Protein 6S1R (pdb70)

Sequence (406 aa):
ENNELNAEIDLQKTIQEEYKLWKQNVPFLYDLVITHALEWPSLTIQWLPDKKTIPGTDYSIQRLILGTHTSGNDQNYLQIASVQLPNFDE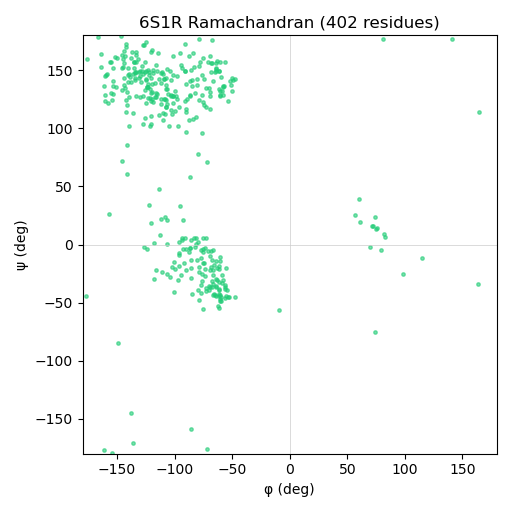DGSYTIEISQKIPHDGDVNRARYMPQKPEIIATMGEGGNAYIFDTTCHDALTTGEALPQAVLKGHTAEGFGLCWNPNLPGNLATGAEDQVICLWDVQTQSFTSSETKVISPIAKYHRHTDIVNDVQFHPQHEALLASVSDDCTLQIHDTRLNPEAPKVIQAHSKAINAVAINPFNDYLLATASADKTVALWDLRNPYQRLHTLEGHEDEVYGLEWSPHDEPILASSSTDRRVCIWDLEKIGEEQTPEDAEDGSPELLFMHGGHTNRISEFSWCPNERWVVGSLADDNILQIWSPSRVIWGRITKPAIRRLARRGGV

Nearest PDB structures (foldseek):
  6s1r-assembly1_A  TM=1.003E+00  e=1.463E-81  Schizosaccharomyces pombe
  6s29-assembly2_C  TM=9.601E-01  e=2.298E-69  Schizosaccharomyces pombe
  5wjc-assembly1_A  TM=9.701E-01  e=7.022E-69  Schizosaccharomyces pombe 972h-
  6s29-assembly1_A  TM=9.587E-01  e=2.386E-68  Schizosaccharomyces pombe
  3cfv-assembly1_B  TM=9.482E-01  e=2.955E-51  unclassified

Secondary structure (DSSP, 8-state):
-HHHHHHHHHHHHHHHHHHHHHHHHHHHHEEEEEEEE-SS--S-EEEEEEEEE-TTSSEEEEEEEE-----SSSPEEEEEEEEEEE---------EEEEEEEEESS---EEEEETTEEEEEEEE-GGG-EEEEETT---SSSSSPPPPSEEE---SS-EEEEEE-TTSTTEEEEEETTS-EEEEE--GGG--SSSPEEE--SEEE---SS-EEEEEE-TT-TTEEEEEETTS-EEEEETTS-----EEE---SS-EEEEEE-SS-SSEEEEEETTS-EEEEETTSTTSEEEEE---SS-EEEEEE-SS-TTEEEEEETTS-EEEEEGGGTT----HHHHHH--TTEEEEE---SS-EEEEEE-TTSTT-EEEEETTSEEEEEEE-HHHH--/--HHHHHHHHHTTT-

Solvent-accessible surface area: 18394 Å² total; per-residue (Å²): 141,126,122,120,126,86,60,110,84,87,78,88,130,52,12,95,128,52,62,133,78,6,104,110,26,28,102,98,0,16,81,22,47,12,69,19,83,21,138,67,25,1,29,0,2,35,4,4,53,58,77,127,82,47,128,88,48,124,66,0,48,0,67,0,1,0,0,0,48,20,83,48,155,64,90,10,47,0,17,0,0,19,0,28,0,20,68,77,144,156,194,106,100,52,74,52,117,72,54,32,88,3,54,5,82,13,33,0,2,40,1,50,35,2,61,67,75,44,50,0,0,0,0,0,2,103,47,0,34,0,14,0,4,26,13,98,43,114,65,106,167,82,122,35,41,11,128,15,29,0,15,0,100,25,12,115,33,67,0,64,0,4,13,15,1,50,68,73,88,3,12,0,0,0,0,0,65,29,72,16,1,0,7,0,52,3,75,30,144,43,38,125,67,119,136,44,93,92,30,78,31,114,27,77,3,122,41,7,107,50,54,0,25,18,3,53,3,0,24,96,77,89,14,42,0,0,0,0,0,46,28,24,10,3,4,21,1,36,40,180,85,93,81,120,73,15,105,72,8,134,2,6,105,115,23,0,14,5,6,6,4,0,40,100,19,79,71,17,0,0,0,0,0,16,38,98,19,0,0,2,9,16,38,176,79,25,138,102,105,79,74,40,1,100,17,10,139,61,57,0,90,14,20,60,12,4,53,66,27,77,32,10,0,0,0,2,1,36,13,39,22,0,0,0,0,18,19,136,39,85,69,96,177,58,68,112,124,39,48,158,26,6,11,29,0,0,5,0,18,0,3,3,4,33,62,71,3,18,16,8,5,8,1,50,34,16,127,11,0,0,0,0,1,1,43,50,41,44,0,3,0,0,5,2,9,110,76,5,50,10,223,156,109,67,77,31,13,28,104,43,0,16,110,0,0,58

GO terms:
  GO:0005634 nucleus (C, EXP)
  GO:0005737 cytoplasm (C, EXP)
  GO:0000775 chromosome, centromeric region (C, IDA)
  GO:0000776 kinetochore (C, IDA)
  GO:0098654 CENP-A recruiting complex (C, IDA)
  GO:0000785 chromatin (C, EXP)
  GO:0000510 H3-H4 histone complex chaperone activity (F, EXP)
  GO:0140463 chromatin-protein adaptor activity (F, EXP)
  GO:0005634 nucleus (C, HDA)
  GO:0034080 CENP-A containing chromatin assembly (P, IMP)
  GO:0005515 protein binding (F, IPI)

Foldseek 3Di:
DPCVVVVVVVLLVVLVVVLVVLVVCDVVWFPDKEKDFFPAFWLEKEWQQDWADDPPDQKIKTKMWTWHAPVDPDWIWTWIKIKIDGDDDPPYPIDIDGPATHTDAHHFLYKDAFPVQRQWIWTFGDQGKIFIARQVDAQPPDRHGDDTQAIEDDDRGTANAKDYQNVQGQWIWTWFFVQKIFIFRGDPVPSPDNDYHYGYGPAMANQGPGGWAYKYAALPDRQWMWTFFQSQWIWIGGNVDVVCGTDIENQDPGGWAYKEHQNVDRFWIWTFGQVQWIWIAGNVHGHDTDDIWHAGDGGKHEKYAAPPDRQWIWTFHQSQKIWIFGNVQVPPDDDVVVCVRIDRRTQDIDSNGSGGWSYKYHRPVDPQWIWTGHNSRMIMITGTDCVRVPD/DDDVVVVVCVVVVVD

CATH classification: 2.130.10.10

InterPro domains:
  IPR001680 WD40 repeat [PF00400] (317-354)
  IPR001680 WD40 repeat [PF00400] (377-411)
  IPR001680 WD40 repeat [PS50082] (178-220)
  IPR001680 WD40 repeat [PS50082] (277-313)
  IPR001680 WD40 repeat [PS50082] (321-363)
  IPR001680 WD40 repeat [SM00320] (121-160)
  IPR001680 WD40 repeat [SM00320] (171-211)
  IPR001680 WD40 repeat [SM00320] (224-264)
  IPR001680 WD40 repeat [SM00320] (270-310)
  IPR001680 WD40 repeat [SM00320] (314-354)
  IPR001680 WD40 repeat [SM00320] (371-411)
  IPR015943 WD40/YVTN repeat-like-containing domain superfamily [G3DSA:2.130.10.10] (1-430)
  IPR019775 WD40 repeat, conserved site [PS00678] (198-212)
  IPR019775 WD40 repeat, conserved site [PS00678] (297-311)
  IPR019775 WD40 repeat, conserved site [PS00678] (341-355)
  IPR020472 PAC1/LIS1-like, WD-40 repeat [PR00320] (198-212)
  IPR020472 PAC1/LIS1-like, WD-40 repeat [PR00320] (297-311)
  IPR020472 PAC1/LIS1-like, WD-40 repeat [PR00320] (341-355)
  IPR022052 Histone-binding protein RBBP4-like, N-terminal [PF12265] (28-98)
  IPR036322 WD40-repeat-containing domain superfamily [SSF50978] (128-414)

Radius of gyration: 21.12 Å; Cα contacts (8 Å, |Δi|>4): 1082; chains: 2; bounding box: 52×57×53 Å

Organism: Schizosaccharomyces pombe (strain 972 / ATCC 24843) (NCBI:txid284812)

B-factor: mean 35.81, std 12.56, range [14.83, 103.7]

Structure (mmCIF, N/CA/C/O backbone):
data_6S1R
#
_entry.id   6S1R
#
_cell.length_a   57.390
_cell.length_b   77.980
_cell.length_c   97.510
_cell.angle_alpha   90.00
_cell.angle_beta   90.00
_cell.angle_gamma   90.00
#
_symmetry.space_group_name_H-M   'P 21 21 21'
#
loop_
_entity.id
_entity.type
_entity.pdbx_description
1 polymer 'Histone acetyltransferase type B subunit 2'
2 polymer 'Histone H4'
3 water water
#
loop_
_atom_site.group_PDB
_atom_site.id
_atom_site.type_symbol
_atom_site.label_atom_id
_atom_site.label_alt_id
_atom_site.label_comp_id
_atom_site.label_asym_id
_atom_site.label_entity_id
_atom_site.label_seq_id
_atom_site.pdbx_PDB_ins_code
_atom_site.Cartn_x
_atom_site.Cartn_y
_atom_site.Cartn_z
_atom_site.occupancy
_atom_site.B_iso_or_equiv
_atom_site.auth_seq_id
_atom_site.auth_comp_id
_atom_site.auth_asym_id
_atom_site.auth_atom_id
_atom_site.pdbx_PDB_model_num
ATOM 1 N N . GLU A 1 12 ? 41.249 24.621 -9.214 1.00 58.21 12 GLU A N 1
ATOM 2 C CA . GLU A 1 12 ? 40.329 24.827 -10.324 1.00 60.06 12 GLU A CA 1
ATOM 3 C C . GLU A 1 12 ? 39.150 25.707 -9.868 1.00 59.83 12 GLU A C 1
ATOM 4 O O . GLU A 1 12 ? 38.602 25.505 -8.777 1.00 59.29 12 GLU A O 1
ATOM 10 N N . ASN A 1 13 ? 38.750 26.680 -10.698 1.00 53.38 13 ASN A N 1
ATOM 11 C CA . ASN A 1 13 ? 37.746 27.666 -10.294 1.00 49.39 13 ASN A CA 1
ATOM 12 C C . ASN A 1 13 ? 36.341 27.325 -10.765 1.00 51.16 13 ASN A C 1
ATOM 13 O O . ASN A 1 13 ? 35.371 27.664 -10.081 1.00 47.81 13 ASN A O 1
ATOM 18 N N . ASN A 1 14 ? 36.203 26.650 -11.908 1.00 52.55 14 ASN A N 1
ATOM 19 C CA . ASN A 1 14 ? 34.871 26.310 -12.394 1.00 54.05 14 ASN A CA 1
ATOM 20 C C . ASN A 1 14 ? 34.310 25.082 -11.671 1.00 50.27 14 ASN A C 1
ATOM 21 O O . ASN A 1 14 ? 33.123 25.062 -11.332 1.00 44.84 14 ASN A O 1
ATOM 26 N N . GLU A 1 15 ? 35.146 24.068 -11.395 1.00 52.57 15 GLU A N 1
ATOM 27 C CA . GLU A 1 15 ? 34.673 22.853 -10.719 1.00 51.71 15 GLU A CA 1
ATOM 28 C C . GLU A 1 15 ? 34.133 23.156 -9.320 1.00 43.76 15 GLU A C 1
ATOM 29 O O . GLU A 1 15 ? 33.015 22.752 -8.980 1.00 42.52 15 GLU A O 1
ATOM 35 N N . LEU A 1 16 ? 34.926 23.832 -8.476 1.00 38.03 16 LEU A N 1
ATOM 36 C CA . LEU A 1 16 ? 34.492 24.070 -7.099 1.00 39.80 16 LEU A CA 1
ATOM 37 C C . LEU A 1 16 ? 33.193 24.871 -7.051 1.00 33.19 16 LEU A C 1
ATOM 38 O O . LEU A 1 16 ? 32.245 24.496 -6.351 1.00 33.98 16 LEU A O 1
ATOM 43 N N . ASN A 1 17 ? 33.122 25.976 -7.794 1.00 30.15 17 ASN A N 1
ATOM 44 C CA . ASN A 1 17 ? 31.940 26.824 -7.699 1.00 30.29 17 ASN A CA 1
ATOM 45 C C . ASN A 1 17 ? 30.737 26.193 -8.387 1.00 31.86 17 ASN A C 1
ATOM 46 O O . ASN A 1 17 ? 29.595 26.469 -8.002 1.00 29.13 17 ASN A O 1
ATOM 51 N N . ALA A 1 18 ? 30.969 25.338 -9.388 1.00 29.54 18 ALA A N 1
ATOM 52 C CA . ALA A 1 18 ? 29.873 24.568 -9.965 1.00 31.80 18 ALA A CA 1
ATOM 53 C C . ALA A 1 18 ? 29.329 23.553 -8.966 1.00 30.47 18 ALA A C 1
ATOM 54 O O . ALA A 1 18 ? 28.119 23.297 -8.934 1.00 29.90 18 ALA A O 1
ATOM 56 N N . GLU A 1 19 ? 30.209 22.950 -8.155 1.00 32.47 19 GLU A N 1
ATOM 57 C CA . GLU A 1 19 ? 29.746 22.021 -7.126 1.00 34.60 19 GLU A CA 1
ATOM 58 C C . GLU A 1 19 ? 29.007 22.760 -6.019 1.00 30.40 19 GLU A C 1
ATOM 59 O O . GLU A 1 19 ? 28.039 22.240 -5.453 1.00 27.94 19 GLU A O 1
ATOM 65 N N . ILE A 1 20 ? 29.450 23.975 -5.696 1.00 27.19 20 ILE A N 1
ATOM 66 C CA . ILE A 1 20 ? 28.710 24.818 -4.761 1.00 26.79 20 ILE A CA 1
ATOM 67 C C . ILE A 1 20 ? 27.314 25.113 -5.305 1.00 29.76 20 ILE A C 1
ATOM 68 O O . ILE A 1 20 ? 26.308 24.984 -4.595 1.00 24.74 20 ILE A O 1
ATOM 73 N N . ASP A 1 21 ? 27.231 25.531 -6.570 1.00 27.94 21 ASP A N 1
ATOM 74 C CA . ASP A 1 21 ? 25.927 25.876 -7.134 1.00 32.58 21 ASP A CA 1
ATOM 75 C C . ASP A 1 21 ? 25.009 24.653 -7.202 1.00 26.56 21 ASP A C 1
ATOM 76 O O . ASP A 1 21 ? 23.799 24.763 -6.980 1.00 28.38 21 ASP A O 1
ATOM 81 N N . LEU A 1 22 ? 25.570 23.482 -7.499 1.00 26.03 22 LEU A N 1
ATOM 82 C CA . LEU A 1 22 ? 24.774 22.254 -7.512 1.00 30.19 22 LEU A CA 1
ATOM 83 C C . LEU A 1 22 ? 24.169 21.974 -6.140 1.00 27.19 22 LEU A C 1
ATOM 84 O O . LEU A 1 22 ? 22.978 21.659 -6.016 1.00 31.38 22 LEU A O 1
ATOM 89 N N . GLN A 1 23 ? 24.986 22.079 -5.092 1.00 25.11 23 GLN A N 1
ATOM 90 C CA . GLN A 1 23 ? 24.482 21.871 -3.741 1.00 29.65 23 GLN A CA 1
ATOM 91 C C . GLN A 1 23 ? 23.399 22.887 -3.390 1.00 27.82 23 GLN A C 1
ATOM 92 O O . GLN A 1 23 ? 22.403 22.541 -2.744 1.00 27.52 23 GLN A O 1
ATOM 98 N N . LYS A 1 24 ? 23.572 24.149 -3.808 1.00 28.04 24 LYS A N 1
ATOM 99 C CA . LYS A 1 24 ? 22.524 25.142 -3.574 1.00 31.74 24 LYS A CA 1
ATOM 100 C C . LYS A 1 24 ? 21.221 24.738 -4.262 1.00 30.56 24 LYS A C 1
ATOM 101 O O . LYS A 1 24 ? 20.135 24.847 -3.676 1.00 27.74 24 LYS A O 1
ATOM 107 N N . THR A 1 25 ? 21.312 24.267 -5.508 1.00 30.12 25 THR A N 1
ATOM 108 C CA . THR A 1 25 ? 20.120 23.812 -6.219 1.00 26.44 25 THR A CA 1
ATOM 109 C C . THR A 1 25 ? 19.449 22.666 -5.470 1.00 27.94 25 THR A C 1
ATOM 110 O O . THR A 1 25 ? 18.223 22.659 -5.279 1.00 23.75 25 THR A O 1
ATOM 114 N N . ILE A 1 26 ? 20.255 21.709 -5.009 1.00 21.92 26 ILE A N 1
ATOM 115 C CA . ILE A 1 26 ? 19.740 20.537 -4.311 1.00 26.91 26 ILE A CA 1
ATOM 116 C C . ILE A 1 26 ? 19.013 20.952 -3.050 1.00 26.77 26 ILE A C 1
ATOM 117 O O . ILE A 1 26 ? 17.932 20.439 -2.743 1.00 25.14 26 ILE A O 1
ATOM 122 N N . GLN A 1 27 ? 19.578 21.904 -2.310 1.00 27.95 27 GLN A N 1
ATOM 123 C CA . GLN A 1 27 ? 18.940 22.328 -1.071 1.00 28.99 27 GLN A CA 1
ATOM 124 C C . GLN A 1 27 ? 17.657 23.099 -1.346 1.00 29.18 27 GLN A C 1
ATOM 125 O O . GLN A 1 27 ? 16.656 22.919 -0.635 1.00 31.83 27 GLN A O 1
ATOM 131 N N . GLU A 1 28 ? 17.661 23.951 -2.378 1.00 26.17 28 GLU A N 1
ATOM 132 C CA . GLU A 1 28 ? 16.446 24.661 -2.781 1.00 27.40 28 GLU A CA 1
ATOM 133 C C . GLU A 1 28 ? 15.341 23.698 -3.219 1.00 27.13 28 GLU A C 1
ATOM 134 O O . GLU A 1 28 ? 14.162 23.894 -2.886 1.00 29.39 28 GLU A O 1
ATOM 140 N N . GLU A 1 29 ? 15.688 22.687 -4.017 1.00 27.27 29 GLU A N 1
ATOM 141 C CA . GLU A 1 29 ? 14.656 21.788 -4.534 1.00 27.49 29 GLU A CA 1
ATOM 142 C C . GLU A 1 29 ? 14.188 20.804 -3.468 1.00 27.47 29 GLU A C 1
ATOM 143 O O . GLU A 1 29 ? 13.055 20.318 -3.535 1.00 27.21 29 GLU A O 1
ATOM 149 N N . TYR A 1 30 ? 15.032 20.504 -2.479 1.00 25.30 30 TYR A N 1
ATOM 150 C CA . TYR A 1 30 ? 14.598 19.644 -1.381 1.00 28.26 30 TYR A CA 1
ATOM 151 C C . TYR A 1 30 ? 13.573 20.355 -0.509 1.00 29.43 30 TYR A C 1
ATOM 152 O O . TYR A 1 30 ? 12.626 19.732 -0.011 1.00 27.29 30 TYR A O 1
ATOM 161 N N . LYS A 1 31 ? 13.753 21.663 -0.314 1.00 31.59 31 LYS A N 1
ATOM 162 C CA . LYS A 1 31 ? 12.810 22.437 0.481 1.00 30.19 31 LYS A CA 1
ATOM 163 C C . LYS A 1 31 ? 11.450 22.499 -0.202 1.00 30.36 31 LYS A C 1
ATOM 164 O O . LYS A 1 31 ? 10.410 22.341 0.450 1.00 29.22 31 LYS A O 1
ATOM 170 N N . LEU A 1 32 ? 11.444 22.716 -1.519 1.00 25.73 32 LEU A N 1
ATOM 171 C CA . LEU A 1 32 ? 10.192 22.711 -2.278 1.00 27.14 32 LEU A CA 1
ATOM 172 C C . LEU A 1 32 ? 9.543 21.334 -2.265 1.00 29.18 32 LEU A C 1
ATOM 173 O O . LEU A 1 32 ? 8.322 21.220 -2.107 1.00 25.50 32 LEU A O 1
ATOM 178 N N . TRP A 1 33 ? 10.343 20.276 -2.445 1.00 25.81 33 TRP A N 1
ATOM 179 C CA . TRP A 1 33 ? 9.791 18.925 -2.402 1.00 21.18 33 TRP A CA 1
ATOM 180 C C . TRP A 1 33 ? 9.066 18.678 -1.082 1.00 23.58 33 TRP A C 1
ATOM 181 O O . TRP A 1 33 ? 7.946 18.163 -1.066 1.00 24.35 33 TRP A O 1
ATOM 192 N N . LYS A 1 34 ? 9.683 19.056 0.039 1.00 27.83 34 LYS A N 1
ATOM 193 C CA . LYS A 1 34 ? 9.037 18.824 1.332 1.00 26.03 34 LYS A CA 1
ATOM 194 C C . LYS A 1 34 ? 7.711 19.565 1.428 1.00 28.58 34 LYS A C 1
ATOM 195 O O . LYS A 1 34 ? 6.742 19.047 2.001 1.00 28.35 34 LYS A O 1
ATOM 201 N N . GLN A 1 35 ? 7.649 20.784 0.877 1.00 25.16 35 GLN A N 1
ATOM 202 C CA . GLN A 1 35 ? 6.400 21.538 0.898 1.00 29.02 35 GLN A CA 1
ATOM 203 C C . GLN A 1 35 ? 5.306 20.844 0.103 1.00 26.93 35 GLN A C 1
ATOM 204 O O . GLN A 1 35 ? 4.128 20.983 0.433 1.00 27.44 35 GLN A O 1
ATOM 210 N N . ASN A 1 36 ? 5.663 20.088 -0.936 1.00 23.46 36 ASN A N 1
ATOM 211 C CA . ASN A 1 36 ? 4.659 19.468 -1.792 1.00 24.32 36 ASN A CA 1
ATOM 212 C C . ASN A 1 36 ? 4.330 18.028 -1.422 1.00 24.08 36 ASN A C 1
ATOM 213 O O . ASN A 1 36 ? 3.392 17.464 -1.989 1.00 23.08 36 ASN A O 1
ATOM 218 N N . VAL A 1 37 ? 5.065 17.426 -0.495 1.00 24.75 37 VAL A N 1
ATOM 219 C CA . VAL A 1 37 ? 4.853 16.037 -0.096 1.00 22.80 37 VAL A CA 1
ATOM 220 C C . VAL A 1 37 ? 3.392 15.774 0.285 1.00 22.99 37 VAL A C 1
ATOM 221 O O . VAL A 1 37 ? 2.839 14.748 -0.131 1.00 19.83 37 VAL A O 1
ATOM 225 N N . PRO A 1 38 ? 2.718 16.629 1.063 1.00 26.97 38 PRO A N 1
ATOM 226 C CA . PRO A 1 38 ? 1.342 16.284 1.466 1.00 23.49 38 PRO A CA 1
ATOM 227 C C . PRO A 1 38 ? 0.378 16.140 0.305 1.00 26.21 38 PRO A C 1
ATOM 228 O O . PRO A 1 38 ? -0.670 15.484 0.459 1.00 22.63 38 PRO A O 1
ATOM 232 N N . PHE A 1 39 ? 0.685 16.727 -0.852 1.00 23.97 39 PHE A N 1
ATOM 233 C CA . PHE A 1 39 ? -0.140 16.524 -2.036 1.00 27.14 39 PHE A CA 1
ATOM 234 C C . PHE A 1 39 ? 0.311 15.340 -2.880 1.00 26.10 39 PHE A C 1
ATOM 235 O O . PHE A 1 39 ? -0.490 14.806 -3.649 1.00 26.14 39 PHE A O 1
ATOM 243 N N . LEU A 1 40 ? 1.567 14.912 -2.762 1.00 23.40 40 LEU A N 1
ATOM 244 C CA . LEU A 1 40 ? 2.082 13.921 -3.693 1.00 22.33 40 LEU A CA 1
ATOM 245 C C . LEU A 1 40 ? 2.135 12.509 -3.121 1.00 23.72 40 LEU A C 1
ATOM 246 O O . LEU A 1 40 ? 2.195 11.555 -3.906 1.00 25.34 40 LEU A O 1
ATOM 251 N N . TYR A 1 41 ? 2.106 12.346 -1.785 1.00 20.50 41 TYR A N 1
ATOM 252 C CA . TYR A 1 41 ? 2.359 11.055 -1.160 1.00 23.92 41 TYR A CA 1
ATOM 253 C C . TYR A 1 41 ? 1.237 10.640 -0.217 1.00 23.81 41 TYR A C 1
ATOM 254 O O . TYR A 1 41 ? 0.607 11.472 0.445 1.00 22.33 41 TYR A O 1
ATOM 263 N N . ASP A 1 42 ? 1.033 9.325 -0.125 1.00 23.12 42 ASP A N 1
ATOM 264 C CA . ASP A 1 42 ? 0.281 8.768 0.992 1.00 25.51 42 ASP A CA 1
ATOM 265 C C . ASP A 1 42 ? 1.167 8.362 2.167 1.00 23.90 42 ASP A C 1
ATOM 266 O O . ASP A 1 42 ? 0.644 8.195 3.277 1.00 23.49 42 ASP A O 1
ATOM 271 N N . LEU A 1 43 ? 2.486 8.233 1.961 1.00 23.71 43 LEU A N 1
ATOM 272 C CA . LEU A 1 43 ? 3.407 7.800 3.009 1.00 26.11 43 LEU A CA 1
ATOM 273 C C . LEU A 1 43 ? 4.828 8.197 2.624 1.00 22.80 43 LEU A C 1
ATOM 274 O O . LEU A 1 43 ? 5.219 8.053 1.462 1.00 20.26 43 LEU A O 1
ATOM 279 N N . VAL A 1 44 ? 5.583 8.719 3.593 1.00 20.23 44 VAL A N 1
ATOM 280 C CA . VAL A 1 44 ? 7.025 8.950 3.441 1.00 21.38 44 VAL A CA 1
ATOM 281 C C . VAL A 1 44 ? 7.677 8.629 4.778 1.00 23.01 44 VAL A C 1
ATOM 282 O O . VAL A 1 44 ? 7.418 9.315 5.770 1.00 23.99 44 VAL A O 1
ATOM 286 N N . ILE A 1 45 ? 8.504 7.589 4.811 1.00 25.15 45 ILE A N 1
ATOM 287 C CA . ILE A 1 45 ? 9.306 7.216 5.974 1.00 24.73 45 ILE A CA 1
ATOM 288 C C . ILE A 1 45 ? 10.769 7.374 5.585 1.00 26.38 45 ILE A C 1
ATOM 289 O O . ILE A 1 45 ? 11.176 6.892 4.522 1.00 26.24 45 ILE A O 1
ATOM 294 N N . THR A 1 46 ? 11.548 8.065 6.422 1.00 25.41 46 THR A N 1
ATOM 295 C CA . THR A 1 46 ? 12.971 8.294 6.188 1.00 22.43 46 THR A CA 1
ATOM 296 C C . THR A 1 46 ? 13.782 7.734 7.355 1.00 27.47 46 THR A C 1
ATOM 297 O O . THR A 1 46 ? 13.453 7.988 8.515 1.00 25.85 46 THR A O 1
ATOM 301 N N . HIS A 1 47 ? 14.853 6.997 7.042 1.00 27.07 47 HIS A N 1
ATOM 302 C CA . HIS A 1 47 ? 15.763 6.422 8.029 1.00 27.21 47 HIS A CA 1
ATOM 303 C C . HIS A 1 47 ? 17.198 6.692 7.603 1.00 29.16 47 HIS A C 1
ATOM 304 O O . HIS A 1 47 ? 17.583 6.360 6.477 1.00 30.57 47 HIS A O 1
ATOM 311 N N . ALA A 1 48 ? 17.995 7.254 8.504 1.00 30.13 48 ALA A N 1
ATOM 312 C CA . ALA A 1 48 ? 19.417 7.417 8.237 1.00 32.92 48 ALA A CA 1
ATOM 313 C C . ALA A 1 48 ? 20.154 6.133 8.597 1.00 32.14 48 ALA A C 1
ATOM 314 O O . ALA A 1 48 ? 19.874 5.512 9.625 1.00 35.54 48 ALA A O 1
ATOM 316 N N . LEU A 1 49 ? 21.073 5.720 7.733 1.00 34.00 49 LEU A N 1
ATOM 317 C CA . LEU A 1 49 ? 21.846 4.502 7.928 1.00 33.09 49 LEU A CA 1
ATOM 318 C C . LEU A 1 49 ? 23.258 4.852 8.390 1.00 35.61 49 LEU A C 1
ATOM 319 O O . LEU A 1 49 ? 23.794 5.915 8.061 1.00 34.08 49 LEU A O 1
ATOM 324 N N . GLU A 1 50 ? 23.848 3.948 9.184 1.00 36.65 50 GLU A N 1
ATOM 325 C CA . GLU A 1 50 ? 25.204 4.162 9.682 1.00 40.92 50 GLU A CA 1
ATOM 326 C C . GLU A 1 50 ? 26.212 4.191 8.541 1.00 37.56 50 GLU A C 1
ATOM 327 O O . GLU A 1 50 ? 27.182 4.953 8.583 1.00 37.35 50 GLU A O 1
ATOM 333 N N . TRP A 1 51 ? 25.993 3.371 7.515 1.00 31.48 51 TRP A N 1
ATOM 334 C CA . TRP A 1 51 ? 26.823 3.269 6.330 1.00 30.95 51 TRP A CA 1
ATOM 335 C C . TRP A 1 51 ? 25.962 3.422 5.085 1.00 33.09 51 TRP A C 1
ATOM 336 O O . TRP A 1 51 ? 24.804 2.986 5.079 1.00 29.25 51 TRP A O 1
ATOM 347 N N . PRO A 1 52 ? 26.489 4.013 4.018 1.00 31.99 52 PRO A N 1
ATOM 348 C CA . PRO A 1 52 ? 25.782 3.959 2.734 1.00 35.32 52 PRO A CA 1
ATOM 349 C C . PRO A 1 52 ? 25.709 2.529 2.215 1.00 31.88 52 PRO A C 1
ATOM 350 O O . PRO A 1 52 ? 26.584 1.707 2.483 1.00 32.57 52 PRO A O 1
ATOM 354 N N . SER A 1 53 ? 24.633 2.222 1.490 1.00 30.64 53 SER A N 1
ATOM 355 C CA . SER A 1 53 ? 24.437 0.895 0.924 1.00 28.73 53 SER A CA 1
ATOM 356 C C . SER A 1 53 ? 24.412 1.013 -0.591 1.00 29.77 53 SER A C 1
ATOM 357 O O . SER A 1 53 ? 23.860 1.971 -1.141 1.00 29.07 53 SER A O 1
ATOM 360 N N . LEU A 1 54 ? 25.056 0.073 -1.269 1.00 24.46 54 LEU A N 1
ATOM 361 C CA . LEU A 1 54 ? 24.964 0.042 -2.720 1.00 28.07 54 LEU A CA 1
ATOM 362 C C . LEU A 1 54 ? 23.766 -0.756 -3.217 1.00 25.75 54 LEU A C 1
ATOM 363 O O . LEU A 1 54 ? 23.514 -0.775 -4.425 1.00 28.48 54 LEU A O 1
ATOM 368 N N . THR A 1 55 ? 23.041 -1.431 -2.331 1.00 22.58 55 THR A N 1
ATOM 369 C CA . THR A 1 55 ? 22.066 -2.421 -2.772 1.00 25.20 55 THR A CA 1
ATOM 370 C C . THR A 1 55 ? 20.879 -2.420 -1.815 1.00 24.78 55 THR A C 1
ATOM 371 O O . THR A 1 55 ? 21.019 -2.096 -0.636 1.00 24.19 55 THR A O 1
ATOM 375 N N . ILE A 1 56 ? 19.713 -2.789 -2.326 1.00 25.09 56 ILE A N 1
ATOM 376 C CA . ILE A 1 56 ? 18.514 -2.925 -1.492 1.00 24.79 56 ILE A CA 1
ATOM 377 C C . ILE A 1 56 ? 17.586 -3.941 -2.140 1.00 25.43 56 ILE A C 1
ATOM 378 O O . ILE A 1 56 ? 17.449 -3.970 -3.368 1.00 26.59 56 ILE A O 1
ATOM 383 N N . GLN A 1 57 ? 16.950 -4.784 -1.314 1.00 21.85 57 GLN A N 1
ATOM 384 C CA . GLN A 1 57 ? 15.918 -5.696 -1.792 1.00 21.51 57 GLN A CA 1
ATOM 385 C C . GLN A 1 57 ? 14.959 -6.015 -0.654 1.00 23.33 57 GLN A C 1
ATOM 386 O O . GLN A 1 57 ? 15.395 -6.408 0.430 1.00 24.56 57 GLN A O 1
ATOM 392 N N . TRP A 1 58 ? 13.662 -5.871 -0.894 1.00 24.62 58 TRP A N 1
ATOM 393 C CA . TRP A 1 58 ? 12.701 -6.348 0.100 1.00 24.80 58 TRP A CA 1
ATOM 394 C C . TRP A 1 58 ? 12.721 -7.875 0.161 1.00 23.31 58 TRP A C 1
ATOM 395 O O . TRP A 1 58 ? 12.651 -8.546 -0.871 1.00 26.90 58 TRP A O 1
ATOM 406 N N . LEU A 1 59 ? 12.810 -8.428 1.370 1.00 26.32 59 LEU A N 1
ATOM 407 C CA . LEU A 1 59 ? 12.522 -9.843 1.557 1.00 21.90 59 LEU A CA 1
ATOM 408 C C . LEU A 1 59 ? 11.010 -10.036 1.492 1.00 27.13 59 LEU A C 1
ATOM 409 O O . LEU A 1 59 ? 10.253 -9.072 1.634 1.00 29.43 59 LEU A O 1
ATOM 414 N N . PRO A 1 60 ? 10.540 -11.258 1.239 1.00 25.29 60 PRO A N 1
ATOM 415 C CA . PRO A 1 60 ? 9.109 -11.452 0.965 1.00 25.47 60 PRO A CA 1
ATOM 416 C C . PRO A 1 60 ? 8.225 -11.653 2.184 1.00 28.35 60 PRO A C 1
ATOM 417 O O . PRO A 1 60 ? 7.004 -11.744 2.020 1.00 29.13 60 PRO A O 1
ATOM 421 N N . ASP A 1 61 ? 8.772 -11.699 3.388 1.00 27.96 61 ASP A N 1
ATOM 422 C CA . ASP A 1 61 ? 7.945 -11.972 4.557 1.00 27.39 61 ASP A CA 1
ATOM 423 C C . ASP A 1 61 ? 7.312 -10.699 5.115 1.00 33.35 61 ASP A C 1
ATOM 424 O O . ASP A 1 61 ? 7.869 -9.592 5.020 1.00 24.10 61 ASP A O 1
ATOM 429 N N . LYS A 1 62 ? 6.134 -10.884 5.722 1.00 32.39 62 LYS A N 1
ATOM 430 C CA . LYS A 1 62 ? 5.352 -9.833 6.363 1.00 31.90 62 LYS A CA 1
ATOM 431 C C . LYS A 1 62 ? 4.759 -10.389 7.654 1.00 33.90 62 LYS A C 1
ATOM 432 O O . LYS A 1 62 ? 4.102 -11.433 7.639 1.00 35.67 62 LYS A O 1
ATOM 438 N N . LYS A 1 63 ? 4.989 -9.707 8.761 1.00 31.99 63 LYS A N 1
ATOM 439 C CA . LYS A 1 63 ? 4.539 -10.164 10.071 1.00 34.11 63 LYS A CA 1
ATOM 440 C C . LYS A 1 63 ? 3.481 -9.193 10.579 1.00 30.82 63 LYS A C 1
ATOM 441 O O . LYS A 1 63 ? 3.788 -8.032 10.874 1.00 31.31 63 LYS A O 1
ATOM 447 N N . THR A 1 64 ? 2.234 -9.648 10.655 1.00 34.18 64 THR A N 1
ATOM 448 C CA . THR A 1 64 ? 1.188 -8.818 11.232 1.00 33.36 64 THR A CA 1
ATOM 449 C C . THR A 1 64 ? 1.085 -9.096 12.721 1.00 39.70 64 THR A C 1
ATOM 450 O O . THR A 1 64 ? 1.380 -10.196 13.192 1.00 34.52 64 THR A O 1
ATOM 454 N N . ILE A 1 65 ? 0.691 -8.065 13.460 1.00 44.14 65 ILE A N 1
ATOM 455 C CA . ILE A 1 65 ? 0.542 -8.145 14.906 1.00 44.22 65 ILE A CA 1
ATOM 456 C C . ILE A 1 65 ? -0.906 -7.825 15.231 1.00 42.44 65 ILE A C 1
ATOM 457 O O . ILE A 1 65 ? -1.334 -6.677 15.044 1.00 44.40 65 ILE A O 1
ATOM 462 N N . PRO A 1 66 ? -1.690 -8.795 15.689 1.00 48.17 66 PRO A N 1
ATOM 463 C CA . PRO A 1 66 ? -3.079 -8.499 16.059 1.00 50.13 66 PRO A CA 1
ATOM 464 C C . PRO A 1 66 ? -3.111 -7.416 17.126 1.00 46.36 66 PRO A C 1
ATOM 465 O O . PRO A 1 66 ? -2.294 -7.406 18.049 1.00 46.15 66 PRO A O 1
ATOM 469 N N . GLY A 1 67 ? -4.024 -6.464 16.955 1.00 45.33 67 GLY A N 1
ATOM 470 C CA . GLY A 1 67 ? -4.115 -5.358 17.882 1.00 48.07 67 GLY A CA 1
ATOM 471 C C . GLY A 1 67 ? -3.146 -4.216 17.652 1.00 50.81 67 GLY A C 1
ATOM 472 O O . GLY A 1 67 ? -3.077 -3.311 18.493 1.00 42.65 67 GLY A O 1
ATOM 473 N N . THR A 1 68 ? -2.374 -4.224 16.564 1.00 46.26 68 THR A N 1
ATOM 474 C CA . THR A 1 68 ? -1.612 -3.041 16.182 1.00 46.05 68 THR A CA 1
ATOM 475 C C . THR A 1 68 ? -1.903 -2.721 14.727 1.00 44.77 68 THR A C 1
ATOM 476 O O . THR A 1 68 ? -2.265 -3.602 13.943 1.00 45.70 68 THR A O 1
ATOM 480 N N . ASP A 1 69 ? -1.756 -1.444 14.376 1.00 40.52 69 ASP A N 1
ATOM 481 C CA . ASP A 1 69 ? -2.046 -0.964 13.032 1.00 43.76 69 ASP A CA 1
ATOM 482 C C . ASP A 1 69 ? -0.825 -0.959 12.117 1.00 42.56 69 ASP A C 1
ATOM 483 O O . ASP A 1 69 ? -0.816 -0.219 11.130 1.00 42.37 69 ASP A O 1
ATOM 488 N N . TYR A 1 70 ? 0.208 -1.742 12.420 1.00 34.99 70 TYR A N 1
ATOM 489 C CA . TYR A 1 70 ? 1.357 -1.811 11.533 1.00 33.97 70 TYR A CA 1
ATOM 490 C C . TYR A 1 70 ? 1.824 -3.252 11.407 1.00 35.86 70 TYR A C 1
ATOM 491 O O . TYR A 1 70 ? 1.503 -4.109 12.242 1.00 31.21 70 TYR A O 1
ATOM 500 N N . SER A 1 71 ? 2.582 -3.513 10.336 1.00 28.36 71 SER A N 1
ATOM 501 C CA . SER A 1 71 ? 3.220 -4.800 10.116 1.00 26.17 71 SER A CA 1
ATOM 502 C C . SER A 1 71 ? 4.727 -4.619 10.174 1.00 26.43 71 SER A C 1
ATOM 503 O O . SER A 1 71 ? 5.239 -3.501 10.101 1.00 27.31 71 SER A O 1
ATOM 506 N N . ILE A 1 72 ? 5.447 -5.726 10.305 1.00 24.16 72 ILE A N 1
ATOM 507 C CA . ILE A 1 72 ? 6.900 -5.694 10.254 1.00 27.12 72 ILE A CA 1
ATOM 508 C C . ILE A 1 72 ? 7.351 -6.392 8.979 1.00 27.46 72 ILE A C 1
ATOM 509 O O . ILE A 1 72 ? 6.979 -7.546 8.727 1.00 26.39 72 ILE A O 1
ATOM 514 N N . GLN A 1 73 ? 8.145 -5.685 8.174 1.00 25.69 73 GLN A N 1
ATOM 515 C CA . GLN A 1 73 ? 8.747 -6.225 6.961 1.00 26.73 73 GLN A CA 1
ATOM 516 C C . GLN A 1 73 ? 10.258 -6.032 7.028 1.00 23.97 73 GLN A C 1
ATOM 517 O O . GLN A 1 73 ? 10.767 -5.437 7.971 1.00 26.71 73 GLN A O 1
ATOM 523 N N . ARG A 1 74 ? 10.995 -6.575 6.046 1.00 23.05 74 ARG A N 1
ATOM 524 C CA . ARG A 1 74 ? 12.450 -6.615 6.145 1.00 23.39 74 ARG A CA 1
ATOM 525 C C . ARG A 1 74 ? 13.113 -6.293 4.805 1.00 23.81 74 ARG A C 1
ATOM 526 O O . ARG A 1 74 ? 12.598 -6.629 3.734 1.00 21.76 74 ARG A O 1
ATOM 534 N N . LEU A 1 75 ? 14.275 -5.640 4.897 1.00 23.33 75 LEU A N 1
ATOM 535 C CA . LEU A 1 75 ? 15.093 -5.226 3.765 1.00 23.25 75 LEU A CA 1
ATOM 536 C C . LEU A 1 75 ? 16.493 -5.805 3.895 1.00 26.29 75 LEU A C 1
ATOM 537 O O . LEU A 1 75 ? 17.090 -5.743 4.972 1.00 22.87 75 LEU A O 1
ATOM 542 N N . ILE A 1 76 ? 17.019 -6.334 2.790 1.00 27.04 76 ILE A N 1
ATOM 543 C CA . ILE A 1 76 ? 18.444 -6.636 2.678 1.00 27.35 76 ILE A CA 1
ATOM 544 C C . ILE A 1 76 ? 19.193 -5.363 2.301 1.00 26.68 76 ILE A C 1
ATOM 545 O O . ILE A 1 76 ? 18.793 -4.643 1.371 1.00 23.53 76 ILE A O 1
ATOM 550 N N . LEU A 1 77 ? 20.264 -5.067 3.039 1.00 23.89 77 LEU A N 1
ATOM 551 C CA . LEU A 1 77 ? 21.119 -3.917 2.805 1.00 25.02 77 LEU A CA 1
ATOM 552 C C . LEU A 1 77 ? 22.574 -4.371 2.863 1.00 28.15 77 LEU A C 1
ATOM 553 O O . LEU A 1 77 ? 22.893 -5.462 3.342 1.00 30.47 77 LEU A O 1
ATOM 558 N N . GLY A 1 78 ? 23.465 -3.522 2.382 1.00 24.35 78 GLY A N 1
ATOM 559 C CA . GLY A 1 78 ? 24.884 -3.798 2.530 1.00 24.99 78 GLY A CA 1
ATOM 560 C C . GLY A 1 78 ? 25.662 -2.566 2.945 1.00 29.47 78 GLY A C 1
ATOM 561 O O . GLY A 1 78 ? 25.074 -1.536 3.299 1.00 32.28 78 GLY A O 1
ATOM 562 N N . THR A 1 79 ? 26.984 -2.661 2.931 1.00 29.35 79 THR A N 1
ATOM 563 C CA . THR A 1 79 ? 27.845 -1.529 3.247 1.00 34.15 79 THR A CA 1
ATOM 564 C C . THR A 1 79 ? 28.947 -1.444 2.203 1.00 34.69 79 THR A C 1
ATOM 565 O O . THR A 1 79 ? 29.206 -2.395 1.464 1.00 34.09 79 THR A O 1
ATOM 569 N N . HIS A 1 80 ? 29.595 -0.287 2.138 1.00 36.96 80 HIS A N 1
ATOM 570 C CA . HIS A 1 80 ? 30.832 -0.214 1.381 1.00 40.84 80 HIS A CA 1
ATOM 571 C C . HIS A 1 80 ? 31.743 0.781 2.100 1.00 46.42 80 HIS A C 1
ATOM 572 O O . HIS A 1 80 ? 31.982 1.908 1.668 1.00 52.47 80 HIS A O 1
ATOM 579 N N . THR A 1 81 ? 32.247 0.348 3.255 1.00 47.16 81 THR A N 1
ATOM 580 C CA . THR A 1 81 ? 33.311 1.091 3.913 1.00 49.39 81 THR A CA 1
ATOM 581 C C . THR A 1 81 ? 34.493 1.258 2.972 1.00 57.63 81 THR A C 1
ATOM 582 O O . THR A 1 81 ? 35.156 2.302 2.971 1.00 63.90 81 THR A O 1
ATOM 586 N N . SER A 1 82 ? 34.763 0.227 2.158 1.00 58.27 82 SER A N 1
ATOM 587 C CA . SER A 1 82 ? 35.732 0.270 1.056 1.00 58.87 82 SER A CA 1
ATOM 588 C C . SER A 1 82 ? 37.125 0.668 1.528 1.00 67.88 82 SER A C 1
ATOM 589 O O . SER A 1 82 ? 37.934 1.186 0.752 1.00 68.35 82 SER A O 1
ATOM 592 N N . GLY A 1 83 ? 37.420 0.413 2.798 1.00 67.09 83 GLY A N 1
ATOM 593 C CA . GLY A 1 83 ? 38.686 0.820 3.364 1.00 68.28 83 GLY A CA 1
ATOM 594 C C . GLY A 1 83 ? 38.667 0.774 4.875 1.00 67.74 83 GLY A C 1
ATOM 595 O O . GLY A 1 83 ? 37.926 1.528 5.517 1.00 65.22 83 GLY A O 1
ATOM 596 N N . ASN A 1 84 ? 39.478 -0.130 5.433 1.00 70.83 84 ASN A N 1
ATOM 597 C CA . ASN A 1 84 ? 39.640 -0.358 6.866 1.00 74.71 84 ASN A CA 1
ATOM 598 C C . ASN A 1 84 ? 38.443 -1.088 7.469 1.00 70.41 84 ASN A C 1
ATOM 599 O O . ASN A 1 84 ? 38.531 -2.285 7.763 1.00 68.58 84 ASN A O 1
ATOM 604 N N . ASP A 1 85 ? 37.326 -0.386 7.652 1.00 64.47 85 ASP A N 1
ATOM 605 C CA . ASP A 1 85 ? 36.234 -0.917 8.458 1.00 60.13 85 ASP A CA 1
ATOM 606 C C . ASP A 1 85 ? 35.675 -2.209 7.867 1.00 54.05 85 ASP A C 1
ATOM 607 O O . ASP A 1 85 ? 35.690 -2.429 6.652 1.00 48.31 85 ASP A O 1
ATOM 612 N N . GLN A 1 86 ? 35.191 -3.073 8.757 1.00 52.03 86 GLN A N 1
ATOM 613 C CA . GLN A 1 86 ? 34.592 -4.337 8.351 1.00 45.53 86 GLN A CA 1
ATOM 614 C C . GLN A 1 86 ? 33.253 -4.084 7.666 1.00 40.80 86 GLN A C 1
ATOM 615 O O . GLN A 1 86 ? 32.438 -3.288 8.145 1.00 40.72 86 GLN A O 1
ATOM 621 N N . ASN A 1 87 ? 33.031 -4.755 6.540 1.00 38.64 87 ASN A N 1
ATOM 622 C CA . ASN A 1 87 ? 31.777 -4.641 5.812 1.00 36.99 87 ASN A CA 1
ATOM 623 C C . ASN A 1 87 ? 30.763 -5.648 6.337 1.00 35.41 87 ASN A C 1
ATOM 624 O O . ASN A 1 87 ? 31.113 -6.621 7.005 1.00 36.37 87 ASN A O 1
ATOM 629 N N . TYR A 1 88 ? 29.491 -5.406 6.013 1.00 31.16 88 TYR A N 1
ATOM 630 C CA . TYR A 1 88 ? 28.401 -6.221 6.535 1.00 33.21 88 TYR A CA 1
ATOM 631 C C . TYR A 1 88 ? 27.282 -6.358 5.515 1.00 31.53 88 TYR A C 1
ATOM 632 O O . TYR A 1 88 ? 26.838 -5.359 4.937 1.00 31.92 88 TYR A O 1
ATOM 641 N N . LEU A 1 89 ? 26.821 -7.588 5.320 1.00 27.07 89 LEU A N 1
ATOM 642 C CA . LEU A 1 89 ? 25.484 -7.843 4.800 1.00 27.40 89 LEU A CA 1
ATOM 643 C C . LEU A 1 89 ? 24.492 -7.663 5.945 1.00 28.82 89 LEU A C 1
ATOM 644 O O . LEU A 1 89 ? 24.647 -8.284 7.003 1.00 28.63 89 LEU A O 1
ATOM 649 N N . GLN A 1 90 ? 23.495 -6.792 5.765 1.00 25.74 90 GLN A N 1
ATOM 650 C CA . GLN A 1 90 ? 22.589 -6.451 6.854 1.00 27.13 90 GLN A CA 1
ATOM 651 C C . GLN A 1 90 ? 21.148 -6.735 6.466 1.00 31.48 90 GLN A C 1
ATOM 652 O O . GLN A 1 90 ? 20.770 -6.657 5.289 1.00 29.34 90 GLN A O 1
ATOM 658 N N . ILE A 1 91 ? 20.345 -7.064 7.470 1.00 28.13 91 ILE A N 1
ATOM 659 C CA . ILE A 1 91 ? 18.899 -7.176 7.324 1.00 27.55 91 ILE A CA 1
ATOM 660 C C . ILE A 1 91 ? 18.283 -6.175 8.297 1.00 30.42 91 ILE A C 1
ATOM 661 O O . ILE A 1 91 ? 18.592 -6.190 9.497 1.00 31.45 91 ILE A O 1
ATOM 666 N N . ALA A 1 92 ? 17.461 -5.270 7.779 1.00 27.91 92 ALA A N 1
ATOM 667 C CA . ALA A 1 92 ? 16.798 -4.268 8.597 1.00 30.01 92 ALA A CA 1
ATOM 668 C C . ALA A 1 92 ? 15.325 -4.623 8.699 1.00 27.24 92 ALA A C 1
ATOM 669 O O . ALA A 1 92 ? 14.698 -4.984 7.694 1.00 27.66 92 ALA A O 1
ATOM 671 N N . SER A 1 93 ? 14.788 -4.571 9.918 1.00 27.23 93 SER A N 1
ATOM 672 C CA . SER A 1 93 ? 13.357 -4.735 10.157 1.00 23.96 93 SER A CA 1
ATOM 673 C C . SER A 1 93 ? 12.689 -3.369 10.297 1.00 24.08 93 SER A C 1
ATOM 674 O O . SER A 1 93 ? 13.092 -2.564 11.143 1.00 25.38 93 SER A O 1
ATOM 677 N N . VAL A 1 94 ? 11.647 -3.128 9.487 1.00 24.00 94 VAL A N 1
ATOM 678 C CA . VAL A 1 94 ? 10.956 -1.840 9.428 1.00 22.55 94 VAL A CA 1
ATOM 679 C C . VAL A 1 94 ? 9.457 -2.033 9.652 1.00 25.45 94 VAL A C 1
ATOM 680 O O . VAL A 1 94 ? 8.834 -2.901 9.032 1.00 24.44 94 VAL A O 1
ATOM 684 N N . GLN A 1 95 ? 8.878 -1.206 10.518 1.00 24.36 95 GLN A N 1
ATOM 685 C CA . GLN A 1 95 ? 7.428 -1.142 10.624 1.00 25.48 95 GLN A CA 1
ATOM 686 C C . GLN A 1 95 ? 6.840 -0.403 9.425 1.00 26.08 95 GLN A C 1
ATOM 687 O O . GLN A 1 95 ? 7.384 0.603 8.962 1.00 23.75 95 GLN A O 1
ATOM 693 N N . LEU A 1 96 ? 5.693 -0.880 8.953 1.00 25.33 96 LEU A N 1
ATOM 694 C CA . LEU A 1 96 ? 4.941 -0.209 7.914 1.00 28.14 96 LEU A CA 1
ATOM 695 C C . LEU A 1 96 ? 3.469 -0.180 8.309 1.00 32.15 96 LEU A C 1
ATOM 696 O O . LEU A 1 96 ? 2.955 -1.159 8.863 1.00 28.33 96 LEU A O 1
ATOM 701 N N . PRO A 1 97 ? 2.766 0.911 8.038 1.00 27.22 97 PRO A N 1
ATOM 702 C CA . PRO A 1 97 ? 1.334 0.942 8.345 1.00 34.01 97 PRO A CA 1
ATOM 703 C C . PRO A 1 97 ? 0.582 -0.091 7.522 1.00 35.47 97 PRO A C 1
ATOM 704 O O . PRO A 1 97 ? 1.044 -0.558 6.477 1.00 34.19 97 PRO A O 1
ATOM 708 N N . ASN A 1 98 ? -0.586 -0.472 8.019 1.00 42.03 98 ASN A N 1
ATOM 709 C CA . ASN A 1 98 ? -1.452 -1.413 7.315 1.00 49.81 98 ASN A CA 1
ATOM 710 C C . ASN A 1 98 ? -2.487 -0.586 6.551 1.00 56.63 98 ASN A C 1
ATOM 711 O O . ASN A 1 98 ? -3.445 -0.073 7.139 1.00 61.30 98 ASN A O 1
ATOM 716 N N . PHE A 1 99 ? -2.272 -0.433 5.241 1.00 53.85 99 PHE A N 1
ATOM 717 C CA . PHE A 1 99 ? -3.209 0.281 4.385 1.00 61.14 99 PHE A CA 1
ATOM 718 C C . PHE A 1 99 ? -4.517 -0.493 4.242 1.00 70.65 99 PHE A C 1
ATOM 719 O O . PHE A 1 99 ? -4.569 -1.715 4.398 1.00 70.44 99 PHE A O 1
ATOM 727 N N . ASP A 1 100 ? -5.581 0.247 3.930 1.00 76.70 100 ASP A N 1
ATOM 728 C CA . ASP A 1 100 ? -6.802 -0.312 3.359 1.00 84.02 100 ASP A CA 1
ATOM 729 C C . ASP A 1 100 ? -7.612 0.843 2.778 1.00 91.27 100 ASP A C 1
ATOM 730 O O . ASP A 1 100 ? -7.364 2.015 3.078 1.00 89.77 100 ASP A O 1
ATOM 735 N N . GLU A 1 101 ? -8.586 0.496 1.939 1.00 95.40 101 GLU A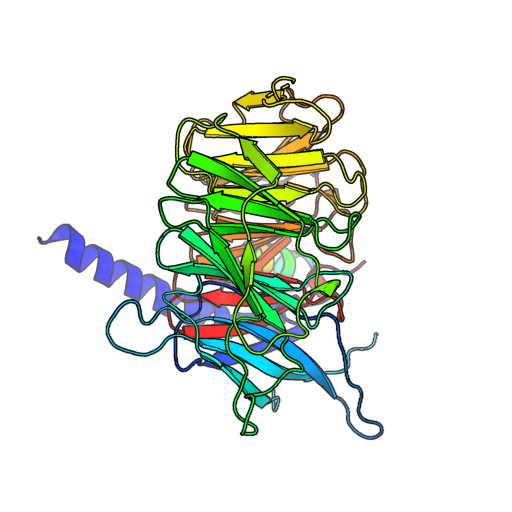 N 1
ATOM 736 C CA . GLU A 1 101 ? -9.134 1.421 0.957 1.00 99.15 101 GLU A CA 1
ATOM 737 C C . GLU A 1 101 ? -10.229 2.324 1.534 1.00 101.93 101 GLU A C 1
ATOM 738 O O . GLU A 1 101 ? -10.788 2.082 2.607 1.00 99.48 101 GLU A O 1
ATOM 744 N N . ASP A 1 102 ? -10.530 3.380 0.780 1.00 103.70 102 ASP A N 1
ATOM 745 C CA . ASP A 1 102 ? -11.491 4.408 1.170 1.00 102.59 102 ASP A CA 1
ATOM 746 C C . ASP A 1 102 ? -12.921 3.991 0.838 1.00 100.19 102 ASP A C 1
ATOM 747 O O . ASP A 1 102 ? -13.811 4.058 1.686 1.00 99.26 102 ASP A O 1
ATOM 752 N N . GLY A 1 118 ? 3.724 8.359 11.042 1.00 45.65 118 GLY A N 1
ATOM 753 C CA . GLY A 1 118 ? 5.135 8.717 11.050 1.00 46.03 118 GLY A CA 1
ATOM 754 C C . GLY A 1 118 ? 5.899 8.373 12.324 1.00 45.90 118 GLY A C 1
ATOM 755 O O . GLY A 1 118 ? 6.908 9.001 12.668 1.00 48.15 118 GLY A O 1
ATOM 756 N N . SER A 1 119 ? 5.418 7.361 13.036 1.00 43.36 119 SER A N 1
ATOM 757 C CA . SER A 1 119 ? 6.049 6.910 14.267 1.00 40.06 119 SER A CA 1
ATOM 758 C C . SER A 1 119 ? 6.779 5.583 14.088 1.00 41.69 119 SER A C 1
ATOM 759 O O . SER A 1 119 ? 7.042 4.891 15.080 1.00 34.52 119 SER A O 1
ATOM 762 N N . TYR A 1 120 ? 7.134 5.233 12.843 1.00 39.80 120 TYR A N 1
ATOM 763 C CA . TYR A 1 120 ? 7.561 3.884 12.479 1.00 29.20 120 TYR A CA 1
ATOM 764 C C . TYR A 1 120 ? 9.069 3.693 12.609 1.00 28.91 120 TYR A C 1
ATOM 765 O O . TYR A 1 120 ? 9.861 4.539 12.183 1.00 30.98 120 TYR A O 1
ATOM 774 N N . THR A 1 121 ? 9.459 2.545 13.150 1.00 24.46 121 THR A N 1
ATOM 775 C CA . THR A 1 121 ? 10.840 2.298 13.545 1.00 24.93 121 THR A CA 1
ATOM 776 C C . THR A 1 121 ? 11.593 1.435 12.540 1.00 26.12 121 THR A C 1
ATOM 777 O O . THR A 1 121 ? 11.007 0.733 11.708 1.00 24.27 121 THR A O 1
ATOM 781 N N . ILE A 1 122 ? 12.925 1.487 12.651 1.00 27.60 122 ILE A N 1
ATOM 782 C CA . ILE A 1 122 ? 13.842 0.564 12.000 1.00 24.73 122 ILE A CA 1
ATOM 783 C C . ILE A 1 122 ? 14.696 -0.107 13.075 1.00 26.95 122 ILE A C 1
ATOM 784 O O . ILE A 1 122 ? 14.975 0.473 14.133 1.00 29.60 122 ILE A O 1
ATOM 789 N N . GLU A 1 123 ? 15.085 -1.351 12.805 1.00 24.74 123 GLU A N 1
ATOM 790 C CA . GLU A 1 123 ? 16.011 -2.108 13.631 1.00 26.66 123 GLU A CA 1
ATOM 791 C C . GLU A 1 123 ? 16.895 -2.927 12.701 1.00 32.21 123 GLU A C 1
ATOM 792 O O . GLU A 1 123 ? 16.382 -3.677 11.860 1.00 34.06 123 GLU A O 1
ATOM 798 N N . ILE A 1 124 ? 18.211 -2.760 12.831 1.00 31.18 124 ILE A N 1
ATOM 799 C CA . ILE A 1 124 ? 19.179 -3.603 12.129 1.00 29.16 124 ILE A CA 1
ATOM 800 C C . ILE A 1 124 ? 19.210 -4.930 12.880 1.00 34.18 124 ILE A C 1
ATOM 801 O O . ILE A 1 124 ? 19.899 -5.065 13.892 1.00 34.46 124 ILE A O 1
ATOM 806 N N . SER A 1 125 ? 18.442 -5.906 12.409 1.00 29.04 125 SER A N 1
ATOM 807 C CA . SER A 1 125 ? 18.295 -7.133 13.172 1.00 38.76 125 SER A CA 1
ATOM 808 C C . SER A 1 125 ? 19.392 -8.159 12.905 1.00 37.98 125 SER A C 1
ATOM 809 O O . SER A 1 125 ? 19.594 -9.043 13.740 1.00 37.85 125 SER A O 1
ATOM 812 N N . GLN A 1 126 ? 20.108 -8.076 11.784 1.00 33.85 126 GLN A N 1
ATOM 813 C CA . GLN A 1 126 ? 21.194 -9.018 11.521 1.00 33.73 126 GLN A CA 1
ATOM 814 C C . GLN A 1 126 ? 22.348 -8.286 10.862 1.00 39.39 126 GLN A C 1
ATOM 815 O O . GLN A 1 126 ? 22.147 -7.555 9.889 1.00 33.69 126 GLN A O 1
ATOM 821 N N . LYS A 1 127 ? 23.555 -8.497 11.380 1.00 37.49 127 LYS A N 1
ATOM 822 C CA . LYS A 1 127 ? 24.768 -7.866 10.863 1.00 38.26 127 LYS A CA 1
ATOM 823 C C . LYS A 1 127 ? 25.786 -8.975 10.594 1.00 42.74 127 LYS A C 1
ATOM 824 O O . LYS A 1 127 ? 26.398 -9.497 11.531 1.00 43.13 127 LYS A O 1
ATOM 830 N N . ILE A 1 128 ? 25.964 -9.333 9.330 1.00 30.71 128 ILE A N 1
ATOM 831 C CA . ILE A 1 128 ? 26.725 -10.508 8.919 1.00 33.21 128 ILE A CA 1
ATOM 832 C C . ILE A 1 128 ? 28.041 -10.038 8.311 1.00 34.29 128 ILE A C 1
ATOM 833 O O . ILE A 1 128 ? 28.025 -9.327 7.297 1.00 31.09 128 ILE A O 1
ATOM 838 N N . PRO A 1 129 ? 29.190 -10.399 8.887 1.00 32.24 129 PRO A N 1
ATOM 839 C CA . PRO A 1 129 ? 30.474 -9.979 8.313 1.00 32.65 129 PRO A CA 1
ATOM 840 C C . PRO A 1 129 ? 30.615 -10.422 6.867 1.00 32.69 129 PRO A C 1
ATOM 841 O O . PRO A 1 129 ? 30.313 -11.564 6.507 1.00 31.23 129 PRO A O 1
ATOM 845 N N . HIS A 1 130 ? 31.104 -9.500 6.050 1.00 31.41 130 HIS A N 1
ATOM 846 C CA . HIS A 1 130 ? 31.209 -9.664 4.614 1.00 28.62 130 HIS A CA 1
ATOM 847 C C . HIS A 1 130 ? 32.584 -9.199 4.151 1.00 29.65 130 HIS A C 1
ATOM 848 O O . HIS A 1 130 ? 33.111 -8.213 4.665 1.00 32.52 130 HIS A O 1
ATOM 855 N N . ASP A 1 131 ? 33.151 -9.891 3.166 1.00 33.16 131 ASP A N 1
ATOM 856 C CA . ASP A 1 131 ? 34.480 -9.563 2.645 1.00 35.11 131 ASP A CA 1
ATOM 857 C C . ASP A 1 131 ? 34.352 -8.513 1.540 1.00 36.60 131 ASP A C 1
ATOM 858 O O . ASP A 1 131 ? 33.913 -8.826 0.425 1.00 35.42 131 ASP A O 1
ATOM 863 N N . GLY A 1 132 ? 34.749 -7.268 1.846 1.00 34.93 132 GLY A N 1
ATOM 864 C CA . GLY A 1 132 ? 34.699 -6.185 0.884 1.00 37.36 132 GLY A CA 1
ATOM 865 C C . GLY A 1 132 ? 33.310 -5.572 0.745 1.00 36.26 132 GLY A C 1
ATOM 866 O O . GLY A 1 132 ? 32.344 -6.000 1.376 1.00 28.80 132 GLY A O 1
ATOM 867 N N . ASP A 1 133 ? 33.228 -4.525 -0.093 1.00 32.13 133 ASP A N 1
ATOM 868 C CA . ASP A 1 133 ? 31.941 -3.914 -0.435 1.00 31.36 133 ASP A CA 1
ATOM 869 C C . ASP A 1 133 ? 30.919 -4.986 -0.802 1.00 29.93 133 ASP A C 1
ATOM 870 O O . ASP A 1 133 ? 31.246 -5.973 -1.464 1.00 28.23 133 ASP A O 1
ATOM 875 N N . VAL A 1 134 ? 29.669 -4.779 -0.393 1.00 27.60 134 VAL A N 1
ATOM 876 C CA . VAL A 1 134 ? 28.556 -5.599 -0.861 1.00 25.39 134 VAL A CA 1
ATOM 877 C C . VAL A 1 134 ? 28.027 -4.904 -2.111 1.00 28.38 134 VAL A C 1
ATOM 878 O O . VAL A 1 134 ? 27.244 -3.955 -2.026 1.00 23.98 134 VAL A O 1
ATOM 882 N N . ASN A 1 135 ? 28.467 -5.364 -3.282 1.00 26.34 135 ASN A N 1
ATOM 883 C CA . ASN A 1 135 ? 28.126 -4.655 -4.511 1.00 29.70 135 ASN A CA 1
ATOM 884 C C . ASN A 1 135 ? 26.664 -4.868 -4.868 1.00 29.49 135 ASN A C 1
ATOM 885 O O . ASN A 1 135 ? 25.992 -3.944 -5.337 1.00 26.55 135 ASN A O 1
ATOM 890 N N . ARG A 1 136 ? 26.153 -6.070 -4.632 1.00 23.59 136 ARG A N 1
ATOM 891 C CA . ARG A 1 136 ? 24.769 -6.390 -4.927 1.00 25.30 136 ARG A CA 1
ATOM 892 C C . ARG A 1 136 ? 24.420 -7.601 -4.077 1.00 24.83 136 ARG A C 1
ATOM 893 O O . ARG A 1 136 ? 25.273 -8.449 -3.830 1.00 26.00 136 ARG A O 1
ATOM 901 N N . ALA A 1 137 ? 23.168 -7.678 -3.638 1.00 23.02 137 ALA A N 1
ATOM 902 C CA . ALA A 1 137 ? 22.713 -8.805 -2.836 1.00 21.44 137 ALA A CA 1
ATOM 903 C C . ALA A 1 137 ? 21.273 -9.139 -3.197 1.00 29.33 137 ALA A C 1
ATOM 904 O O . ALA A 1 137 ? 20.446 -8.234 -3.362 1.00 23.59 137 ALA A O 1
ATOM 906 N N . ARG A 1 138 ? 20.981 -10.441 -3.327 1.00 23.62 138 ARG A N 1
ATOM 907 C CA . ARG A 1 138 ? 19.670 -10.940 -3.735 1.00 24.76 138 ARG A CA 1
ATOM 908 C C . ARG A 1 138 ? 19.331 -12.228 -2.993 1.00 27.63 138 ARG A C 1
ATOM 909 O O . ARG A 1 138 ? 20.162 -13.136 -2.900 1.00 24.28 138 ARG A O 1
ATOM 917 N N . TYR A 1 139 ? 18.107 -12.329 -2.490 1.00 24.03 139 TYR A N 1
ATOM 918 C CA . TYR A 1 139 ? 17.704 -13.587 -1.868 1.00 27.51 139 TYR A CA 1
ATOM 919 C C . TYR A 1 139 ? 17.243 -14.578 -2.928 1.00 25.68 139 TYR A C 1
ATOM 920 O O . TYR A 1 139 ? 16.762 -14.190 -4.001 1.00 28.17 139 TYR A O 1
ATOM 929 N N . MET A 1 140 ? 17.393 -15.874 -2.624 1.00 26.12 140 MET A N 1
ATOM 930 C CA . MET A 1 140 ? 16.924 -16.917 -3.535 1.00 27.77 140 MET A CA 1
ATOM 931 C C . MET A 1 140 ? 15.405 -17.017 -3.454 1.00 28.63 140 MET A C 1
ATOM 932 O O . MET A 1 140 ? 14.870 -17.234 -2.363 1.00 29.44 140 MET A O 1
ATOM 937 N N . PRO A 1 141 ? 14.684 -16.851 -4.565 1.00 28.49 141 PRO A N 1
ATOM 938 C CA . PRO A 1 141 ? 13.211 -16.798 -4.484 1.00 30.96 141 PRO A CA 1
ATOM 939 C C . PRO A 1 141 ? 12.607 -18.030 -3.827 1.00 36.91 141 PRO A C 1
ATOM 940 O O . PRO A 1 141 ? 11.641 -17.915 -3.056 1.00 32.04 141 PRO A O 1
ATOM 944 N N . GLN A 1 142 ? 13.173 -19.207 -4.105 1.00 34.18 142 GLN A N 1
ATOM 945 C CA . GLN A 1 142 ? 12.662 -20.465 -3.572 1.00 33.42 142 GLN A CA 1
ATOM 946 C C . GLN A 1 142 ? 13.069 -20.702 -2.119 1.00 38.38 142 GLN A C 1
ATOM 947 O O . GLN A 1 142 ? 12.404 -21.473 -1.419 1.00 35.48 142 GLN A O 1
ATOM 953 N N . LYS A 1 143 ? 14.157 -20.086 -1.651 1.00 34.85 143 LYS A N 1
ATOM 954 C CA . LYS A 1 143 ? 14.604 -20.224 -0.261 1.00 36.27 143 LYS A CA 1
ATOM 955 C C . LYS A 1 143 ? 15.118 -18.871 0.200 1.00 30.99 143 LYS A C 1
ATOM 956 O O . LYS A 1 143 ? 16.316 -18.580 0.129 1.00 32.33 143 LYS A O 1
ATOM 962 N N . PRO A 1 144 ? 14.223 -18.010 0.686 1.00 36.63 144 PRO A N 1
ATOM 963 C CA . PRO A 1 144 ? 14.626 -16.617 0.953 1.00 30.90 144 PRO A CA 1
ATOM 964 C C . PRO A 1 144 ? 15.678 -16.469 2.028 1.00 32.89 144 PRO A C 1
ATOM 965 O O . PRO A 1 144 ? 16.250 -15.379 2.163 1.00 29.83 144 PRO A O 1
ATOM 969 N N . GLU A 1 145 ? 15.941 -17.503 2.828 1.00 32.60 145 GLU A N 1
ATOM 970 C CA . GLU A 1 145 ? 16.985 -17.356 3.838 1.00 32.26 145 GLU A CA 1
ATOM 971 C C . GLU A 1 145 ? 18.372 -17.396 3.218 1.00 33.41 145 GLU A C 1
ATOM 972 O O . GLU A 1 145 ? 19.345 -17.003 3.872 1.00 32.39 145 GLU A O 1
ATOM 978 N N . ILE A 1 146 ? 18.474 -17.860 1.976 1.00 29.19 146 ILE A N 1
ATOM 979 C CA . ILE A 1 146 ? 19.736 -17.924 1.254 1.00 28.65 146 ILE A CA 1
ATOM 980 C C . ILE A 1 146 ? 19.910 -16.617 0.488 1.00 26.09 146 ILE A C 1
ATOM 981 O O . ILE A 1 146 ? 19.056 -16.259 -0.329 1.00 26.23 146 ILE A O 1
ATOM 986 N N . ILE A 1 147 ? 21.017 -15.919 0.734 1.00 23.72 147 ILE A N 1
ATOM 987 C CA . ILE A 1 147 ? 21.318 -14.646 0.084 1.00 21.57 147 ILE A CA 1
ATOM 988 C C . ILE A 1 147 ? 22.662 -14.765 -0.620 1.00 27.26 147 ILE A C 1
ATOM 989 O O . ILE A 1 147 ? 23.658 -15.162 0.001 1.00 26.90 147 ILE A O 1
ATOM 994 N N . ALA A 1 148 ? 22.685 -14.445 -1.913 1.00 21.12 148 ALA A N 1
ATOM 995 C CA . ALA A 1 148 ? 23.928 -14.338 -2.664 1.00 25.52 148 ALA A CA 1
ATOM 996 C C . ALA A 1 148 ? 24.350 -12.880 -2.748 1.00 25.08 148 ALA A C 1
ATOM 997 O O . ALA A 1 148 ? 23.511 -11.983 -2.820 1.00 27.94 148 ALA A O 1
ATOM 999 N N . THR A 1 149 ? 25.662 -12.646 -2.724 1.00 25.01 149 THR A N 1
ATOM 1000 C CA . THR A 1 149 ? 26.217 -11.305 -2.851 1.00 24.83 149 THR A CA 1
ATOM 1001 C C . THR A 1 149 ? 27.335 -11.313 -3.882 1.00 27.28 149 THR A C 1
ATOM 1002 O O . THR A 1 149 ? 27.896 -12.366 -4.201 1.00 25.25 149 THR A O 1
ATOM 1006 N N . MET A 1 150 ? 27.642 -10.126 -4.414 1.00 23.80 150 MET A N 1
ATOM 1007 C CA . MET A 1 150 ? 28.840 -9.896 -5.219 1.00 27.83 150 MET A CA 1
ATOM 1008 C C . MET A 1 150 ? 29.809 -9.080 -4.379 1.00 31.20 150 MET A C 1
ATOM 1009 O O . MET A 1 150 ? 29.446 -8.000 -3.888 1.00 29.66 150 MET A O 1
ATOM 1014 N N . GLY A 1 151 ? 31.035 -9.599 -4.210 1.00 32.78 151 GLY A N 1
ATOM 1015 C CA . GLY A 1 151 ? 31.976 -9.029 -3.263 1.00 29.72 151 GLY A CA 1
ATOM 1016 C C . GLY A 1 151 ? 33.417 -8.918 -3.723 1.00 39.21 151 GLY A C 1
ATOM 1017 O O . GLY A 1 151 ? 33.693 -8.665 -4.902 1.00 32.04 151 GLY A O 1
ATOM 1018 N N . GLU A 1 152 ? 34.345 -9.118 -2.782 1.00 39.99 152 GLU A N 1
ATOM 1019 C CA . GLU A 1 152 ? 35.743 -8.751 -2.987 1.00 37.12 152 GLU A CA 1
ATOM 1020 C C . GLU A 1 152 ? 36.344 -9.448 -4.198 1.00 37.17 152 GLU A C 1
ATOM 1021 O O . GLU A 1 152 ? 36.239 -10.674 -4.348 1.00 34.54 152 GLU A O 1
ATOM 1027 N N . GLY A 1 153 ? 36.963 -8.646 -5.067 1.00 36.30 153 GLY A N 1
ATOM 1028 C CA . GLY A 1 153 ? 37.765 -9.127 -6.174 1.00 34.99 153 GLY A CA 1
ATOM 1029 C C . GLY A 1 153 ? 36.992 -9.800 -7.278 1.00 36.03 153 GLY A C 1
ATOM 1030 O O . GLY A 1 153 ? 37.594 -10.189 -8.280 1.00 36.77 153 GLY A O 1
ATOM 1031 N N . GLY A 1 154 ? 35.684 -9.937 -7.140 1.00 31.47 154 GLY A N 1
ATOM 1032 C CA . GLY A 1 154 ? 34.879 -10.676 -8.081 1.00 33.29 154 GLY A CA 1
ATOM 1033 C C . GLY A 1 154 ? 34.253 -11.913 -7.491 1.00 33.18 154 GLY A C 1
ATOM 1034 O O . GLY A 1 154 ? 33.382 -12.507 -8.134 1.00 33.01 154 GLY A O 1
ATOM 1035 N N . ASN A 1 155 ? 34.678 -12.329 -6.297 1.00 29.61 155 ASN A N 1
ATOM 1036 C CA . ASN A 1 155 ? 34.050 -13.461 -5.637 1.00 31.28 155 ASN A CA 1
ATOM 1037 C C . ASN A 1 155 ? 32.578 -13.180 -5.414 1.00 30.47 155 ASN A C 1
ATOM 1038 O O . ASN A 1 155 ? 32.180 -12.051 -5.128 1.00 33.68 155 ASN A O 1
ATOM 1043 N N . ALA A 1 156 ? 31.776 -14.215 -5.532 1.00 27.88 156 ALA A N 1
ATOM 1044 C CA . ALA A 1 156 ? 30.402 -14.190 -5.062 1.00 26.24 156 ALA A CA 1
ATOM 1045 C C . ALA A 1 156 ? 30.327 -15.034 -3.797 1.00 30.40 156 ALA A C 1
ATOM 1046 O O . ALA A 1 156 ? 31.132 -15.952 -3.599 1.00 31.17 156 ALA A O 1
ATOM 1048 N N . TYR A 1 157 ? 29.393 -14.692 -2.919 1.00 26.44 157 TYR A N 1
ATOM 1049 C CA . TYR A 1 157 ? 29.269 -15.363 -1.638 1.00 24.97 157 TYR A CA 1
ATOM 1050 C C . TYR A 1 157 ? 27.824 -15.780 -1.428 1.00 30.03 157 TYR A C 1
ATOM 1051 O O . TYR A 1 157 ? 26.900 -15.122 -1.916 1.00 32.66 157 TYR A O 1
ATOM 1060 N N . ILE A 1 158 ? 27.636 -16.880 -0.700 1.00 28.56 158 ILE A N 1
ATOM 1061 C CA . ILE A 1 158 ? 26.317 -17.375 -0.321 1.00 28.52 158 ILE A CA 1
ATOM 1062 C C . ILE A 1 158 ? 26.234 -17.391 1.199 1.00 34.97 158 ILE A C 1
ATOM 1063 O O . ILE A 1 158 ? 27.143 -17.899 1.874 1.00 35.57 158 ILE A O 1
ATOM 1068 N N . PHE A 1 159 ? 25.150 -16.834 1.734 1.00 32.06 159 PHE A N 1
ATOM 1069 C CA . PHE A 1 159 ? 24.885 -16.815 3.165 1.00 29.90 159 PHE A CA 1
ATOM 1070 C C . PHE A 1 159 ? 23.545 -17.483 3.442 1.00 34.01 159 PHE A C 1
ATOM 1071 O O . PHE A 1 159 ? 22.612 -17.381 2.634 1.00 34.65 159 PHE A O 1
ATOM 1079 N N . ASP A 1 160 ? 23.455 -18.175 4.582 1.00 36.95 160 ASP A N 1
ATOM 1080 C CA . ASP A 1 160 ? 22.185 -18.610 5.167 1.00 36.04 160 ASP A CA 1
ATOM 1081 C C . ASP A 1 160 ? 21.937 -17.749 6.402 1.00 41.85 160 ASP A C 1
ATOM 1082 O O . ASP A 1 160 ? 22.654 -17.868 7.403 1.00 38.56 160 ASP A O 1
ATOM 1087 N N . THR A 1 161 ? 20.913 -16.897 6.347 1.00 34.58 161 THR A N 1
ATOM 1088 C CA . THR A 1 161 ? 20.690 -15.957 7.434 1.00 34.93 161 THR A CA 1
ATOM 1089 C C . THR A 1 161 ? 19.930 -16.568 8.609 1.00 41.00 161 THR A C 1
ATOM 1090 O O . THR A 1 161 ? 19.694 -15.864 9.596 1.00 48.71 161 THR A O 1
ATOM 1094 N N . THR A 1 162 ? 19.519 -17.830 8.534 1.00 41.24 162 THR A N 1
ATOM 1095 C CA . THR A 1 162 ? 18.986 -18.502 9.715 1.00 46.04 162 THR A CA 1
ATOM 1096 C C . THR A 1 162 ? 20.069 -19.218 10.511 1.00 50.57 162 THR A C 1
ATOM 1097 O O . THR A 1 162 ? 19.776 -19.748 11.589 1.00 52.90 162 THR A O 1
ATOM 1101 N N . CYS A 1 163 ? 21.307 -19.216 10.022 1.00 44.42 163 CYS A N 1
ATOM 1102 C CA . CYS A 1 163 ? 22.401 -19.962 10.618 1.00 54.55 163 CYS A CA 1
ATOM 1103 C C . CYS A 1 163 ? 23.161 -19.116 11.635 1.00 60.01 163 CYS A C 1
ATOM 1104 O O . CYS A 1 163 ? 22.943 -17.909 11.779 1.00 59.79 163 CYS A O 1
ATOM 1107 N N . HIS A 1 164 ? 24.081 -19.775 12.339 1.00 61.30 164 HIS A N 1
ATOM 1108 C CA . HIS A 1 164 ? 24.828 -19.161 13.423 1.00 60.27 164 HIS A CA 1
ATOM 1109 C C . HIS A 1 164 ? 26.265 -19.663 13.398 1.00 60.18 164 HIS A C 1
ATOM 1110 O O . HIS A 1 164 ? 26.615 -20.601 12.675 1.00 55.53 164 HIS A O 1
ATOM 1117 N N . ASP A 1 165 ? 27.100 -19.012 14.204 1.00 62.56 165 ASP A N 1
ATOM 1118 C CA . ASP A 1 165 ? 28.474 -19.452 14.401 1.00 60.95 165 ASP A CA 1
ATOM 1119 C C . ASP A 1 165 ? 28.505 -20.857 14.996 1.00 59.96 165 ASP A C 1
ATOM 1120 O O . ASP A 1 165 ? 27.604 -21.258 15.741 1.00 58.07 165 ASP A O 1
ATOM 1125 N N . ALA A 1 166 ? 29.561 -21.607 14.659 1.00 54.43 166 ALA A N 1
ATOM 1126 C CA . ALA A 1 166 ? 29.681 -22.980 15.141 1.00 54.98 166 ALA A CA 1
ATOM 1127 C C . ALA A 1 166 ? 29.581 -23.051 16.660 1.00 57.27 166 ALA A C 1
ATOM 1128 O O . ALA A 1 166 ? 28.953 -23.964 17.212 1.00 55.96 166 ALA A O 1
ATOM 1130 N N . LEU A 1 167 ? 30.176 -22.084 17.353 1.00 56.93 167 LEU A N 1
ATOM 1131 C CA . LEU A 1 167 ? 30.219 -22.081 18.807 1.00 55.32 167 LEU A CA 1
ATOM 1132 C C . LEU A 1 167 ? 29.304 -21.053 19.447 1.00 59.16 167 LEU A C 1
ATOM 1133 O O . LEU A 1 167 ? 28.893 -21.242 20.593 1.00 57.40 167 LEU A O 1
ATOM 1138 N N . THR A 1 168 ? 28.980 -19.970 18.745 1.00 54.65 168 THR A N 1
ATOM 1139 C CA . THR A 1 168 ? 28.291 -18.845 19.353 1.00 57.12 168 THR A CA 1
ATOM 1140 C C . THR A 1 168 ? 27.036 -18.492 18.565 1.00 56.94 168 THR A C 1
ATOM 1141 O O . THR A 1 168 ? 26.780 -19.012 17.475 1.00 58.07 168 THR A O 1
ATOM 1145 N N . THR A 1 169 ? 26.255 -17.585 19.149 1.00 56.74 169 THR A N 1
ATOM 1146 C CA . THR A 1 169 ? 25.075 -17.013 18.516 1.00 59.35 169 THR A CA 1
ATOM 1147 C C . THR A 1 169 ? 25.414 -15.957 17.471 1.00 62.06 169 THR A C 1
ATOM 1148 O O . THR A 1 169 ? 24.499 -15.435 16.822 1.00 61.05 169 THR A O 1
ATOM 1152 N N . GLY A 1 170 ? 26.691 -15.612 17.311 1.00 59.56 170 GLY A N 1
ATOM 1153 C CA . GLY A 1 170 ? 27.072 -14.680 16.269 1.00 59.18 170 GLY A CA 1
ATOM 1154 C C . GLY A 1 170 ? 26.714 -15.194 14.888 1.00 61.31 170 GLY A C 1
ATOM 1155 O O . GLY A 1 170 ? 26.553 -16.396 14.654 1.00 59.30 170 GLY A O 1
ATOM 1156 N N . GLU A 1 171 ? 26.582 -14.256 13.954 1.00 58.55 171 GLU A N 1
ATOM 1157 C CA . GLU A 1 171 ? 26.194 -14.620 12.600 1.00 56.02 171 GLU A CA 1
ATOM 1158 C C . GLU A 1 171 ? 27.257 -15.493 11.946 1.00 56.58 171 GLU A C 1
ATOM 1159 O O . GLU A 1 171 ? 28.449 -15.404 12.255 1.00 58.73 171 GLU A O 1
ATOM 1165 N N . ALA A 1 172 ? 26.807 -16.341 11.024 1.00 55.94 172 ALA A N 1
ATOM 1166 C CA . ALA A 1 172 ? 27.663 -17.342 10.409 1.00 52.70 172 ALA A CA 1
ATOM 1167 C C . ALA A 1 172 ? 28.548 -16.736 9.325 1.00 51.32 172 ALA A C 1
ATOM 1168 O O . ALA A 1 172 ? 28.217 -15.714 8.717 1.00 51.69 172 ALA A O 1
ATOM 1170 N N . LEU A 1 173 ? 29.694 -17.379 9.103 1.00 45.63 173 LEU A N 1
ATOM 1171 C CA . LEU A 1 173 ? 30.537 -17.098 7.956 1.00 48.46 173 LEU A CA 1
ATOM 1172 C C . LEU A 1 173 ? 29.828 -17.582 6.690 1.00 47.88 173 LEU A C 1
ATOM 1173 O O . LEU A 1 173 ? 28.864 -18.351 6.774 1.00 51.45 173 LEU A O 1
ATOM 1178 N N . PRO A 1 174 ? 30.246 -17.117 5.506 1.00 42.52 174 PRO A N 1
ATOM 1179 C CA . PRO A 1 174 ? 29.596 -17.584 4.278 1.00 38.41 174 PRO A CA 1
ATOM 1180 C C . PRO A 1 174 ? 29.524 -19.099 4.219 1.00 40.41 174 PRO A C 1
ATOM 1181 O O . PRO A 1 174 ? 30.475 -19.800 4.572 1.00 38.99 174 PRO A O 1
ATOM 1185 N N . GLN A 1 175 ? 28.359 -19.597 3.790 1.00 40.77 175 GLN A N 1
ATOM 1186 C CA . GLN A 1 175 ? 28.208 -21.018 3.507 1.00 37.24 175 GLN A CA 1
ATOM 1187 C C . GLN A 1 175 ? 29.041 -21.428 2.305 1.00 42.17 175 GLN A C 1
ATOM 1188 O O . GLN A 1 175 ? 29.516 -22.568 2.239 1.00 40.21 175 GLN A O 1
ATOM 1194 N N . ALA A 1 176 ? 29.233 -20.519 1.350 1.00 33.98 176 ALA A N 1
ATOM 1195 C CA . ALA A 1 176 ? 30.000 -20.835 0.156 1.00 34.65 176 ALA A CA 1
ATOM 1196 C C . ALA A 1 176 ? 30.611 -19.567 -0.415 1.00 34.47 176 ALA A C 1
ATOM 1197 O O . ALA A 1 176 ? 30.090 -18.462 -0.222 1.00 37.55 176 ALA A O 1
ATOM 1199 N N . VAL A 1 177 ? 31.741 -19.735 -1.097 1.00 35.70 177 VAL A N 1
ATOM 1200 C CA . VAL A 1 177 ? 32.334 -18.687 -1.918 1.00 33.67 177 VAL A CA 1
ATOM 1201 C C . VAL A 1 177 ? 32.401 -19.218 -3.344 1.00 32.92 177 VAL A C 1
ATOM 1202 O O . VAL A 1 177 ? 32.717 -20.394 -3.570 1.00 33.06 177 VAL A O 1
ATOM 1206 N N . LEU A 1 178 ? 32.067 -18.354 -4.300 1.00 28.71 178 LEU A N 1
ATOM 1207 C CA . LEU A 1 178 ? 31.922 -18.705 -5.709 1.00 31.59 178 LEU A CA 1
ATOM 1208 C C . LEU A 1 178 ? 33.075 -18.073 -6.480 1.00 32.34 178 LEU A C 1
ATOM 1209 O O . LEU A 1 178 ? 33.097 -16.852 -6.680 1.00 32.11 178 LEU A O 1
ATOM 1214 N N . LYS A 1 179 ? 34.027 -18.899 -6.912 1.00 32.66 179 LYS A N 1
ATOM 1215 C CA . LYS A 1 179 ? 35.282 -18.432 -7.500 1.00 35.67 179 LYS A CA 1
ATOM 1216 C C . LYS A 1 179 ? 35.211 -18.542 -9.019 1.00 36.49 179 LYS A C 1
ATOM 1217 O O . LYS A 1 179 ? 35.032 -19.642 -9.552 1.00 31.16 179 LYS A O 1
ATOM 1223 N N . GLY A 1 180 ? 35.397 -17.415 -9.714 1.00 30.59 180 GLY A N 1
ATOM 1224 C CA . GLY A 1 180 ? 35.350 -17.424 -11.165 1.00 31.32 180 GLY A CA 1
ATOM 1225 C C . GLY A 1 180 ? 35.653 -16.075 -11.792 1.00 35.52 180 GLY A C 1
ATOM 1226 O O . GLY A 1 180 ? 36.399 -15.988 -12.774 1.00 35.16 180 GLY A O 1
ATOM 1227 N N . HIS A 1 181 ? 35.076 -15.009 -11.250 1.00 31.35 181 HIS A N 1
ATOM 1228 C CA . HIS A 1 181 ? 35.346 -13.686 -11.793 1.00 28.46 181 HIS A CA 1
ATOM 1229 C C . HIS A 1 181 ? 36.728 -13.212 -11.355 1.00 32.33 181 HIS A C 1
ATOM 1230 O O . HIS A 1 181 ? 37.189 -13.512 -10.246 1.00 32.05 181 HIS A O 1
ATOM 1237 N N . THR A 1 182 ? 37.392 -12.468 -12.239 1.00 28.76 182 THR A N 1
ATOM 1238 C CA . THR A 1 182 ? 38.727 -11.947 -11.964 1.00 37.90 182 THR A CA 1
ATOM 1239 C C . THR A 1 182 ? 38.744 -10.449 -11.676 1.00 37.39 182 THR A C 1
ATOM 1240 O O . THR A 1 182 ? 39.816 -9.891 -11.425 1.00 35.43 182 THR A O 1
ATOM 1244 N N . ALA A 1 183 ? 37.589 -9.788 -11.701 1.00 31.84 183 ALA A N 1
ATOM 1245 C CA . ALA A 1 183 ? 37.448 -8.409 -11.250 1.00 30.39 183 ALA A CA 1
ATOM 1246 C C . ALA A 1 183 ? 36.065 -8.279 -10.630 1.00 29.33 183 ALA A C 1
ATOM 1247 O O . ALA A 1 183 ? 35.200 -9.129 -10.842 1.00 29.71 183 ALA A O 1
ATOM 1249 N N . GLU A 1 184 ? 35.858 -7.215 -9.859 1.00 33.89 184 GLU A N 1
ATOM 1250 C CA . GLU A 1 184 ? 34.593 -7.074 -9.148 1.00 34.49 184 GLU A CA 1
ATOM 1251 C C . GLU A 1 184 ? 33.440 -6.844 -10.123 1.00 32.09 184 GLU A C 1
ATOM 1252 O O . GLU A 1 184 ? 33.626 -6.376 -11.250 1.00 32.13 184 GLU A O 1
ATOM 1258 N N . GLY A 1 185 ? 32.224 -7.192 -9.678 1.00 31.28 185 GLY A N 1
ATOM 1259 C CA . GLY A 1 185 ? 31.056 -7.066 -10.522 1.00 30.88 185 GLY A CA 1
ATOM 1260 C C . GLY A 1 185 ? 29.824 -6.648 -9.743 1.00 31.85 185 GLY A C 1
ATOM 1261 O O . GLY A 1 185 ? 29.794 -6.681 -8.506 1.00 26.94 185 GLY A O 1
ATOM 1262 N N . PHE A 1 186 ? 28.797 -6.251 -10.502 1.00 26.98 186 PHE A N 1
ATOM 1263 C CA . PHE A 1 186 ? 27.514 -5.833 -9.947 1.00 33.04 186 PHE A CA 1
ATOM 1264 C C . PHE A 1 186 ? 26.340 -6.630 -10.501 1.00 30.80 186 PHE A C 1
ATOM 1265 O O . PHE A 1 186 ? 25.205 -6.419 -10.068 1.00 28.10 186 PHE A O 1
ATOM 1273 N N . GLY A 1 187 ? 26.566 -7.528 -11.454 1.00 29.14 187 GLY A N 1
ATOM 1274 C CA . GLY A 1 187 ? 25.480 -8.292 -12.027 1.00 26.32 187 GLY A CA 1
ATOM 1275 C C . GLY A 1 187 ? 25.243 -9.527 -11.185 1.00 27.92 187 GLY A C 1
ATOM 1276 O O . GLY A 1 187 ? 26.178 -10.280 -10.898 1.00 27.06 187 GLY A O 1
ATOM 1277 N N . LEU A 1 188 ? 23.991 -9.730 -10.782 1.00 24.23 188 LEU A N 1
ATOM 1278 C CA . LEU A 1 188 ? 23.667 -10.884 -9.953 1.00 26.98 188 LEU A CA 1
ATOM 1279 C C . LEU A 1 188 ? 22.176 -11.155 -10.026 1.00 26.93 188 LEU A C 1
ATOM 1280 O O . LEU A 1 188 ? 21.376 -10.241 -9.786 1.00 25.81 188 LEU A O 1
ATOM 1285 N N . CYS A 1 189 ? 21.803 -12.404 -10.321 1.00 28.04 189 CYS A N 1
ATOM 1286 C CA . CYS A 1 189 ? 20.391 -12.772 -10.299 1.00 24.58 189 CYS A CA 1
ATOM 1287 C C . CYS A 1 189 ? 20.198 -14.281 -10.173 1.00 27.37 189 CYS A C 1
ATOM 1288 O O . CYS A 1 189 ? 20.978 -15.073 -10.716 1.00 28.73 189 CYS A O 1
ATOM 1291 N N . TRP A 1 190 ? 19.136 -14.656 -9.462 1.00 25.50 190 TRP A N 1
ATOM 1292 C CA . TRP A 1 190 ? 18.696 -16.034 -9.297 1.00 24.45 190 TRP A CA 1
ATOM 1293 C C . TRP A 1 190 ? 17.699 -16.428 -10.383 1.00 29.71 190 TRP A C 1
ATOM 1294 O O . TRP A 1 190 ? 16.915 -15.606 -10.869 1.00 25.98 190 TRP A O 1
ATOM 1305 N N . ASN A 1 191 ? 17.714 -17.709 -10.739 1.00 27.39 191 ASN A N 1
ATOM 1306 C CA . ASN A 1 191 ? 16.732 -18.275 -11.654 1.00 28.20 191 ASN A CA 1
ATOM 1307 C C . ASN A 1 191 ? 15.463 -18.579 -10.875 1.00 32.83 191 ASN A C 1
ATOM 1308 O O . ASN A 1 191 ? 15.451 -19.511 -10.060 1.00 32.88 191 ASN A O 1
ATOM 1313 N N . PRO A 1 192 ? 14.373 -17.834 -11.090 1.00 32.50 192 PRO A N 1
ATOM 1314 C CA . PRO A 1 192 ? 13.135 -18.127 -10.346 1.00 31.54 192 PRO A CA 1
ATOM 1315 C C . PRO A 1 192 ? 12.488 -19.447 -10.746 1.00 32.02 192 PRO A C 1
ATOM 1316 O O . PRO A 1 192 ? 11.511 -19.852 -10.107 1.00 30.80 192 PRO A O 1
ATOM 1320 N N . ASN A 1 193 ? 12.999 -20.132 -11.766 1.00 34.10 193 ASN A N 1
ATOM 1321 C CA . ASN A 1 193 ? 12.429 -21.400 -12.205 1.00 36.47 193 ASN A CA 1
ATOM 1322 C C . ASN A 1 193 ? 13.382 -22.584 -12.078 1.00 39.14 193 ASN A C 1
ATOM 1323 O O . ASN A 1 193 ? 13.003 -23.702 -12.446 1.00 41.31 193 ASN A O 1
ATOM 1328 N N . LEU A 1 194 ? 14.595 -22.380 -11.575 1.00 35.30 194 LEU A N 1
ATOM 1329 C CA . LEU A 1 194 ? 15.558 -23.463 -11.371 1.00 39.50 194 LEU A CA 1
ATOM 1330 C C . LEU A 1 194 ? 16.248 -23.213 -10.036 1.00 38.09 194 LEU A C 1
ATOM 1331 O O . LEU A 1 194 ? 17.155 -22.370 -9.955 1.00 35.45 194 LEU A O 1
ATOM 1336 N N . PRO A 1 195 ? 15.857 -23.924 -8.976 1.00 37.54 195 PRO A N 1
ATOM 1337 C CA . PRO A 1 195 ? 16.375 -23.602 -7.636 1.00 34.95 195 PRO A CA 1
ATOM 1338 C C . PRO A 1 195 ? 17.894 -23.702 -7.582 1.00 39.01 195 PRO A C 1
ATOM 1339 O O . PRO A 1 195 ? 18.489 -24.673 -8.057 1.00 36.75 195 PRO A O 1
ATOM 1343 N N . GLY A 1 196 ? 18.519 -22.670 -7.009 1.00 32.39 196 GLY A N 1
ATOM 1344 C CA . GLY A 1 196 ? 19.958 -22.615 -6.860 1.00 32.40 196 GLY A CA 1
ATOM 1345 C C . GLY A 1 196 ? 20.732 -22.226 -8.099 1.00 33.17 196 GLY A C 1
ATOM 1346 O O . GLY A 1 196 ? 21.957 -22.070 -8.022 1.00 32.43 196 GLY A O 1
ATOM 1347 N N . ASN A 1 197 ? 20.076 -22.055 -9.235 1.00 28.62 197 ASN A N 1
ATOM 1348 C CA . ASN A 1 197 ? 20.770 -21.561 -10.416 1.00 34.84 197 ASN A CA 1
ATOM 1349 C C . ASN A 1 197 ? 20.999 -20.051 -10.286 1.00 29.74 197 ASN A C 1
ATOM 1350 O O . ASN A 1 197 ? 20.064 -19.306 -9.982 1.00 29.56 197 ASN A O 1
ATOM 1355 N N . LEU A 1 198 ? 22.249 -19.606 -10.483 1.00 28.57 198 LEU A N 1
ATOM 1356 C CA . LEU A 1 198 ? 22.647 -18.205 -10.316 1.00 27.85 198 LEU A CA 1
ATOM 1357 C C . LEU A 1 198 ? 23.431 -17.711 -11.532 1.00 32.03 198 LEU A C 1
ATOM 1358 O O . LEU A 1 198 ? 24.193 -18.471 -12.142 1.00 27.42 198 LEU A O 1
ATOM 1363 N N . ALA A 1 199 ? 23.253 -16.433 -11.885 1.00 27.66 199 ALA A N 1
ATOM 1364 C CA . ALA A 1 199 ? 24.091 -15.763 -12.876 1.00 27.72 199 ALA A CA 1
ATOM 1365 C C . ALA A 1 199 ? 24.716 -14.492 -12.305 1.00 30.22 199 ALA A C 1
ATOM 1366 O O . ALA A 1 199 ? 24.072 -13.751 -11.544 1.00 25.33 199 ALA A O 1
ATOM 1368 N N . THR A 1 200 ? 25.974 -14.239 -12.693 1.00 25.97 200 THR A N 1
ATOM 1369 C CA . THR A 1 200 ? 26.720 -13.062 -12.266 1.00 23.29 200 THR A CA 1
ATOM 1370 C C . THR A 1 200 ? 27.406 -12.428 -13.468 1.00 25.16 200 THR A C 1
ATOM 1371 O O . THR A 1 200 ? 27.794 -13.126 -14.403 1.00 26.85 200 THR A O 1
ATOM 1375 N N . GLY A 1 201 ? 27.563 -11.103 -13.439 1.00 24.92 201 GLY A N 1
ATOM 1376 C CA . GLY A 1 201 ? 28.333 -10.401 -14.458 1.00 24.16 201 GLY A CA 1
ATOM 1377 C C . GLY A 1 201 ? 29.262 -9.397 -13.806 1.00 25.10 201 GLY A C 1
ATOM 1378 O O . GLY A 1 201 ? 28.943 -8.821 -12.765 1.00 24.21 201 GLY A O 1
ATOM 1379 N N . ALA A 1 202 ? 30.428 -9.178 -14.426 1.00 23.27 202 ALA A N 1
ATOM 1380 C CA . ALA A 1 202 ? 31.435 -8.386 -13.736 1.00 25.66 202 ALA A CA 1
ATOM 1381 C C . ALA A 1 202 ? 32.272 -7.547 -14.698 1.00 29.65 202 ALA A C 1
ATOM 1382 O O . ALA A 1 202 ? 32.108 -7.582 -15.923 1.00 25.46 202 ALA A O 1
ATOM 1384 N N . GLU A 1 203 ? 33.197 -6.789 -14.110 1.00 26.75 203 GLU A N 1
ATOM 1385 C CA . GLU A 1 203 ? 34.091 -5.929 -14.871 1.00 27.15 203 GLU A CA 1
ATOM 1386 C C . GLU A 1 203 ? 35.171 -6.704 -15.614 1.00 32.03 203 GLU A C 1
ATOM 1387 O O . GLU A 1 203 ? 35.943 -6.088 -16.356 1.00 33.48 203 GLU A O 1
ATOM 1393 N N . ASP A 1 204 ? 35.233 -8.024 -15.462 1.00 29.90 204 ASP A N 1
ATOM 1394 C CA . ASP A 1 204 ? 36.070 -8.834 -16.333 1.00 33.51 204 ASP A CA 1
ATOM 1395 C C . ASP A 1 204 ? 35.382 -9.174 -17.652 1.00 35.28 204 ASP A C 1
ATOM 1396 O O . ASP A 1 204 ? 35.951 -9.938 -18.437 1.00 32.41 204 ASP A O 1
ATOM 1401 N N . GLN A 1 205 ? 34.186 -8.618 -17.895 1.00 32.35 205 GLN A N 1
ATOM 1402 C CA . GLN A 1 205 ? 33.409 -8.768 -19.130 1.00 30.22 205 GLN A CA 1
ATOM 1403 C C . GLN A 1 205 ? 32.815 -10.161 -19.285 1.00 28.65 205 GLN A C 1
ATOM 1404 O O . GLN A 1 205 ? 32.373 -10.527 -20.381 1.00 30.70 205 GLN A O 1
ATOM 1410 N N . VAL A 1 206 ? 32.779 -10.941 -18.206 1.00 30.21 206 VAL A N 1
ATOM 1411 C CA . VAL A 1 206 ? 32.366 -12.334 -18.240 1.00 30.43 206 VAL A CA 1
ATOM 1412 C C . VAL A 1 206 ? 31.043 -12.497 -17.502 1.00 30.75 206 VAL A C 1
ATOM 1413 O O . VAL A 1 206 ? 30.751 -11.773 -16.539 1.00 27.37 206 VAL A O 1
ATOM 1417 N N . ILE A 1 207 ? 30.236 -13.451 -17.972 1.00 27.29 207 ILE A N 1
ATOM 1418 C CA . ILE A 1 207 ? 29.053 -13.924 -17.267 1.00 25.94 207 ILE A CA 1
ATOM 1419 C C . ILE A 1 207 ? 29.336 -15.333 -16.771 1.00 32.16 207 ILE A C 1
ATOM 1420 O O . ILE A 1 207 ? 29.706 -16.209 -17.561 1.00 33.21 207 ILE A O 1
ATOM 1425 N N . CYS A 1 208 ? 29.167 -15.556 -15.472 1.00 29.88 208 CYS A N 1
ATOM 1426 C CA . CYS A 1 208 ? 29.297 -16.884 -14.883 1.00 32.67 208 CYS A CA 1
ATOM 1427 C C . CYS A 1 208 ? 27.936 -17.435 -14.488 1.00 35.06 208 CYS A C 1
ATOM 1428 O O . CYS A 1 208 ? 27.118 -16.728 -13.881 1.00 31.42 208 CYS A O 1
ATOM 1431 N N . LEU A 1 209 ? 27.722 -18.713 -14.785 1.00 31.42 209 LEU A N 1
ATOM 1432 C CA . LEU A 1 209 ? 26.556 -19.443 -14.311 1.00 31.20 209 LEU A CA 1
ATOM 1433 C C . LEU A 1 209 ? 26.978 -20.424 -13.228 1.00 35.23 209 LEU A C 1
ATOM 1434 O O . LEU A 1 209 ? 28.048 -21.038 -13.308 1.00 29.89 209 LEU A O 1
ATOM 1439 N N . TRP A 1 210 ? 26.119 -20.587 -12.232 1.00 29.14 210 TRP A N 1
ATOM 1440 C CA . TRP A 1 210 ? 26.459 -21.339 -11.040 1.00 31.45 210 TRP A CA 1
ATOM 1441 C C . TRP A 1 210 ? 25.293 -22.243 -10.697 1.00 34.19 210 TRP A C 1
ATOM 1442 O O . TRP A 1 210 ? 24.141 -21.929 -11.003 1.00 31.06 210 TRP A O 1
ATOM 1453 N N . ASP A 1 211 ? 25.602 -23.363 -10.055 1.00 33.58 211 ASP A N 1
ATOM 1454 C CA . ASP A 1 211 ? 24.595 -24.269 -9.511 1.00 37.50 211 ASP A CA 1
ATOM 1455 C C . ASP A 1 211 ? 24.892 -24.356 -8.021 1.00 46.03 211 ASP A C 1
ATOM 1456 O O . ASP A 1 211 ? 25.834 -25.044 -7.609 1.00 39.19 211 ASP A O 1
ATOM 1461 N N . VAL A 1 212 ? 24.111 -23.646 -7.215 1.00 36.08 212 VAL A N 1
ATOM 1462 C CA . VAL A 1 212 ? 24.326 -23.595 -5.778 1.00 39.48 212 VAL A CA 1
ATOM 1463 C C . VAL A 1 212 ? 23.411 -24.624 -5.134 1.00 44.88 212 VAL A C 1
ATOM 1464 O O . VAL A 1 212 ? 22.185 -24.537 -5.259 1.00 46.51 212 VAL A O 1
ATOM 1468 N N . GLN A 1 213 ? 24.006 -25.607 -4.461 1.00 46.78 213 GLN A N 1
ATOM 1469 C CA . GLN A 1 213 ? 23.258 -26.670 -3.794 1.00 50.97 213 GLN A CA 1
ATOM 1470 C C . GLN A 1 213 ? 23.291 -26.388 -2.298 1.00 51.29 213 GLN A C 1
ATOM 1471 O O . GLN A 1 213 ? 24.306 -26.635 -1.638 1.00 55.20 213 GLN A O 1
ATOM 1477 N N . THR A 1 214 ? 22.188 -25.859 -1.762 1.00 56.10 214 THR A N 1
ATOM 1478 C CA . THR A 1 214 ? 22.131 -25.647 -0.318 1.00 55.85 214 THR A CA 1
ATOM 1479 C C . THR A 1 214 ? 22.068 -26.972 0.429 1.00 58.85 214 THR A C 1
ATOM 1480 O O . THR A 1 214 ? 22.396 -27.023 1.621 1.00 57.57 214 THR A O 1
ATOM 1484 N N . GLN A 1 215 ? 21.631 -28.024 -0.262 1.00 58.40 215 GLN A N 1
ATOM 1485 C CA . GLN A 1 215 ? 22.115 -29.390 -0.097 1.00 60.63 215 GLN A CA 1
ATOM 1486 C C . GLN A 1 215 ? 23.360 -29.510 0.790 1.00 60.08 215 GLN A C 1
ATOM 1487 O O . GLN A 1 215 ? 23.364 -30.218 1.807 1.00 62.05 215 GLN A O 1
ATOM 1493 N N . SER A 1 216 ? 24.417 -28.795 0.409 1.00 60.00 216 SER A N 1
ATOM 1494 C CA . SER A 1 216 ? 25.786 -29.069 0.825 1.00 58.19 216 SER A CA 1
ATOM 1495 C C . SER A 1 216 ? 26.234 -28.300 2.063 1.00 59.80 216 SER A C 1
ATOM 1496 O O . SER A 1 216 ? 27.359 -28.526 2.525 1.00 58.71 216 SER A O 1
ATOM 1499 N N . PHE A 1 217 ? 25.410 -27.404 2.608 1.00 56.27 217 PHE A N 1
ATOM 1500 C CA . PHE A 1 217 ? 25.819 -26.572 3.744 1.00 56.48 217 PHE A CA 1
ATOM 1501 C C . PHE A 1 217 ? 25.566 -27.305 5.067 1.00 60.87 217 PHE A C 1
ATOM 1502 O O . PHE A 1 217 ? 24.828 -26.847 5.945 1.00 59.94 217 PHE A O 1
ATOM 1510 N N . THR A 1 218 ? 26.188 -28.482 5.191 1.00 57.55 218 THR A N 1
ATOM 1511 C CA . THR A 1 218 ? 26.176 -29.270 6.422 1.00 56.89 218 THR A CA 1
ATOM 1512 C C . THR A 1 218 ? 27.598 -29.520 6.919 1.00 54.87 218 THR A C 1
ATOM 1513 O O . THR A 1 218 ? 27.893 -30.573 7.490 1.00 49.74 218 THR A O 1
ATOM 1517 N N . SER A 1 219 ? 28.487 -28.553 6.702 1.00 52.42 219 SER A N 1
ATOM 1518 C CA . SER A 1 219 ? 29.917 -28.743 6.875 1.00 48.81 219 SER A CA 1
ATOM 1519 C C . SER A 1 219 ? 30.483 -27.692 7.820 1.00 43.12 219 SER A C 1
ATOM 1520 O O . SER A 1 219 ? 29.927 -26.605 7.990 1.00 47.01 219 SER A O 1
ATOM 1523 N N . SER A 1 220 ? 31.623 -28.019 8.415 1.00 41.26 220 SER A N 1
ATOM 1524 C CA . SER A 1 220 ? 32.274 -27.103 9.342 1.00 41.97 220 SER A CA 1
ATOM 1525 C C . SER A 1 220 ? 33.095 -26.031 8.637 1.00 49.70 220 SER A C 1
ATOM 1526 O O . SER A 1 220 ? 33.698 -25.193 9.317 1.00 47.66 220 SER A O 1
ATOM 1529 N N . GLU A 1 221 ? 33.136 -26.019 7.303 1.00 43.83 221 GLU A N 1
ATOM 1530 C CA . GLU A 1 221 ? 33.923 -25.027 6.582 1.00 47.07 221 GLU A CA 1
ATOM 1531 C C . GLU A 1 221 ? 33.145 -24.446 5.409 1.00 48.80 221 GLU A C 1
ATOM 1532 O O . GLU A 1 221 ? 32.204 -25.055 4.892 1.00 41.68 221 GLU A O 1
ATOM 1538 N N . THR A 1 222 ? 33.567 -23.243 5.004 1.00 47.26 222 THR A N 1
ATOM 1539 C CA . THR A 1 222 ? 33.026 -22.598 3.815 1.00 42.22 222 THR A CA 1
ATOM 1540 C C . THR A 1 222 ? 33.301 -23.452 2.589 1.00 42.75 222 THR A C 1
ATOM 1541 O O . THR A 1 222 ? 34.418 -23.927 2.375 1.00 48.68 222 THR A O 1
ATOM 1545 N N . LYS A 1 223 ? 32.276 -23.630 1.779 1.00 40.34 223 LYS A N 1
ATOM 1546 C CA . LYS A 1 223 ? 32.392 -24.390 0.553 1.00 37.21 223 LYS A CA 1
ATOM 1547 C C . LYS A 1 223 ? 32.868 -23.508 -0.589 1.00 39.44 223 LYS A C 1
ATOM 1548 O O . LYS A 1 223 ? 32.456 -22.353 -0.706 1.00 40.60 223 LYS A O 1
ATOM 1554 N N . VAL A 1 224 ? 33.744 -24.049 -1.436 1.00 34.42 224 VAL A N 1
ATOM 1555 C CA . VAL A 1 224 ? 34.209 -23.352 -2.628 1.00 33.61 224 VAL A CA 1
ATOM 1556 C C . VAL A 1 224 ? 33.453 -23.906 -3.824 1.00 39.74 224 VAL A C 1
ATOM 1557 O O . VAL A 1 224 ? 33.393 -25.127 -4.025 1.00 33.97 224 VAL A O 1
ATOM 1561 N N . ILE A 1 225 ? 32.856 -23.012 -4.610 1.00 38.99 225 ILE A N 1
ATOM 1562 C CA . ILE A 1 225 ? 32.057 -23.390 -5.767 1.00 36.93 225 ILE A CA 1
ATOM 1563 C C . ILE A 1 225 ? 32.681 -22.764 -7.006 1.00 35.53 225 ILE A C 1
ATOM 1564 O O . ILE A 1 225 ? 33.199 -21.642 -6.958 1.00 36.08 225 ILE A O 1
ATOM 1569 N N . SER A 1 226 ? 32.640 -23.499 -8.105 1.00 32.95 226 SER A N 1
ATOM 1570 C CA . SER A 1 226 ? 33.162 -23.115 -9.405 1.00 31.39 226 SER A CA 1
ATOM 1571 C C . SER A 1 226 ? 31.998 -23.019 -10.394 1.00 36.70 226 SER A C 1
ATOM 1572 O O . SER A 1 226 ? 30.955 -23.644 -10.176 1.00 35.84 226 SER A O 1
ATOM 1575 N N . PRO A 1 227 ? 32.110 -22.223 -11.464 1.00 33.24 227 PRO A N 1
ATOM 1576 C CA . PRO A 1 227 ? 30.984 -22.113 -12.406 1.00 32.64 227 PRO A CA 1
ATOM 1577 C C . PRO A 1 227 ? 30.682 -23.434 -13.098 1.00 39.21 227 PRO A C 1
ATOM 1578 O O . PRO A 1 227 ? 31.558 -24.282 -13.292 1.00 40.79 227 PRO A O 1
ATOM 1582 N N . ILE A 1 228 ? 29.412 -23.605 -13.475 1.00 34.91 228 ILE A N 1
ATOM 1583 C CA . ILE A 1 228 ? 29.077 -24.611 -14.477 1.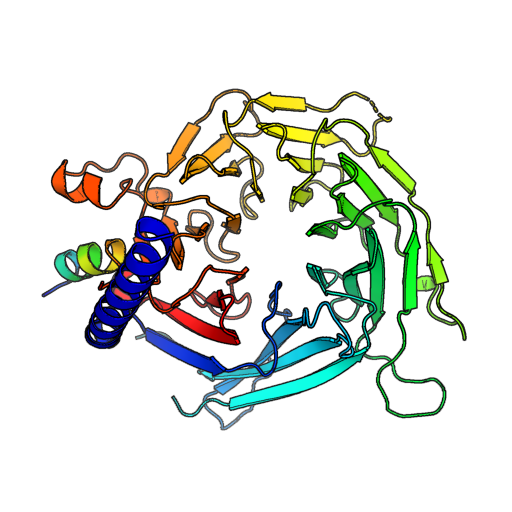00 39.19 228 ILE A CA 1
ATOM 1584 C C . ILE A 1 228 ? 29.213 -24.071 -15.893 1.00 41.84 228 ILE A C 1
ATOM 1585 O O . ILE A 1 228 ? 29.206 -24.861 -16.850 1.00 46.96 228 ILE A O 1
ATOM 1590 N N . ALA A 1 229 ? 29.336 -22.757 -16.066 1.00 34.85 229 ALA A N 1
ATOM 1591 C CA . ALA A 1 229 ? 29.448 -22.216 -17.410 1.00 34.30 229 ALA A CA 1
ATOM 1592 C C . ALA A 1 229 ? 29.960 -20.789 -17.344 1.00 34.77 229 ALA A C 1
ATOM 1593 O O . ALA A 1 229 ? 29.736 -20.085 -16.359 1.00 34.72 229 ALA A O 1
ATOM 1595 N N . LYS A 1 230 ? 30.622 -20.362 -18.414 1.00 32.75 230 LYS A N 1
ATOM 1596 C CA . LYS A 1 230 ? 31.115 -18.996 -18.539 1.00 33.98 230 LYS A CA 1
ATOM 1597 C C . LYS A 1 230 ? 30.858 -18.496 -19.953 1.00 41.69 230 LYS A C 1
ATOM 1598 O O . LYS A 1 230 ? 31.016 -19.247 -20.922 1.00 42.29 230 LYS A O 1
ATOM 1604 N N . TYR A 1 231 ? 30.445 -17.232 -20.067 1.00 38.07 231 TYR A N 1
ATOM 1605 C CA . TYR A 1 231 ? 30.214 -16.588 -21.355 1.00 40.18 231 TYR A CA 1
ATOM 1606 C C . TYR A 1 231 ? 31.183 -15.427 -21.527 1.00 41.41 231 TYR A C 1
ATOM 1607 O O . TYR A 1 231 ? 31.274 -14.551 -20.661 1.00 36.04 231 TYR A O 1
ATOM 1616 N N . HIS A 1 232 ? 31.904 -15.423 -22.646 1.00 40.57 232 HIS A N 1
ATOM 1617 C CA . HIS A 1 232 ? 32.844 -14.354 -22.963 1.00 40.48 232 HIS A CA 1
ATOM 1618 C C . HIS A 1 232 ? 32.337 -13.594 -24.180 1.00 43.62 232 HIS A C 1
ATOM 1619 O O . HIS A 1 232 ? 33.085 -13.332 -25.128 1.00 42.52 232 HIS A O 1
ATOM 1626 N N . ARG A 1 233 ? 31.058 -13.235 -24.148 1.00 41.62 233 ARG A N 1
ATOM 1627 C CA . ARG A 1 233 ? 30.357 -12.682 -25.294 1.00 41.05 233 ARG A CA 1
ATOM 1628 C C . ARG A 1 233 ? 30.315 -11.158 -25.301 1.00 36.69 233 ARG A C 1
ATOM 1629 O O . ARG A 1 233 ? 30.074 -10.567 -26.357 1.00 37.52 233 ARG A O 1
ATOM 1637 N N . HIS A 1 234 ? 30.557 -10.514 -24.168 1.00 34.28 234 HIS A N 1
ATOM 1638 C CA . HIS A 1 234 ? 30.628 -9.062 -24.112 1.00 32.37 234 HIS A CA 1
ATOM 1639 C C . HIS A 1 234 ? 32.075 -8.603 -24.256 1.00 34.97 234 HIS A C 1
ATOM 1640 O O . HIS A 1 234 ? 33.013 -9.336 -23.932 1.00 35.69 234 HIS A O 1
ATOM 1647 N N . THR A 1 235 ? 32.251 -7.378 -24.749 1.00 32.33 235 THR A N 1
ATOM 1648 C CA . THR A 1 235 ? 33.582 -6.806 -24.902 1.00 35.11 235 THR A CA 1
ATOM 1649 C C . THR A 1 235 ? 33.827 -5.644 -23.951 1.00 33.26 235 THR A C 1
ATOM 1650 O O . THR A 1 235 ? 34.702 -4.812 -24.212 1.00 35.02 235 THR A O 1
ATOM 1654 N N . ASP A 1 236 ? 33.080 -5.576 -22.851 1.00 31.77 236 ASP A N 1
ATOM 1655 C CA . ASP A 1 236 ? 33.241 -4.527 -21.851 1.00 30.26 236 ASP A CA 1
ATOM 1656 C C . ASP A 1 236 ? 32.472 -4.965 -20.604 1.00 29.84 236 ASP A C 1
ATOM 1657 O O . ASP A 1 236 ? 31.872 -6.043 -20.574 1.00 31.41 236 ASP A O 1
ATOM 1662 N N . ILE A 1 237 ? 32.524 -4.131 -19.559 1.00 29.47 237 ILE A N 1
ATOM 1663 C CA . ILE A 1 237 ? 31.931 -4.464 -18.261 1.00 26.86 237 ILE A CA 1
ATOM 1664 C C . ILE A 1 237 ? 30.495 -4.946 -18.434 1.00 24.70 237 ILE A C 1
ATOM 1665 O O . ILE A 1 237 ? 29.706 -4.324 -19.150 1.00 26.94 237 ILE A O 1
ATOM 1670 N N . VAL A 1 238 ? 30.157 -6.063 -17.790 1.00 25.75 238 VAL A N 1
ATOM 1671 C CA . VAL A 1 238 ? 28.784 -6.562 -17.749 1.00 26.03 238 VAL A CA 1
ATOM 1672 C C . VAL A 1 238 ? 28.098 -5.950 -16.528 1.00 25.19 238 VAL A C 1
ATOM 1673 O O . VAL A 1 238 ? 28.505 -6.197 -15.387 1.00 27.14 238 VAL A O 1
ATOM 1677 N N . ASN A 1 239 ? 27.063 -5.144 -16.758 1.00 26.42 239 ASN A N 1
ATOM 1678 C CA . ASN A 1 239 ? 26.460 -4.390 -15.658 1.00 27.11 239 ASN A CA 1
ATOM 1679 C C . ASN A 1 239 ? 25.263 -5.072 -15.010 1.00 25.16 239 ASN A C 1
ATOM 1680 O O . ASN A 1 239 ? 24.962 -4.797 -13.840 1.00 26.27 239 ASN A O 1
ATOM 1685 N N . ASP A 1 240 ? 24.548 -5.923 -15.732 1.00 27.23 240 ASP A N 1
ATOM 1686 C CA . ASP A 1 240 ? 23.288 -6.432 -15.198 1.00 24.72 240 ASP A CA 1
ATOM 1687 C C . ASP A 1 240 ? 22.926 -7.697 -15.957 1.00 27.60 240 ASP A C 1
ATOM 1688 O O . ASP A 1 240 ? 23.211 -7.812 -17.159 1.00 25.11 240 ASP A O 1
ATOM 1693 N N . VAL A 1 241 ? 22.313 -8.648 -15.239 1.00 22.56 241 VAL A N 1
ATOM 1694 C CA . VAL A 1 241 ? 21.832 -9.909 -15.797 1.00 23.06 241 VAL A CA 1
ATOM 1695 C C . VAL A 1 241 ? 20.470 -10.201 -15.179 1.00 25.72 241 VAL A C 1
ATOM 1696 O O . VAL A 1 241 ? 20.228 -9.859 -14.016 1.00 26.00 241 VAL A O 1
ATOM 1700 N N . GLN A 1 242 ? 19.559 -10.789 -15.962 1.00 26.91 242 GLN A N 1
ATOM 1701 C CA . GLN A 1 242 ? 18.271 -11.210 -15.415 1.00 26.29 242 GLN A CA 1
ATOM 1702 C C . GLN A 1 242 ? 17.738 -12.412 -16.179 1.00 27.58 242 GLN A C 1
ATOM 1703 O O . GLN A 1 242 ? 17.774 -12.446 -17.412 1.00 24.58 242 GLN A O 1
ATOM 1709 N N . PHE A 1 243 ? 17.236 -13.387 -15.430 1.00 28.35 243 PHE A N 1
ATOM 1710 C CA . PHE A 1 243 ? 16.545 -14.525 -16.016 1.00 29.03 243 PHE A CA 1
ATOM 1711 C C . PHE A 1 243 ? 15.115 -14.126 -16.350 1.00 25.06 243 PHE A C 1
ATOM 1712 O O . PHE A 1 243 ? 14.480 -13.377 -15.600 1.00 24.97 243 PHE A O 1
ATOM 1720 N N . HIS A 1 244 ? 14.612 -14.629 -17.469 1.00 24.61 244 HIS A N 1
ATOM 1721 C CA . HIS A 1 244 ? 13.211 -14.414 -17.796 1.00 31.43 244 HIS A CA 1
ATOM 1722 C C . HIS A 1 244 ? 12.338 -15.019 -16.703 1.00 33.96 244 HIS A C 1
ATOM 1723 O O . HIS A 1 244 ? 12.511 -16.199 -16.363 1.00 35.70 244 HIS A O 1
ATOM 1730 N N . PRO A 1 245 ? 11.396 -14.256 -16.138 1.00 29.94 245 PRO A N 1
ATOM 1731 C CA . PRO A 1 245 ? 10.588 -14.763 -15.014 1.00 32.34 245 PRO A CA 1
ATOM 1732 C C . PRO A 1 245 ? 9.859 -16.069 -15.284 1.00 33.78 245 PRO A C 1
ATOM 1733 O O . PRO A 1 245 ? 9.465 -16.740 -14.325 1.00 34.37 245 PRO A O 1
ATOM 1737 N N . GLN A 1 246 ? 9.639 -16.453 -16.533 1.00 33.14 246 GLN A N 1
ATOM 1738 C CA . GLN A 1 246 ? 8.868 -17.660 -16.777 1.00 41.25 246 GLN A CA 1
ATOM 1739 C C . GLN A 1 246 ? 9.555 -18.681 -17.673 1.00 42.62 246 GLN A C 1
ATOM 1740 O O . GLN A 1 246 ? 8.995 -19.758 -17.882 1.00 49.47 246 GLN A O 1
ATOM 1746 N N . HIS A 1 247 ? 10.741 -18.395 -18.195 1.00 44.04 247 HIS A N 1
ATOM 1747 C CA . HIS A 1 247 ? 11.452 -19.340 -19.053 1.00 40.19 247 HIS A CA 1
ATOM 1748 C C . HIS A 1 247 ? 12.837 -19.558 -18.467 1.00 41.50 247 HIS A C 1
ATOM 1749 O O . HIS A 1 247 ? 13.685 -18.663 -18.531 1.00 37.40 247 HIS A O 1
ATOM 1756 N N . GLU A 1 248 ? 13.067 -20.755 -17.913 1.00 41.22 248 GLU A N 1
ATOM 1757 C CA . GLU A 1 248 ? 14.259 -21.009 -17.107 1.00 37.35 248 GLU A CA 1
ATOM 1758 C C . GLU A 1 248 ? 15.553 -21.001 -17.910 1.00 36.43 248 GLU A C 1
ATOM 1759 O O . GLU A 1 248 ? 16.631 -20.845 -17.321 1.00 42.14 248 GLU A O 1
ATOM 1765 N N . ALA A 1 249 ? 15.499 -21.172 -19.221 1.00 35.73 249 ALA A N 1
ATOM 1766 C CA . ALA A 1 249 ? 16.733 -21.231 -19.993 1.00 38.38 249 ALA A CA 1
ATOM 1767 C C . ALA A 1 249 ? 17.140 -19.883 -20.568 1.00 36.42 249 ALA A C 1
ATOM 1768 O O . ALA A 1 249 ? 18.126 -19.811 -21.311 1.00 38.94 249 ALA A O 1
ATOM 1770 N N . LEU A 1 250 ? 16.423 -18.817 -20.233 1.00 32.15 250 LEU A N 1
ATOM 1771 C CA . LEU A 1 250 ? 16.531 -17.542 -20.929 1.00 33.23 250 LEU A CA 1
ATOM 1772 C C . LEU A 1 250 ? 17.152 -16.500 -20.006 1.00 28.17 250 LEU A C 1
ATOM 1773 O O . LEU A 1 250 ? 16.584 -16.180 -18.957 1.00 28.66 250 LEU A O 1
ATOM 1778 N N . LEU A 1 251 ? 18.282 -15.942 -20.421 1.00 26.66 251 LEU A N 1
ATOM 1779 C CA . LEU A 1 251 ? 19.037 -14.988 -19.612 1.00 30.28 251 LEU A CA 1
ATOM 1780 C C . LEU A 1 251 ? 19.361 -13.756 -20.445 1.00 26.14 251 LEU A C 1
ATOM 1781 O O . LEU A 1 251 ? 19.926 -13.874 -21.542 1.00 28.28 251 LEU A O 1
ATOM 1786 N N . ALA A 1 252 ? 19.010 -12.578 -19.927 1.00 24.22 252 ALA A N 1
ATOM 1787 C CA . ALA A 1 252 ? 19.348 -11.314 -20.570 1.00 26.45 252 ALA A CA 1
ATOM 1788 C C . ALA A 1 252 ? 20.549 -10.668 -19.885 1.00 25.83 252 ALA A C 1
ATOM 1789 O O . ALA A 1 252 ? 20.728 -10.785 -18.672 1.00 28.12 252 ALA A O 1
ATOM 1791 N N . SER A 1 253 ? 21.374 -9.981 -20.674 1.00 28.36 253 SER A N 1
ATOM 1792 C CA . SER A 1 253 ? 22.566 -9.320 -20.150 1.00 25.33 253 SER A CA 1
ATOM 1793 C C . SER A 1 253 ? 22.794 -8.009 -20.886 1.00 27.18 253 SER A C 1
ATOM 1794 O O . SER A 1 253 ? 22.547 -7.922 -22.096 1.00 27.43 253 SER A O 1
ATOM 1797 N N . VAL A 1 254 ? 23.272 -6.990 -20.151 1.00 26.01 254 VAL A N 1
ATOM 1798 C CA . VAL A 1 254 ? 23.555 -5.669 -20.707 1.00 24.91 254 VAL A CA 1
ATOM 1799 C C . VAL A 1 254 ? 24.906 -5.199 -20.192 1.00 25.50 254 VAL A C 1
ATOM 1800 O O . VAL A 1 254 ? 25.372 -5.611 -19.125 1.00 23.63 254 VAL A O 1
ATOM 1804 N N . SER A 1 255 ? 25.513 -4.288 -20.948 1.00 24.40 255 SER A N 1
ATOM 1805 C CA . SER A 1 255 ? 26.937 -4.048 -20.807 1.00 24.07 255 SER A CA 1
ATOM 1806 C C . SER A 1 255 ? 27.295 -2.645 -21.279 1.00 27.66 255 SER A C 1
ATOM 1807 O O . SER A 1 255 ? 26.581 -2.027 -22.072 1.00 23.11 255 SER A O 1
ATOM 1810 N N . ASP A 1 256 ? 28.430 -2.159 -20.768 1.00 26.20 256 ASP A N 1
ATOM 1811 C CA . ASP A 1 256 ? 29.082 -0.948 -21.263 1.00 29.02 256 ASP A CA 1
ATOM 1812 C C . ASP A 1 256 ? 29.487 -1.040 -22.724 1.00 28.34 256 ASP A C 1
ATOM 1813 O O . ASP A 1 256 ? 29.856 -0.010 -23.300 1.00 28.82 256 ASP A O 1
ATOM 1818 N N . ASP A 1 257 ? 29.433 -2.226 -23.340 1.00 29.43 257 ASP A N 1
ATOM 1819 C CA . ASP A 1 257 ? 29.708 -2.305 -24.770 1.00 29.58 257 ASP A CA 1
ATOM 1820 C C . ASP A 1 257 ? 28.492 -1.926 -25.607 1.00 32.38 257 ASP A C 1
ATOM 1821 O O . ASP A 1 257 ? 28.538 -2.058 -26.834 1.00 28.56 257 ASP A O 1
ATOM 1826 N N . CYS A 1 258 ? 27.414 -1.480 -24.948 1.00 28.00 258 CYS A N 1
ATOM 1827 C CA . CYS A 1 258 ? 26.229 -0.919 -25.590 1.00 27.56 258 CYS A CA 1
ATOM 1828 C C . CYS A 1 258 ? 25.359 -1.980 -26.254 1.00 26.97 258 CYS A C 1
ATOM 1829 O O . CYS A 1 258 ? 24.584 -1.663 -27.156 1.00 29.63 258 CYS A O 1
ATOM 1832 N N . THR A 1 259 ? 25.450 -3.236 -25.806 1.00 30.23 259 THR A N 1
ATOM 1833 C CA . THR A 1 259 ? 24.625 -4.307 -26.349 1.00 24.23 25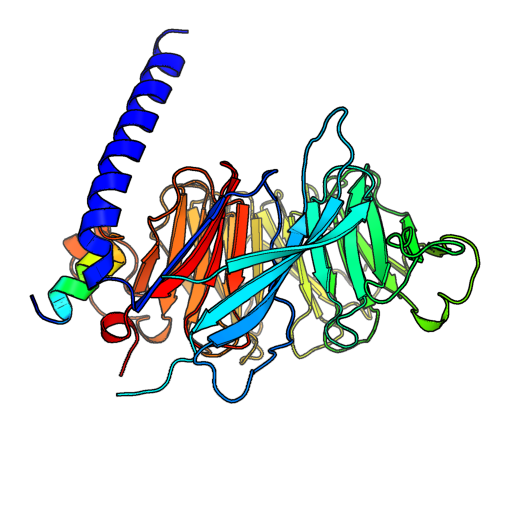9 THR A CA 1
ATOM 1834 C C . THR A 1 259 ? 23.732 -4.918 -25.280 1.00 26.33 259 THR A C 1
ATOM 1835 O O . THR A 1 259 ? 24.093 -4.996 -24.100 1.00 26.93 259 THR A O 1
ATOM 1839 N N . LEU A 1 260 ? 22.556 -5.347 -25.725 1.00 24.13 260 LEU A N 1
ATOM 1840 C CA . LEU A 1 260 ? 21.686 -6.255 -24.990 1.00 26.43 260 LEU A CA 1
ATOM 1841 C C . LEU A 1 260 ? 21.824 -7.634 -25.617 1.00 27.17 260 LEU A C 1
ATOM 1842 O O . LEU A 1 260 ? 21.698 -7.767 -26.836 1.00 27.02 260 LEU A O 1
ATOM 1847 N N . GLN A 1 261 ? 22.089 -8.652 -24.801 1.00 25.93 261 GLN A N 1
ATOM 1848 C CA . GLN A 1 261 ? 22.275 -10.007 -25.311 1.00 26.94 261 GLN A CA 1
ATOM 1849 C C . GLN A 1 261 ? 21.304 -10.964 -24.636 1.00 28.42 261 GLN A C 1
ATOM 1850 O O . GLN A 1 261 ? 21.137 -10.935 -23.414 1.00 27.03 261 GLN A O 1
ATOM 1856 N N . ILE A 1 262 ? 20.681 -11.828 -25.437 1.00 27.99 262 ILE A N 1
ATOM 1857 C CA . ILE A 1 262 ? 19.720 -12.815 -24.964 1.00 27.11 262 ILE A CA 1
ATOM 1858 C C . ILE A 1 262 ? 20.362 -14.196 -25.090 1.00 35.65 262 ILE A C 1
ATOM 1859 O O . ILE A 1 262 ? 20.580 -14.678 -26.209 1.00 32.58 262 ILE A O 1
ATOM 1864 N N . HIS A 1 263 ? 20.634 -14.856 -23.960 1.00 31.13 263 HIS A N 1
ATOM 1865 C CA . HIS A 1 263 ? 21.337 -16.139 -23.955 1.00 31.68 263 HIS A CA 1
ATOM 1866 C C . HIS A 1 263 ? 20.374 -17.303 -23.734 1.00 35.56 263 HIS A C 1
ATOM 1867 O O . HIS A 1 263 ? 19.428 -17.207 -22.947 1.00 33.99 263 HIS A O 1
ATOM 1874 N N . ASP A 1 264 ? 20.627 -18.411 -24.430 1.00 36.31 264 ASP A N 1
ATOM 1875 C CA . ASP A 1 264 ? 19.967 -19.687 -24.155 1.00 39.50 264 ASP A CA 1
ATOM 1876 C C . ASP A 1 264 ? 20.948 -20.557 -23.375 1.00 43.47 264 ASP A C 1
ATOM 1877 O O . ASP A 1 264 ? 21.975 -20.978 -23.916 1.00 44.70 264 ASP A O 1
ATOM 1882 N N . THR A 1 265 ? 20.635 -20.827 -22.108 1.00 39.33 265 THR A N 1
ATOM 1883 C CA . THR A 1 265 ? 21.564 -21.541 -21.241 1.00 42.93 265 THR A CA 1
ATOM 1884 C C . THR A 1 265 ? 21.559 -23.050 -21.460 1.00 51.01 265 THR A C 1
ATOM 1885 O O . THR A 1 265 ? 22.261 -23.761 -20.737 1.00 52.33 265 THR A O 1
ATOM 1889 N N . ARG A 1 266 ? 20.777 -23.562 -22.407 1.00 47.91 266 ARG A N 1
ATOM 1890 C CA . ARG A 1 266 ? 20.986 -24.937 -22.855 1.00 53.56 266 ARG A CA 1
ATOM 1891 C C . ARG A 1 266 ? 22.180 -25.047 -23.798 1.00 61.67 266 ARG A C 1
ATOM 1892 O O . ARG A 1 266 ? 22.977 -25.983 -23.682 1.00 65.54 266 ARG A O 1
ATOM 1900 N N . LEU A 1 267 ? 22.329 -24.094 -24.714 1.00 59.49 267 LEU A N 1
ATOM 1901 C CA . LEU A 1 267 ? 23.292 -24.199 -25.803 1.00 61.02 267 LEU A CA 1
ATOM 1902 C C . LEU A 1 267 ? 24.722 -24.030 -25.250 1.00 65.45 267 LEU A C 1
ATOM 1903 O O . LEU A 1 267 ? 24.967 -23.978 -24.034 1.00 66.64 267 LEU A O 1
ATOM 1908 N N . ASN A 1 268 ? 25.706 -24.015 -26.159 1.00 66.63 268 ASN A N 1
ATOM 1909 C CA . ASN A 1 268 ? 27.094 -23.944 -25.755 1.00 67.53 268 ASN A CA 1
ATOM 1910 C C . ASN A 1 268 ? 27.717 -22.609 -26.151 1.00 69.38 268 ASN A C 1
ATOM 1911 O O . ASN A 1 268 ? 27.486 -22.115 -27.263 1.00 69.58 268 ASN A O 1
ATOM 1916 N N . PRO A 1 269 ? 28.532 -22.009 -25.270 1.00 68.02 269 PRO A N 1
ATOM 1917 C CA . PRO A 1 269 ? 29.298 -20.808 -25.628 1.00 65.33 269 PRO A CA 1
ATOM 1918 C C . PRO A 1 269 ? 30.448 -21.111 -26.587 1.00 69.11 269 PRO A C 1
ATOM 1919 O O . PRO A 1 269 ? 30.259 -20.957 -27.797 1.00 71.35 269 PRO A O 1
ATOM 1923 N N . GLU A 1 272 ? 23.778 -21.798 -30.241 1.00 66.83 272 GLU A N 1
ATOM 1924 C CA . GLU A 1 272 ? 25.059 -21.523 -29.594 1.00 64.28 272 GLU A CA 1
ATOM 1925 C C . GLU A 1 272 ? 25.170 -20.049 -29.195 1.00 63.03 272 GLU A C 1
ATOM 1926 O O . GLU A 1 272 ? 24.876 -19.683 -28.055 1.00 57.98 272 GLU A O 1
ATOM 1932 N N . ALA A 1 273 ? 25.589 -19.215 -30.149 1.00 60.28 273 ALA A N 1
ATOM 1933 C CA . ALA A 1 273 ? 25.817 -17.803 -29.878 1.00 55.97 273 ALA A CA 1
ATOM 1934 C C . ALA A 1 273 ? 24.508 -17.118 -29.488 1.00 53.02 273 ALA A C 1
ATOM 1935 O O . ALA A 1 273 ? 23.428 -17.518 -29.936 1.00 54.23 273 ALA A O 1
ATOM 1937 N N . PRO A 1 274 ? 24.569 -16.087 -28.656 1.00 48.49 274 PRO A N 1
ATOM 1938 C CA . PRO A 1 274 ? 23.339 -15.449 -28.176 1.00 48.03 274 PRO A CA 1
ATOM 1939 C C . PRO A 1 274 ? 22.769 -14.512 -29.235 1.00 45.83 274 PRO A C 1
ATOM 1940 O O . PRO A 1 274 ? 23.355 -14.314 -30.299 1.00 44.05 274 PRO A O 1
ATOM 1944 N N . LYS A 1 275 ? 21.602 -13.930 -28.927 1.00 44.49 275 LYS A N 1
ATOM 1945 C CA . LYS A 1 275 ? 21.079 -12.833 -29.734 1.00 39.77 275 LYS A CA 1
ATOM 1946 C C . LYS A 1 275 ? 21.675 -11.531 -29.214 1.00 39.95 275 LYS A C 1
ATOM 1947 O O . LYS A 1 275 ? 21.644 -11.271 -28.006 1.00 38.94 275 LYS A O 1
ATOM 1953 N N . VAL A 1 276 ? 22.252 -10.733 -30.112 1.00 32.03 276 VAL A N 1
ATOM 1954 C CA . VAL A 1 276 ? 22.923 -9.481 -29.771 1.00 37.21 276 VAL A CA 1
ATOM 1955 C C . VAL A 1 276 ? 22.147 -8.333 -30.408 1.00 38.17 276 VAL A C 1
ATOM 1956 O O . VAL A 1 276 ? 21.873 -8.359 -31.611 1.00 36.35 276 VAL A O 1
ATOM 1960 N N . ILE A 1 277 ? 21.812 -7.320 -29.613 1.00 33.80 277 ILE A N 1
ATOM 1961 C CA . ILE A 1 277 ? 21.067 -6.161 -30.093 1.00 29.39 277 ILE A CA 1
ATOM 1962 C C . ILE A 1 277 ? 21.825 -4.901 -29.697 1.00 32.20 277 ILE A C 1
ATOM 1963 O O . ILE A 1 277 ? 22.203 -4.738 -28.530 1.00 32.13 277 ILE A O 1
ATOM 1968 N N . GLN A 1 278 ? 22.076 -4.030 -30.678 1.00 29.31 278 GLN A N 1
ATOM 1969 C CA . GLN A 1 278 ? 22.693 -2.727 -30.443 1.00 30.85 278 GLN A CA 1
ATOM 1970 C C . GLN A 1 278 ? 21.598 -1.798 -29.928 1.00 31.25 278 GLN A C 1
ATOM 1971 O O . GLN A 1 278 ? 21.036 -0.973 -30.654 1.00 29.90 278 GLN A O 1
ATOM 1977 N N . ALA A 1 279 ? 21.278 -1.955 -28.640 1.00 26.88 279 ALA A N 1
ATOM 1978 C CA . ALA A 1 279 ? 20.038 -1.384 -28.120 1.00 25.42 279 ALA A CA 1
ATOM 1979 C C . ALA A 1 279 ? 20.143 0.113 -27.884 1.00 26.63 279 ALA A C 1
ATOM 1980 O O . ALA A 1 279 ? 19.146 0.826 -28.028 1.00 26.17 279 ALA A O 1
ATOM 1982 N N . HIS A 1 280 ? 21.310 0.595 -27.466 1.00 27.00 280 HIS A N 1
ATOM 1983 C CA . HIS A 1 280 ? 21.564 2.019 -27.299 1.00 27.63 280 HIS A CA 1
ATOM 1984 C C . HIS A 1 280 ? 22.941 2.301 -27.873 1.00 26.42 280 HIS A C 1
ATOM 1985 O O . HIS A 1 280 ? 23.733 1.381 -28.077 1.00 27.86 280 HIS A O 1
ATOM 1992 N N . SER A 1 281 ? 23.253 3.579 -28.100 1.00 27.84 281 SER A N 1
ATOM 1993 C CA . SER A 1 281 ? 24.605 3.936 -28.530 1.00 36.30 281 SER A CA 1
ATOM 1994 C C . SER A 1 281 ? 25.510 4.363 -27.374 1.00 31.83 281 SER A C 1
ATOM 1995 O O . SER A 1 281 ? 26.677 4.718 -27.604 1.00 32.71 281 SER A O 1
ATOM 1998 N N . LYS A 1 282 ? 25.017 4.333 -26.144 1.00 27.41 282 LYS A N 1
ATOM 1999 C CA . LYS A 1 282 ? 25.851 4.521 -24.963 1.00 27.95 282 LYS A CA 1
ATOM 2000 C C . LYS A 1 282 ? 25.617 3.355 -24.010 1.00 28.94 282 LYS A C 1
ATOM 2001 O O . LYS A 1 282 ? 24.705 2.548 -24.206 1.00 29.37 282 LYS A O 1
ATOM 2007 N N . ALA A 1 283 ? 26.437 3.297 -22.956 1.00 25.32 283 ALA A N 1
ATOM 2008 C CA . ALA A 1 283 ? 26.449 2.173 -22.023 1.00 25.61 283 ALA A CA 1
ATOM 2009 C C . ALA A 1 283 ? 25.048 1.810 -21.544 1.00 25.67 283 ALA A C 1
ATOM 2010 O O . ALA A 1 283 ? 24.215 2.683 -21.304 1.00 24.35 283 ALA A O 1
ATOM 2012 N N . ILE A 1 284 ? 24.792 0.512 -21.402 1.00 24.39 284 ILE A N 1
ATOM 2013 C CA . ILE A 1 284 ? 23.508 0.018 -20.920 1.00 24.97 284 ILE A CA 1
ATOM 2014 C C . ILE A 1 284 ? 23.735 -0.499 -19.505 1.00 26.25 284 ILE A C 1
ATOM 2015 O O . ILE A 1 284 ? 24.524 -1.428 -19.286 1.00 24.52 284 ILE A O 1
ATOM 2020 N N . ASN A 1 285 ? 23.050 0.114 -18.543 1.00 22.07 285 ASN A N 1
ATOM 2021 C CA . ASN A 1 285 ? 23.341 -0.101 -17.134 1.00 23.84 285 ASN A CA 1
ATOM 2022 C C . ASN A 1 285 ? 22.395 -1.087 -16.461 1.00 25.09 285 ASN A C 1
ATOM 2023 O O . ASN A 1 285 ? 22.762 -1.656 -15.428 1.00 25.51 285 ASN A O 1
ATOM 2028 N N . ALA A 1 286 ? 21.209 -1.319 -17.017 1.00 20.90 286 ALA A N 1
ATOM 2029 C CA . ALA A 1 286 ? 20.240 -2.181 -16.358 1.00 22.70 286 ALA A CA 1
ATOM 2030 C C . ALA A 1 286 ? 19.279 -2.783 -17.375 1.00 22.62 286 ALA A C 1
ATOM 2031 O O . ALA A 1 286 ? 19.071 -2.240 -18.465 1.00 21.02 286 ALA A O 1
ATOM 2033 N N . VAL A 1 287 ? 18.686 -3.914 -16.992 1.00 20.50 287 VAL A N 1
ATOM 2034 C CA . VAL A 1 287 ? 17.719 -4.633 -17.820 1.00 18.13 287 VAL A CA 1
ATOM 2035 C C . VAL A 1 287 ? 16.614 -5.149 -16.906 1.00 25.20 287 VAL A C 1
ATOM 2036 O O . VAL A 1 287 ? 16.827 -5.376 -15.711 1.00 26.12 287 VAL A O 1
ATOM 2040 N N . ALA A 1 288 ? 15.409 -5.303 -17.460 1.00 21.38 288 ALA A N 1
ATOM 2041 C CA . ALA A 1 288 ? 14.278 -5.717 -16.634 1.00 25.81 288 ALA A CA 1
ATOM 2042 C C . ALA A 1 288 ? 13.216 -6.328 -17.535 1.00 22.23 288 ALA A C 1
ATOM 2043 O O . ALA A 1 288 ? 12.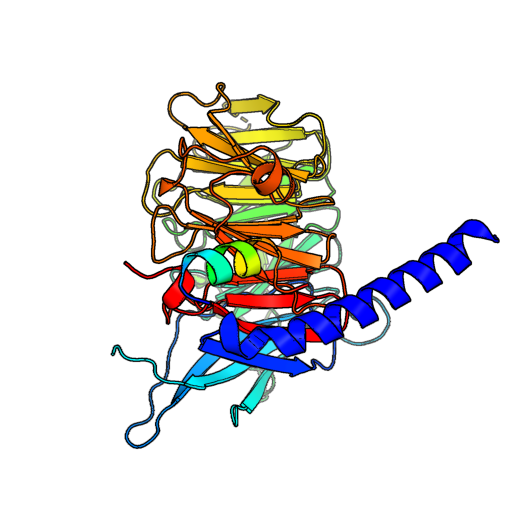737 -5.669 -18.466 1.00 25.12 288 ALA A O 1
ATOM 2045 N N . ILE A 1 289 ? 12.857 -7.577 -17.264 1.00 19.98 289 ILE A N 1
ATOM 2046 C CA . ILE A 1 289 ? 11.857 -8.308 -18.036 1.00 23.22 289 ILE A CA 1
ATOM 2047 C C . ILE A 1 289 ? 10.527 -8.264 -17.294 1.00 26.12 289 ILE A C 1
ATOM 2048 O O . ILE A 1 289 ? 10.468 -8.562 -16.095 1.00 24.96 289 ILE A O 1
ATOM 2053 N N . ASN A 1 290 ? 9.457 -7.932 -18.011 1.00 23.46 290 ASN A N 1
ATOM 2054 C CA . ASN A 1 290 ? 8.142 -7.800 -17.385 1.00 27.53 290 ASN A CA 1
ATOM 2055 C C . ASN A 1 290 ? 7.702 -9.117 -16.747 1.00 28.43 290 ASN A C 1
ATOM 2056 O O . ASN A 1 290 ? 7.713 -10.157 -17.417 1.00 29.29 290 ASN A O 1
ATOM 2061 N N . PRO A 1 291 ? 7.282 -9.116 -15.477 1.00 27.22 291 PRO A N 1
ATOM 2062 C CA . PRO A 1 291 ? 6.940 -10.382 -14.811 1.00 31.25 291 PRO A CA 1
ATOM 2063 C C . PRO A 1 291 ? 5.586 -10.944 -15.209 1.00 30.04 291 PRO A C 1
ATOM 2064 O O . PRO A 1 291 ? 5.284 -12.093 -14.867 1.00 36.15 291 PRO A O 1
ATOM 2068 N N . PHE A 1 292 ? 4.764 -10.174 -15.904 1.00 30.84 292 PHE A N 1
ATOM 2069 C CA . PHE A 1 292 ? 3.420 -10.598 -16.269 1.00 30.12 292 PHE A CA 1
ATOM 2070 C C . PHE A 1 292 ? 3.311 -11.007 -17.720 1.00 38.42 292 PHE A C 1
ATOM 2071 O O . PHE A 1 292 ? 2.471 -11.843 -18.054 1.00 39.08 292 PHE A O 1
ATOM 2079 N N . ASN A 1 293 ? 4.157 -10.445 -18.571 1.00 42.61 293 ASN A N 1
ATOM 2080 C CA . ASN A 1 293 ? 4.230 -10.766 -19.984 1.00 43.34 293 ASN A CA 1
ATOM 2081 C C . ASN A 1 293 ? 5.302 -11.809 -20.240 1.00 41.38 293 ASN A C 1
ATOM 2082 O O . ASN A 1 293 ? 6.186 -12.065 -19.416 1.00 45.26 293 ASN A O 1
ATOM 2087 N N . ASP A 1 294 ? 5.221 -12.390 -21.424 1.00 44.54 294 ASP A N 1
ATOM 2088 C CA . ASP A 1 294 ? 6.276 -13.230 -21.953 1.00 45.43 294 ASP A CA 1
ATOM 2089 C C . ASP A 1 294 ? 7.346 -12.420 -22.664 1.00 41.96 294 ASP A C 1
ATOM 2090 O O . ASP A 1 294 ? 8.511 -12.825 -22.692 1.00 43.46 294 ASP A O 1
ATOM 2095 N N . TYR A 1 295 ? 6.980 -11.274 -23.228 1.00 37.00 295 TYR A N 1
ATOM 2096 C CA . TYR A 1 295 ? 7.749 -10.700 -24.315 1.00 35.66 295 TYR A CA 1
ATOM 2097 C C . TYR A 1 295 ? 8.389 -9.352 -24.016 1.00 32.30 295 TYR A C 1
ATOM 2098 O O . TYR A 1 295 ? 9.347 -8.992 -24.708 1.00 32.85 295 TYR A O 1
ATOM 2107 N N . LEU A 1 296 ? 7.895 -8.594 -23.038 1.00 30.63 296 LEU A N 1
ATOM 2108 C CA . LEU A 1 296 ? 8.266 -7.189 -22.910 1.00 29.51 296 LEU A CA 1
ATOM 2109 C C . LEU A 1 296 ? 9.513 -7.043 -22.045 1.00 26.56 296 LEU A C 1
ATOM 2110 O O . LEU A 1 296 ? 9.537 -7.502 -20.897 1.00 23.83 296 LEU A O 1
ATOM 2115 N N . LEU A 1 297 ? 10.534 -6.375 -22.589 1.00 23.03 297 LEU A N 1
ATOM 2116 C CA . LEU A 1 297 ? 11.806 -6.174 -21.906 1.00 24.45 297 LEU A CA 1
ATOM 2117 C C . LEU A 1 297 ? 12.181 -4.702 -21.998 1.00 23.51 297 LEU A C 1
ATOM 2118 O O . LEU A 1 297 ? 11.923 -4.059 -23.020 1.00 22.39 297 LEU A O 1
ATOM 2123 N N . ALA A 1 298 ? 12.792 -4.163 -20.936 1.00 21.72 298 ALA A N 1
ATOM 2124 C CA . ALA A 1 298 ? 13.202 -2.765 -20.927 1.00 20.89 298 ALA A CA 1
ATOM 2125 C C . ALA A 1 298 ? 14.691 -2.659 -20.616 1.00 22.71 298 ALA A C 1
ATOM 2126 O O . ALA A 1 298 ? 15.253 -3.493 -19.897 1.00 22.07 298 ALA A O 1
ATOM 2128 N N . THR A 1 299 ? 15.331 -1.629 -21.167 1.00 19.72 299 THR A N 1
ATOM 2129 C CA . THR A 1 299 ? 16.744 -1.369 -20.921 1.00 21.07 299 THR A CA 1
ATOM 2130 C C . THR A 1 299 ? 16.927 0.077 -20.484 1.00 22.23 299 THR A C 1
ATOM 2131 O O . THR A 1 299 ? 16.189 0.963 -20.912 1.00 22.91 299 THR A O 1
ATOM 2135 N N . ALA A 1 300 ? 17.946 0.322 -19.650 1.00 22.50 300 ALA A N 1
ATOM 2136 C CA . ALA A 1 300 ? 18.244 1.654 -19.130 1.00 21.91 300 ALA A CA 1
ATOM 2137 C C . ALA A 1 300 ? 19.680 2.001 -19.483 1.00 20.27 300 ALA A C 1
ATOM 2138 O O . ALA A 1 300 ? 20.581 1.174 -19.293 1.00 22.14 300 ALA A O 1
ATOM 2140 N N . SER A 1 301 ? 19.905 3.221 -19.960 1.00 19.82 301 SER A N 1
ATOM 2141 C CA . SER A 1 301 ? 21.173 3.541 -20.612 1.00 22.64 301 SER A CA 1
ATOM 2142 C C . SER A 1 301 ? 21.739 4.857 -20.098 1.00 23.72 301 SER A C 1
ATOM 2143 O O . SER A 1 301 ? 21.017 5.728 -19.599 1.00 24.70 301 SER A O 1
ATOM 2146 N N . ALA A 1 302 ? 23.058 5.003 -20.253 1.00 23.60 302 ALA A N 1
ATOM 2147 C CA . ALA A 1 302 ? 23.718 6.284 -20.039 1.00 26.95 302 ALA A CA 1
ATOM 2148 C C . ALA A 1 302 ? 23.211 7.375 -20.966 1.00 29.49 302 ALA A C 1
ATOM 2149 O O . ALA A 1 302 ? 23.497 8.551 -20.716 1.00 27.32 302 ALA A O 1
ATOM 2151 N N . ASP A 1 303 ? 22.483 7.034 -22.034 1.00 26.95 303 ASP A N 1
ATOM 2152 C CA . ASP A 1 303 ? 21.927 8.068 -22.906 1.00 25.20 303 ASP A CA 1
ATOM 2153 C C . ASP A 1 303 ? 20.712 8.779 -22.295 1.00 27.11 303 ASP A C 1
ATOM 2154 O O . ASP A 1 303 ? 20.077 9.590 -22.982 1.00 23.66 303 ASP A O 1
ATOM 2159 N N . LYS A 1 304 ? 20.373 8.470 -21.035 1.00 23.53 304 LYS A N 1
ATOM 2160 C CA . LYS A 1 304 ? 19.322 9.093 -20.214 1.00 21.51 304 LYS A CA 1
ATOM 2161 C C . LYS A 1 304 ? 17.937 8.536 -20.512 1.00 25.45 304 LYS A C 1
ATOM 2162 O O . LYS A 1 304 ? 16.934 9.077 -19.993 1.00 23.41 304 LYS A O 1
ATOM 2168 N N . THR A 1 305 ? 17.826 7.469 -21.292 1.00 21.87 305 THR A N 1
ATOM 2169 C CA . THR A 1 305 ? 16.516 6.964 -21.663 1.00 24.66 305 THR A CA 1
ATOM 2170 C C . THR A 1 305 ? 16.353 5.529 -21.182 1.00 21.41 305 THR A C 1
ATOM 2171 O O . THR A 1 305 ? 17.310 4.868 -20.774 1.00 22.96 305 THR A O 1
ATOM 2175 N N . VAL A 1 306 ? 15.101 5.090 -21.202 1.00 19.45 306 VAL A N 1
ATOM 2176 C CA . VAL A 1 306 ? 14.693 3.707 -21.011 1.00 21.02 306 VAL A CA 1
ATOM 2177 C C . VAL A 1 306 ? 14.031 3.263 -22.307 1.00 23.78 306 VAL A C 1
ATOM 2178 O O . VAL A 1 306 ? 13.110 3.930 -22.795 1.00 26.55 306 VAL A O 1
ATOM 2182 N N . ALA A 1 307 ? 14.485 2.152 -22.869 1.00 21.48 307 ALA A N 1
ATOM 2183 C CA . ALA A 1 307 ? 13.942 1.675 -24.138 1.00 24.58 307 ALA A CA 1
ATOM 2184 C C . ALA A 1 307 ? 13.151 0.387 -23.921 1.00 22.81 307 ALA A C 1
ATOM 2185 O O . ALA A 1 307 ? 13.483 -0.416 -23.046 1.00 23.23 307 ALA A O 1
ATOM 2187 N N . LEU A 1 308 ? 12.110 0.188 -24.731 1.00 23.16 308 LEU A N 1
ATOM 2188 C CA . LEU A 1 308 ? 11.225 -0.969 -24.628 1.00 24.27 308 LEU A CA 1
ATOM 2189 C C . LEU A 1 308 ? 11.365 -1.869 -25.852 1.00 25.40 308 LEU A C 1
ATOM 2190 O O . LEU A 1 308 ? 11.488 -1.381 -26.982 1.00 25.52 308 LEU A O 1
ATOM 2195 N N . TRP A 1 309 ? 11.300 -3.184 -25.615 1.00 23.10 309 TRP A N 1
ATOM 2196 C CA . TRP A 1 309 ? 11.610 -4.212 -26.601 1.00 26.33 309 TRP A CA 1
ATOM 2197 C C . TRP A 1 309 ? 10.631 -5.366 -26.469 1.00 30.44 309 TRP A C 1
ATOM 2198 O O . TRP A 1 309 ? 10.276 -5.763 -25.355 1.00 29.08 309 TRP A O 1
ATOM 2209 N N . ASP A 1 310 ? 10.204 -5.899 -27.616 1.00 29.97 310 ASP A N 1
ATOM 2210 C CA . ASP A 1 310 ? 9.363 -7.088 -27.692 1.00 27.81 310 ASP A CA 1
ATOM 2211 C C . ASP A 1 310 ? 10.238 -8.268 -28.092 1.00 27.06 310 ASP A C 1
ATOM 2212 O O . ASP A 1 310 ? 10.800 -8.289 -29.193 1.00 31.30 310 ASP A O 1
ATOM 2217 N N . LEU A 1 311 ? 10.354 -9.247 -27.195 1.00 27.91 311 LEU A N 1
ATOM 2218 C CA . LEU A 1 311 ? 11.287 -10.345 -27.405 1.00 31.89 311 LEU A CA 1
ATOM 2219 C C . LEU A 1 311 ? 10.937 -11.175 -28.633 1.00 35.09 311 LEU A C 1
ATOM 2220 O O . LEU A 1 311 ? 11.810 -11.873 -29.151 1.00 32.27 311 LEU A O 1
ATOM 2225 N N . ARG A 1 312 ? 9.685 -11.118 -29.109 1.00 30.83 312 ARG A N 1
ATOM 2226 C CA . ARG A 1 312 ? 9.329 -11.824 -30.341 1.00 36.04 312 ARG A CA 1
ATOM 2227 C C . ARG A 1 312 ? 9.891 -11.146 -31.581 1.00 37.67 312 ARG A C 1
ATOM 2228 O O . ARG A 1 312 ? 10.017 -11.792 -32.625 1.00 38.33 312 ARG A O 1
ATOM 2236 N N . ASN A 1 313 ? 10.232 -9.865 -31.490 1.00 34.98 313 ASN A N 1
ATOM 2237 C CA . ASN A 1 313 ? 10.736 -9.098 -32.629 1.00 31.64 313 ASN A CA 1
ATOM 2238 C C . ASN A 1 313 ? 11.834 -8.181 -32.113 1.00 32.68 313 ASN A C 1
ATOM 2239 O O . ASN A 1 313 ? 11.745 -6.956 -32.215 1.00 33.54 313 ASN A O 1
ATOM 2244 N N . PRO A 1 314 ? 12.903 -8.758 -31.557 1.00 31.80 314 PRO A N 1
ATOM 2245 C CA . PRO A 1 314 ? 13.784 -7.993 -30.664 1.00 30.90 314 PRO A CA 1
ATOM 2246 C C . PRO A 1 314 ? 14.633 -6.947 -31.353 1.00 32.01 314 PRO A C 1
ATOM 2247 O O . PRO A 1 314 ? 15.319 -6.196 -30.654 1.00 29.46 314 PRO A O 1
ATOM 2251 N N . TYR A 1 315 ? 14.631 -6.859 -32.676 1.00 26.91 315 TYR A N 1
ATOM 2252 C CA . TYR A 1 315 ? 15.468 -5.858 -33.313 1.00 29.47 315 TYR A CA 1
ATOM 2253 C C . TYR A 1 315 ? 14.717 -4.560 -33.594 1.00 27.06 315 TYR A C 1
ATOM 2254 O O . TYR A 1 315 ? 15.286 -3.645 -34.185 1.00 31.78 315 TYR A O 1
ATOM 2263 N N . GLN A 1 316 ? 13.467 -4.443 -33.177 1.00 26.89 316 GLN A N 1
ATOM 2264 C CA . GLN A 1 316 ? 12.727 -3.201 -33.325 1.00 25.75 316 GLN A CA 1
ATOM 2265 C C . GLN A 1 316 ? 12.598 -2.539 -31.958 1.00 27.96 316 GLN A C 1
ATOM 2266 O O . GLN A 1 316 ? 12.056 -3.138 -31.022 1.00 29.14 316 GLN A O 1
ATOM 2272 N N . ARG A 1 317 ? 13.106 -1.322 -31.838 1.00 23.96 317 ARG A N 1
ATOM 2273 C CA . ARG A 1 317 ? 12.876 -0.548 -30.625 1.00 29.77 317 ARG A CA 1
ATOM 2274 C C . ARG A 1 317 ? 11.441 -0.048 -30.627 1.00 29.86 317 ARG A C 1
ATOM 2275 O O . ARG A 1 317 ? 11.037 0.670 -31.542 1.00 31.04 317 ARG A O 1
ATOM 2283 N N . LEU A 1 318 ? 10.660 -0.441 -29.617 1.00 29.23 318 LEU A N 1
ATOM 2284 C CA . LEU A 1 318 ? 9.239 -0.083 -29.593 1.00 31.43 318 LEU A CA 1
ATOM 2285 C C . LEU A 1 318 ? 9.025 1.381 -29.217 1.00 37.31 318 LEU A C 1
ATOM 2286 O O . LEU A 1 318 ? 8.335 2.123 -29.927 1.00 37.13 318 LEU A O 1
ATOM 2291 N N . HIS A 1 319 ? 9.560 1.802 -28.074 1.00 29.83 319 HIS A N 1
ATOM 2292 C CA . HIS A 1 319 ? 9.452 3.187 -27.645 1.00 31.29 319 HIS A CA 1
ATOM 2293 C C . HIS A 1 319 ? 10.643 3.538 -26.765 1.00 35.39 319 HIS A C 1
ATOM 2294 O O . HIS A 1 319 ? 11.326 2.664 -26.212 1.00 31.21 319 HIS A O 1
ATOM 2301 N N . THR A 1 320 ? 10.866 4.841 -26.630 1.00 29.52 320 THR A N 1
ATOM 2302 C CA . THR A 1 320 ? 11.931 5.405 -25.815 1.00 28.11 320 THR A CA 1
ATOM 2303 C C . THR A 1 320 ? 11.299 6.312 -24.771 1.00 27.97 320 THR A C 1
ATOM 2304 O O . THR A 1 320 ? 10.516 7.204 -25.121 1.00 27.34 320 THR A O 1
ATOM 2308 N N . LEU A 1 321 ? 11.616 6.074 -23.494 1.00 26.78 321 LEU A N 1
ATOM 2309 C CA . LEU A 1 321 ? 10.980 6.789 -22.391 1.00 27.08 321 LEU A CA 1
ATOM 2310 C C . LEU A 1 321 ? 11.922 7.890 -21.930 1.00 25.61 321 LEU A C 1
ATOM 2311 O O . LEU A 1 321 ? 13.001 7.605 -21.407 1.00 27.36 321 LEU A O 1
ATOM 2316 N N . GLU A 1 322 ? 11.503 9.138 -22.098 1.00 25.88 322 GLU A N 1
ATOM 2317 C CA . GLU A 1 322 ? 12.335 10.294 -21.791 1.00 30.20 322 GLU A CA 1
ATOM 2318 C C . GLU A 1 322 ? 11.825 11.022 -20.554 1.00 28.41 322 GLU A C 1
ATOM 2319 O O . GLU A 1 322 ? 10.616 11.118 -20.330 1.00 28.97 322 GLU A O 1
ATOM 2325 N N . GLY A 1 323 ? 12.753 11.519 -19.743 1.00 29.05 323 GLY A N 1
ATOM 2326 C CA . GLY A 1 323 ? 12.376 12.184 -18.508 1.00 29.64 323 GLY A CA 1
ATOM 2327 C C . GLY A 1 323 ? 13.532 12.330 -17.541 1.00 30.59 323 GLY A C 1
ATOM 2328 O O . GLY A 1 323 ? 13.615 13.323 -16.820 1.00 28.32 323 GLY A O 1
ATOM 2329 N N . HIS A 1 324 ? 14.441 11.361 -17.516 1.00 28.46 324 HIS A N 1
ATOM 2330 C CA . HIS A 1 324 ? 15.623 11.517 -16.688 1.00 23.33 324 HIS A CA 1
ATOM 2331 C C . HIS A 1 324 ? 16.553 12.581 -17.272 1.00 28.91 324 HIS A C 1
ATOM 2332 O O . HIS A 1 324 ? 16.508 12.901 -18.464 1.00 26.97 324 HIS A O 1
ATOM 2339 N N . GLU A 1 325 ? 17.394 13.152 -16.408 1.00 24.43 325 GLU A N 1
ATOM 2340 C CA . GLU A 1 325 ? 18.287 14.231 -16.814 1.00 27.37 325 GLU A CA 1
ATOM 2341 C C . GLU A 1 325 ? 19.754 13.823 -16.779 1.00 30.03 325 GLU A C 1
ATOM 2342 O O . GLU A 1 325 ? 20.642 14.669 -16.977 1.00 27.94 325 GLU A O 1
ATOM 2348 N N . ASP A 1 326 ? 20.028 12.537 -16.559 1.00 26.44 326 ASP A N 1
ATOM 2349 C CA . ASP A 1 326 ? 21.384 12.011 -16.465 1.00 24.65 326 ASP A CA 1
ATOM 2350 C C . ASP A 1 326 ? 21.290 10.503 -16.689 1.00 26.45 326 ASP A C 1
ATOM 2351 O O . ASP A 1 326 ? 20.212 9.974 -16.980 1.00 26.34 326 ASP A O 1
ATOM 2356 N N . GLU A 1 327 ? 22.425 9.816 -16.575 1.00 27.33 327 GLU A N 1
ATOM 2357 C CA . GLU A 1 327 ? 22.468 8.378 -16.819 1.00 26.28 327 GLU A CA 1
ATOM 2358 C C . GLU A 1 327 ? 21.404 7.651 -16.002 1.00 29.89 327 GLU A C 1
ATOM 2359 O O . GLU A 1 327 ? 21.136 8.002 -14.850 1.00 26.72 327 GLU A O 1
ATOM 2365 N N . VAL A 1 328 ? 20.783 6.641 -16.608 1.00 26.22 328 VAL A N 1
ATOM 2366 C CA . VAL A 1 328 ? 19.808 5.808 -15.917 1.00 22.88 328 VAL A CA 1
ATOM 2367 C C . VAL A 1 328 ? 20.508 4.528 -15.473 1.00 28.51 328 VAL A C 1
ATOM 2368 O O . VAL A 1 328 ? 21.176 3.867 -16.277 1.00 26.86 328 VAL A O 1
ATOM 2372 N N . TYR A 1 329 ? 20.393 4.200 -14.184 1.00 23.47 329 TYR A N 1
ATOM 2373 C CA . TYR A 1 329 ? 21.123 3.099 -13.584 1.00 26.36 329 TYR A CA 1
ATOM 2374 C C . TYR A 1 329 ? 20.240 1.988 -13.036 1.00 26.87 329 TYR A C 1
ATOM 2375 O O . TYR A 1 329 ? 20.676 0.834 -13.027 1.00 28.42 329 TYR A O 1
ATOM 2384 N N . GLY A 1 330 ? 19.024 2.294 -12.583 1.00 26.52 330 GLY A N 1
ATOM 2385 C CA . GLY A 1 330 ? 18.161 1.309 -11.958 1.00 21.45 330 GLY A CA 1
ATOM 2386 C C . GLY A 1 330 ? 16.878 1.135 -12.745 1.00 22.12 330 GLY A C 1
ATOM 2387 O O . GLY A 1 330 ? 16.392 2.069 -13.379 1.00 22.12 330 GLY A O 1
ATOM 2388 N N . LEU A 1 331 ? 16.325 -0.072 -12.689 1.00 20.85 331 LEU A N 1
ATOM 2389 C CA . LEU A 1 331 ? 15.171 -0.407 -13.524 1.00 24.16 331 LEU A CA 1
ATOM 2390 C C . LEU A 1 331 ? 14.480 -1.619 -12.921 1.00 23.35 331 LEU A C 1
ATOM 2391 O O . LEU A 1 331 ? 15.130 -2.651 -12.738 1.00 21.06 331 LEU A O 1
ATOM 2396 N N . GLU A 1 332 ? 13.184 -1.506 -12.607 1.00 20.68 332 GLU A N 1
ATOM 2397 C CA . GLU A 1 332 ? 12.462 -2.628 -12.007 1.00 23.17 332 GLU A CA 1
ATOM 2398 C C . GLU A 1 332 ? 10.973 -2.499 -12.319 1.00 23.50 332 GLU A C 1
ATOM 2399 O O . GLU A 1 332 ? 10.369 -1.465 -12.017 1.00 22.02 332 GLU A O 1
ATOM 2405 N N . TRP A 1 333 ? 10.388 -3.525 -12.929 1.00 25.21 333 TRP A N 1
ATOM 2406 C CA . TRP A 1 333 ? 8.940 -3.546 -13.140 1.00 22.83 333 TRP A CA 1
ATOM 2407 C C . TRP A 1 333 ? 8.199 -3.690 -11.815 1.00 25.15 333 TRP A C 1
ATOM 2408 O O . TRP A 1 333 ? 8.689 -4.321 -10.882 1.00 23.45 333 TRP A O 1
ATOM 2419 N N . SER A 1 334 ? 7.004 -3.098 -11.731 1.00 24.02 334 SER A N 1
ATOM 2420 C CA . SER A 1 334 ? 6.131 -3.344 -10.573 1.00 27.31 334 SER A CA 1
ATOM 2421 C C . SER A 1 334 ? 5.771 -4.821 -10.479 1.00 26.47 334 SER A C 1
ATOM 2422 O O . SER A 1 334 ? 5.322 -5.406 -11.469 1.00 29.30 334 SER A O 1
ATOM 2425 N N . PRO A 1 335 ? 5.885 -5.437 -9.300 1.00 28.01 335 PRO A N 1
ATOM 2426 C CA . PRO A 1 335 ? 5.460 -6.834 -9.148 1.00 29.77 335 PRO A CA 1
ATOM 2427 C C . PRO A 1 335 ? 3.952 -7.006 -9.080 1.00 32.89 335 PRO A C 1
ATOM 2428 O O . PRO A 1 335 ? 3.493 -8.150 -9.098 1.00 34.56 335 PRO A O 1
ATOM 2432 N N . HIS A 1 336 ? 3.175 -5.914 -9.029 1.00 29.53 336 HIS A N 1
ATOM 2433 C CA . HIS A 1 336 ? 1.723 -5.963 -8.897 1.00 34.53 336 HIS A CA 1
ATOM 2434 C C . HIS A 1 336 ? 0.956 -5.512 -10.131 1.00 35.71 336 HIS A C 1
ATOM 2435 O O . HIS A 1 336 ? -0.212 -5.884 -10.279 1.00 36.79 336 HIS A O 1
ATOM 2442 N N . ASP A 1 337 ? 1.553 -4.703 -10.997 1.00 34.65 337 ASP A N 1
ATOM 2443 C CA . ASP A 1 337 ? 0.816 -4.071 -12.085 1.00 31.54 337 ASP A CA 1
ATOM 2444 C C . ASP A 1 337 ? 1.642 -4.165 -13.357 1.00 33.03 337 ASP A C 1
ATOM 2445 O O . ASP A 1 337 ? 2.697 -3.531 -13.458 1.00 26.59 337 ASP A O 1
ATOM 2450 N N . GLU A 1 338 ? 1.143 -4.935 -14.328 1.00 27.18 338 GLU A N 1
ATOM 2451 C CA . GLU A 1 338 ? 1.829 -5.145 -15.605 1.00 29.75 338 GLU A CA 1
ATOM 2452 C C . GLU A 1 338 ? 2.344 -3.881 -16.296 1.00 29.28 338 GLU A C 1
ATOM 2453 O O . GLU A 1 338 ? 3.475 -3.904 -16.800 1.00 26.40 338 GLU A O 1
ATOM 2459 N N . PRO A 1 339 ? 1.593 -2.781 -16.408 1.00 28.53 339 PRO A N 1
ATOM 2460 C CA . PRO A 1 339 ? 2.102 -1.634 -17.171 1.00 26.07 339 PRO A CA 1
ATOM 2461 C C . PRO A 1 339 ? 2.986 -0.672 -16.394 1.00 22.66 339 PRO A C 1
ATOM 2462 O O . PRO A 1 339 ? 3.370 0.351 -16.966 1.00 22.61 339 PRO A O 1
ATOM 2466 N N . ILE A 1 340 ? 3.306 -0.949 -15.131 1.00 23.69 340 ILE A N 1
ATOM 2467 C CA . ILE A 1 340 ? 3.986 0.011 -14.265 1.00 23.17 340 ILE A CA 1
ATOM 2468 C C . ILE A 1 340 ? 5.470 -0.348 -14.167 1.00 21.27 340 ILE A C 1
ATOM 2469 O O . ILE A 1 340 ? 5.827 -1.484 -13.821 1.00 23.23 340 ILE A O 1
ATOM 2474 N N . LEU A 1 341 ? 6.328 0.636 -14.431 1.00 21.48 341 LEU A N 1
ATOM 2475 C CA . LEU A 1 341 ? 7.773 0.449 -14.487 1.00 20.90 341 LEU A CA 1
ATOM 2476 C C . LEU A 1 341 ? 8.445 1.599 -13.758 1.00 23.29 341 LEU A C 1
ATOM 2477 O O . LEU A 1 341 ? 7.961 2.727 -13.795 1.00 23.12 341 LEU A O 1
ATOM 2482 N N . ALA A 1 342 ? 9.584 1.319 -13.114 1.00 20.25 342 ALA A N 1
ATOM 2483 C CA . ALA A 1 342 ? 10.286 2.343 -12.365 1.00 21.19 342 ALA A CA 1
ATOM 2484 C C . ALA A 1 342 ? 11.755 2.338 -1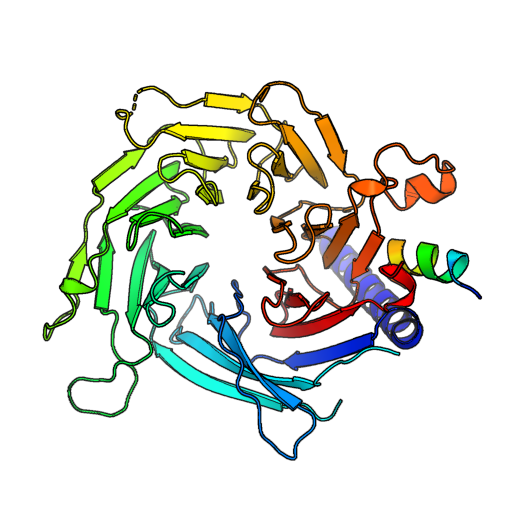2.754 1.00 23.13 342 ALA A C 1
ATOM 2485 O O . ALA A 1 342 ? 12.331 1.290 -13.085 1.00 21.05 342 ALA A O 1
ATOM 2487 N N . SER A 1 343 ? 12.359 3.516 -12.693 1.00 19.71 343 SER A N 1
ATOM 2488 C CA . SER A 1 343 ? 13.761 3.665 -13.046 1.00 20.71 343 SER A CA 1
ATOM 2489 C C . SER A 1 343 ? 14.415 4.685 -12.123 1.00 21.17 343 SER A C 1
ATOM 2490 O O . SER A 1 343 ? 13.744 5.496 -11.489 1.00 22.75 343 SER A O 1
ATOM 2493 N N . SER A 1 344 ? 15.745 4.661 -12.070 1.00 22.48 344 SER A N 1
ATOM 2494 C CA . SER A 1 344 ? 16.471 5.590 -11.212 1.00 20.99 344 SER A CA 1
ATOM 2495 C C . SER A 1 344 ? 17.780 5.995 -11.869 1.00 25.05 344 SER A C 1
ATOM 2496 O O . SER A 1 344 ? 18.370 5.231 -12.640 1.00 20.57 344 SER A O 1
ATOM 2499 N N . SER A 1 345 ? 18.245 7.193 -11.522 1.00 24.59 345 SER A N 1
ATOM 2500 C CA . SER A 1 345 ? 19.274 7.863 -12.290 1.00 25.17 345 SER A CA 1
ATOM 2501 C C . SER A 1 345 ? 20.209 8.650 -11.383 1.00 30.59 345 SER A C 1
ATOM 2502 O O . SER A 1 345 ? 19.869 9.012 -10.248 1.00 27.01 345 SER A O 1
ATOM 2505 N N . THR A 1 346 ? 21.400 8.948 -11.920 1.00 26.66 346 THR A N 1
ATOM 2506 C CA . THR A 1 346 ? 22.269 9.886 -11.232 1.00 26.19 346 THR A CA 1
ATOM 2507 C C . THR A 1 346 ? 21.678 11.295 -11.207 1.00 29.68 346 THR A C 1
ATOM 2508 O O . THR A 1 346 ? 22.250 12.165 -10.546 1.00 28.89 346 THR A O 1
ATOM 2512 N N . ASP A 1 347 ? 20.533 11.539 -11.875 1.00 24.15 347 ASP A N 1
ATOM 2513 C CA . ASP A 1 347 ? 19.828 12.806 -11.665 1.00 25.69 347 ASP A CA 1
ATOM 2514 C C . ASP A 1 347 ? 19.122 12.882 -10.310 1.00 23.32 347 ASP A C 1
ATOM 2515 O O . ASP A 1 347 ? 18.403 13.866 -10.068 1.00 21.50 347 ASP A O 1
ATOM 2520 N N . ARG A 1 348 ? 19.308 11.880 -9.449 1.00 22.31 348 ARG A N 1
ATOM 2521 C CA . ARG A 1 348 ? 18.820 11.845 -8.074 1.00 24.00 348 ARG A CA 1
ATOM 2522 C C . ARG A 1 348 ? 17.332 11.580 -7.997 1.00 24.46 348 ARG A C 1
ATOM 2523 O O . ARG A 1 348 ? 16.740 11.782 -6.931 1.00 24.35 348 ARG A O 1
ATOM 2531 N N . ARG A 1 349 ? 16.706 11.154 -9.095 1.00 21.33 349 ARG A N 1
ATOM 2532 C CA . ARG A 1 349 ? 15.268 10.910 -9.124 1.00 22.58 349 ARG A CA 1
ATOM 2533 C C . ARG A 1 349 ? 14.960 9.431 -9.356 1.00 24.41 349 ARG A C 1
ATOM 2534 O O . ARG A 1 349 ? 15.716 8.708 -10.018 1.00 22.64 349 ARG A O 1
ATOM 2542 N N . VAL A 1 350 ? 13.834 8.987 -8.796 1.00 17.14 350 VAL A N 1
ATOM 2543 C CA . VAL A 1 350 ? 13.214 7.718 -9.157 1.00 18.69 350 VAL A CA 1
ATOM 2544 C C . VAL A 1 350 ? 11.966 8.087 -9.943 1.00 20.95 350 VAL A C 1
ATOM 2545 O O . VAL A 1 350 ? 11.149 8.877 -9.465 1.00 22.54 350 VAL A O 1
ATOM 2549 N N . CYS A 1 351 ? 11.830 7.567 -11.158 1.00 20.70 351 CYS A N 1
ATOM 2550 C CA . CYS A 1 351 ? 10.653 7.853 -11.961 1.00 20.43 351 CYS A CA 1
ATOM 2551 C C . CYS A 1 351 ? 9.797 6.605 -12.080 1.00 24.19 351 CYS A C 1
ATOM 2552 O O . CYS A 1 351 ? 10.312 5.481 -12.134 1.00 21.85 351 CYS A O 1
ATOM 2555 N N . ILE A 1 352 ? 8.485 6.811 -12.147 1.00 22.44 352 ILE A N 1
ATOM 2556 C CA . ILE A 1 352 ? 7.528 5.730 -12.323 1.00 19.21 352 ILE A CA 1
ATOM 2557 C C . ILE A 1 352 ? 6.759 5.994 -13.618 1.00 20.31 352 ILE A C 1
ATOM 2558 O O . ILE A 1 352 ? 6.215 7.086 -13.810 1.00 23.05 352 ILE A O 1
ATOM 2563 N N . TRP A 1 353 ? 6.759 5.009 -14.512 1.00 19.50 353 TRP A N 1
ATOM 2564 C CA . TRP A 1 353 ? 6.156 5.091 -15.842 1.00 23.76 353 TRP A CA 1
ATOM 2565 C C . TRP A 1 353 ? 4.910 4.216 -15.895 1.00 24.11 353 TRP A C 1
ATOM 2566 O O . TRP A 1 353 ? 4.894 3.120 -15.328 1.00 25.20 353 TRP A O 1
ATOM 2577 N N . ASP A 1 354 ? 3.877 4.678 -16.593 1.00 23.95 354 ASP A N 1
ATOM 2578 C CA . ASP A 1 354 ? 2.651 3.893 -16.765 1.00 23.44 354 ASP A CA 1
ATOM 2579 C C . ASP A 1 354 ? 2.438 3.681 -18.263 1.00 29.70 354 ASP A C 1
ATOM 2580 O O . ASP A 1 354 ? 2.000 4.592 -18.973 1.00 29.23 354 ASP A O 1
ATOM 2585 N N . LEU A 1 355 ? 2.743 2.465 -18.737 1.00 26.77 355 LEU A N 1
ATOM 2586 C CA . LEU A 1 355 ? 2.752 2.178 -20.163 1.00 30.59 355 LEU A CA 1
ATOM 2587 C C . LEU A 1 355 ? 1.362 2.239 -20.793 1.00 34.34 355 LEU A C 1
ATOM 2588 O O . LEU A 1 355 ? 1.266 2.276 -22.023 1.00 36.51 355 LEU A O 1
ATOM 2593 N N . GLU A 1 356 ? 0.292 2.266 -19.993 1.00 30.29 356 GLU A N 1
ATOM 2594 C CA . GLU A 1 356 ? -1.041 2.442 -20.562 1.00 37.96 356 GLU A CA 1
ATOM 2595 C C . GLU A 1 356 ? -1.221 3.805 -21.207 1.00 38.50 356 GLU A C 1
ATOM 2596 O O . GLU A 1 356 ? -2.164 3.983 -21.983 1.00 41.27 356 GLU A O 1
ATOM 2602 N N . LYS A 1 357 ? -0.364 4.774 -20.883 1.00 33.34 357 LYS A N 1
ATOM 2603 C CA . LYS A 1 357 ? -0.446 6.109 -21.456 1.00 37.88 357 LYS A CA 1
ATOM 2604 C C . LYS A 1 357 ? 0.383 6.257 -22.727 1.00 39.35 357 LYS A C 1
ATOM 2605 O O . LYS A 1 357 ? 0.502 7.370 -23.254 1.00 43.14 357 LYS A O 1
ATOM 2611 N N . ILE A 1 358 ? 0.971 5.166 -23.215 1.00 39.06 358 ILE A N 1
ATOM 2612 C CA . ILE A 1 358 ? 1.604 5.125 -24.529 1.00 40.79 358 ILE A CA 1
ATOM 2613 C C . ILE A 1 358 ? 0.596 5.598 -25.569 1.00 46.29 358 ILE A C 1
ATOM 2614 O O . ILE A 1 358 ? -0.512 5.050 -25.668 1.00 47.31 358 ILE A O 1
ATOM 2619 N N . GLY A 1 359 ? 0.967 6.628 -26.330 1.00 45.17 359 GLY A N 1
ATOM 2620 C CA . GLY A 1 359 ? 0.133 7.162 -27.378 1.00 47.94 359 GLY A CA 1
ATOM 2621 C C . GLY A 1 359 ? -0.676 8.394 -27.007 1.00 52.11 359 GLY A C 1
ATOM 2622 O O . GLY A 1 359 ? -1.030 9.173 -27.902 1.00 53.52 359 GLY A O 1
ATOM 2623 N N . GLU A 1 360 ? -0.989 8.588 -25.725 1.00 46.79 360 GLU A N 1
ATOM 2624 C CA . GLU A 1 360 ? -1.702 9.780 -25.281 1.00 44.84 360 GLU A CA 1
ATOM 2625 C C . GLU A 1 360 ? -1.046 11.045 -25.817 1.00 53.47 360 GLU A C 1
ATOM 2626 O O . GLU A 1 360 ? 0.183 11.143 -25.906 1.00 56.00 360 GLU A O 1
ATOM 2632 N N . GLU A 1 361 ? -1.882 12.018 -26.161 1.00 54.57 361 GLU A N 1
ATOM 2633 C CA . GLU A 1 361 ? -1.430 13.294 -26.690 1.00 55.07 361 GLU A CA 1
ATOM 2634 C C . GLU A 1 361 ? -1.078 14.249 -25.556 1.00 54.72 361 GLU A C 1
ATOM 2635 O O . GLU A 1 361 ? -1.747 14.278 -24.517 1.00 51.27 361 GLU A O 1
ATOM 2641 N N . GLN A 1 362 ? -0.018 15.027 -25.760 1.00 49.60 362 GLN A N 1
ATOM 2642 C CA . GLN A 1 362 ? 0.389 16.012 -24.770 1.00 51.66 362 GLN A CA 1
ATOM 2643 C C . GLN A 1 362 ? 0.923 17.238 -25.496 1.00 51.23 362 GLN A C 1
ATOM 2644 O O . GLN A 1 362 ? 1.360 17.160 -26.648 1.00 49.84 362 GLN A O 1
ATOM 2650 N N . THR A 1 363 ? 0.871 18.376 -24.813 1.00 48.98 363 THR A N 1
ATOM 2651 C CA . THR A 1 363 ? 1.378 19.620 -25.367 1.00 50.76 363 THR A CA 1
ATOM 2652 C C . THR A 1 363 ? 2.903 19.660 -25.276 1.00 52.22 363 THR A C 1
ATOM 2653 O O . THR A 1 363 ? 3.506 18.959 -24.456 1.00 47.85 363 THR A O 1
ATOM 2657 N N . PRO A 1 364 ? 3.559 20.460 -26.121 1.00 50.78 364 PRO A N 1
ATOM 2658 C CA . PRO A 1 364 ? 5.020 20.598 -25.996 1.00 52.31 364 PRO A CA 1
ATOM 2659 C C . PRO A 1 364 ? 5.466 21.118 -24.639 1.00 48.48 364 PRO A C 1
ATOM 2660 O O . PRO A 1 364 ? 6.594 20.820 -24.223 1.00 47.11 364 PRO A O 1
ATOM 2664 N N . GLU A 1 365 ? 4.623 21.878 -23.934 1.00 47.80 365 GLU A N 1
ATOM 2665 C CA . GLU A 1 365 ? 4.942 22.260 -22.560 1.00 49.53 365 GLU A CA 1
ATOM 2666 C C . GLU A 1 365 ? 5.070 21.032 -21.669 1.00 48.00 365 GLU A C 1
ATOM 2667 O O . GLU A 1 365 ? 6.093 20.837 -20.997 1.00 49.49 365 GLU A O 1
ATOM 2673 N N . ASP A 1 366 ? 4.028 20.196 -21.646 1.00 44.11 366 ASP A N 1
ATOM 2674 C CA . ASP A 1 366 ? 4.076 18.963 -20.872 1.00 44.48 366 ASP A CA 1
ATOM 2675 C C . ASP A 1 366 ? 5.224 18.076 -21.316 1.00 48.00 366 ASP A C 1
ATOM 2676 O O . ASP A 1 366 ? 5.810 17.363 -20.491 1.00 46.64 366 ASP A O 1
ATOM 2681 N N . ALA A 1 367 ? 5.564 18.110 -22.613 1.00 44.36 367 ALA A N 1
ATOM 2682 C CA . ALA A 1 367 ? 6.639 17.274 -23.130 1.00 41.84 367 ALA A CA 1
ATOM 2683 C C . ALA A 1 367 ? 7.992 17.677 -22.577 1.00 44.58 367 ALA A C 1
ATOM 2684 O O . ALA A 1 367 ? 8.919 16.860 -22.582 1.00 43.64 367 ALA A O 1
ATOM 2686 N N . GLU A 1 368 ? 8.135 18.916 -22.106 1.00 44.42 368 GLU A N 1
ATOM 2687 C CA . GLU A 1 368 ? 9.383 19.294 -21.464 1.00 48.68 368 GLU A CA 1
ATOM 2688 C C . GLU A 1 368 ? 9.571 18.541 -20.157 1.00 43.03 368 GLU A C 1
ATOM 2689 O O . GLU A 1 368 ? 10.708 18.318 -19.728 1.00 43.30 368 GLU A O 1
ATOM 2695 N N . ASP A 1 369 ? 8.470 18.133 -19.526 1.00 44.77 369 ASP A N 1
ATOM 2696 C CA . ASP A 1 369 ? 8.529 17.348 -18.299 1.00 38.02 369 ASP A CA 1
ATOM 2697 C C . ASP A 1 369 ? 8.819 15.873 -18.556 1.00 42.10 369 ASP A C 1
ATOM 2698 O O . ASP A 1 369 ? 9.256 15.178 -17.634 1.00 43.12 369 ASP A O 1
ATOM 2703 N N . GLY A 1 370 ? 8.596 15.383 -19.778 1.00 39.41 370 GLY A N 1
ATOM 2704 C CA . GLY A 1 370 ? 8.876 13.997 -20.103 1.00 34.23 370 GLY A CA 1
ATOM 2705 C C . GLY A 1 370 ? 7.861 13.338 -21.021 1.00 36.93 370 GLY A C 1
ATOM 2706 O O . GLY A 1 370 ? 6.847 13.941 -21.382 1.00 33.24 370 GLY A O 1
ATOM 2707 N N . SER A 1 371 ? 8.129 12.085 -21.397 1.00 34.89 371 SER A N 1
ATOM 2708 C CA . SER A 1 371 ? 7.217 11.320 -22.233 1.00 30.96 371 SER A CA 1
ATOM 2709 C C . SER A 1 371 ? 5.834 11.248 -21.574 1.00 36.36 371 SER A C 1
ATOM 2710 O O . SER A 1 371 ? 5.706 11.414 -20.359 1.00 31.15 371 SER A O 1
ATOM 2713 N N . PRO A 1 372 ? 4.773 11.020 -22.358 1.00 39.32 372 PRO A N 1
ATOM 2714 C CA . PRO A 1 372 ? 3.427 10.927 -21.753 1.00 33.49 372 PRO A CA 1
ATOM 2715 C C . PRO A 1 372 ? 3.295 9.843 -20.689 1.00 32.57 372 PRO A C 1
ATOM 2716 O O . PRO A 1 372 ? 2.495 9.994 -19.757 1.00 29.84 372 PRO A O 1
ATOM 2720 N N . GLU A 1 373 ? 4.043 8.749 -20.790 1.00 29.80 373 GLU A N 1
ATOM 2721 C CA . GLU A 1 373 ? 3.887 7.702 -19.793 1.00 31.83 373 GLU A CA 1
ATOM 2722 C C . GLU A 1 373 ? 4.534 8.029 -18.453 1.00 25.43 373 GLU A C 1
ATOM 2723 O O . GLU A 1 373 ? 4.378 7.234 -17.526 1.00 25.89 373 GLU A O 1
ATOM 2729 N N . LEU A 1 374 ? 5.232 9.160 -18.315 1.00 25.03 374 LEU A N 1
ATOM 2730 C CA . LEU A 1 374 ? 5.806 9.518 -17.020 1.00 26.20 374 LEU A CA 1
ATOM 2731 C C . LEU A 1 374 ? 4.673 9.876 -16.067 1.00 24.33 374 LEU A C 1
ATOM 2732 O O . LEU A 1 374 ? 3.934 10.838 -16.299 1.00 26.61 374 LEU A O 1
ATOM 2737 N N . LEU A 1 375 ? 4.531 9.084 -15.009 1.00 22.74 375 LEU A N 1
ATOM 2738 C CA . LEU A 1 375 ? 3.449 9.202 -14.040 1.00 19.67 375 LEU A CA 1
ATOM 2739 C C . LEU A 1 375 ? 3.871 9.922 -12.768 1.00 25.54 375 LEU A C 1
ATOM 2740 O O . LEU A 1 375 ? 3.113 10.752 -12.267 1.00 24.60 375 LEU A O 1
ATOM 2745 N N . PHE A 1 376 ? 5.075 9.648 -12.249 1.00 22.07 376 PHE A N 1
ATOM 2746 C CA . PHE A 1 376 ? 5.481 10.134 -10.938 1.00 20.57 376 PHE A CA 1
ATOM 2747 C C . PHE A 1 376 ? 6.993 10.250 -10.886 1.00 21.80 376 PHE A C 1
ATOM 2748 O O . PHE A 1 376 ? 7.709 9.346 -11.329 1.00 20.19 376 PHE A O 1
ATOM 2756 N N . MET A 1 377 ? 7.464 11.355 -10.325 1.00 21.82 377 MET A N 1
ATOM 2757 C CA . MET A 1 377 ? 8.878 11.577 -10.056 1.00 20.15 377 MET A CA 1
ATOM 2758 C C . MET A 1 377 ? 9.041 11.738 -8.556 1.00 22.85 377 MET A C 1
ATOM 2759 O O . MET A 1 377 ? 8.402 12.609 -7.956 1.00 21.31 377 MET A O 1
ATOM 2764 N N . HIS A 1 378 ? 9.877 10.893 -7.955 1.00 17.86 378 HIS A N 1
ATOM 2765 C CA . HIS A 1 378 ? 10.222 10.989 -6.541 1.00 20.81 378 HIS A CA 1
ATOM 2766 C C . HIS A 1 378 ? 11.449 11.882 -6.373 1.00 23.48 378 HIS A C 1
ATOM 2767 O O . HIS A 1 378 ? 12.550 11.513 -6.796 1.00 23.12 378 HIS A O 1
ATOM 2774 N N . GLY A 1 379 ? 11.276 13.038 -5.728 1.00 19.79 379 GLY A N 1
ATOM 2775 C CA . GLY A 1 379 ? 12.391 13.958 -5.572 1.00 23.63 379 GLY A CA 1
ATOM 2776 C C . GLY A 1 379 ? 12.947 14.072 -4.162 1.00 23.03 379 GLY A C 1
ATOM 2777 O O . GLY A 1 379 ? 13.608 15.068 -3.822 1.00 24.34 379 GLY A O 1
ATOM 2778 N N . GLY A 1 380 ? 12.736 13.039 -3.349 1.00 21.44 380 GLY A N 1
ATOM 2779 C CA . GLY A 1 380 ? 13.106 13.081 -1.941 1.00 23.29 380 GLY A CA 1
ATOM 2780 C C . GLY A 1 380 ? 14.565 12.827 -1.627 1.00 28.30 380 GLY A C 1
ATOM 2781 O O . GLY A 1 380 ? 14.985 13.088 -0.492 1.00 23.16 380 GLY A O 1
ATOM 2782 N N . HIS A 1 381 ? 15.351 12.331 -2.584 1.00 21.49 381 HIS A N 1
ATOM 2783 C CA . HIS A 1 381 ? 16.758 12.072 -2.323 1.00 22.76 381 HIS A CA 1
ATOM 2784 C C . HIS A 1 381 ? 17.620 13.269 -2.736 1.00 23.65 381 HIS A C 1
ATOM 2785 O O . HIS A 1 381 ? 17.290 14.018 -3.660 1.00 20.42 381 HIS A O 1
ATOM 2792 N N . THR A 1 382 ? 18.757 13.421 -2.053 1.00 23.99 382 THR A N 1
ATOM 2793 C CA . THR A 1 382 ? 19.623 14.583 -2.219 1.00 26.77 382 THR A CA 1
ATOM 2794 C C . THR A 1 382 ? 21.018 14.181 -2.684 1.00 26.12 382 THR A C 1
ATOM 2795 O O . THR A 1 382 ? 21.971 14.957 -2.550 1.00 28.70 382 THR A O 1
ATOM 2799 N N . ASN A 1 383 ? 21.147 12.974 -3.225 1.00 25.28 383 ASN A N 1
ATOM 2800 C CA . ASN A 1 383 ? 22.354 12.494 -3.873 1.00 25.52 383 ASN A CA 1
ATOM 2801 C C . ASN A 1 383 ? 21.936 11.417 -4.869 1.00 29.17 383 ASN A C 1
ATOM 2802 O O . ASN A 1 383 ? 20.755 11.108 -5.015 1.00 22.35 383 ASN A O 1
ATOM 2807 N N . ARG A 1 384 ? 22.917 10.850 -5.561 1.00 26.73 384 ARG A N 1
ATOM 2808 C CA . ARG A 1 384 ? 22.674 9.827 -6.572 1.00 26.30 384 ARG A CA 1
ATOM 2809 C C . ARG A 1 384 ? 21.937 8.609 -5.994 1.00 25.67 384 ARG A C 1
ATOM 2810 O O . ARG A 1 384 ? 22.271 8.125 -4.914 1.00 26.07 384 ARG A O 1
ATOM 2818 N N . ILE A 1 385 ? 20.926 8.108 -6.713 1.00 22.99 385 ILE A N 1
ATOM 2819 C CA . ILE A 1 385 ? 20.235 6.898 -6.259 1.00 23.87 385 ILE A CA 1
ATOM 2820 C C . ILE A 1 385 ? 21.161 5.690 -6.383 1.00 28.75 385 ILE A C 1
ATOM 2821 O O . ILE A 1 385 ? 21.708 5.408 -7.456 1.00 28.17 385 ILE A O 1
ATOM 2826 N N . SER A 1 386 ? 21.312 4.942 -5.288 1.00 26.90 386 SER A N 1
ATOM 2827 C CA . SER A 1 386 ? 22.124 3.726 -5.306 1.00 30.38 386 SER A CA 1
ATOM 2828 C C . SER A 1 386 ? 21.368 2.564 -5.932 1.00 29.10 386 SER A C 1
ATOM 2829 O O . SER A 1 386 ? 21.898 1.850 -6.788 1.00 30.37 386 SER A O 1
ATOM 2832 N N . GLU A 1 387 ? 20.127 2.365 -5.501 1.00 25.12 387 GLU A N 1
ATOM 2833 C CA . GLU A 1 387 ? 19.260 1.263 -5.874 1.00 27.17 387 GLU A CA 1
ATOM 2834 C C . GLU A 1 387 ? 17.912 1.530 -5.211 1.00 22.64 387 GLU A C 1
ATOM 2835 O O . GLU A 1 387 ? 17.817 2.322 -4.268 1.00 19.08 387 GLU A O 1
ATOM 2841 N N . PHE A 1 388 ? 16.868 0.900 -5.745 1.00 18.81 388 PHE A N 1
ATOM 2842 C CA . PHE A 1 388 ? 15.552 0.912 -5.106 1.00 19.48 388 PHE A CA 1
ATOM 2843 C C . PHE A 1 388 ? 14.910 -0.458 -5.304 1.00 21.52 388 PHE A C 1
ATOM 2844 O O . PHE A 1 388 ? 15.410 -1.292 -6.065 1.00 20.64 388 PHE A O 1
ATOM 2852 N N . SER A 1 389 ? 13.766 -0.676 -4.644 1.00 17.85 389 SER A N 1
ATOM 2853 C CA . SER A 1 389 ? 13.127 -1.985 -4.640 1.00 21.01 389 SER A CA 1
ATOM 2854 C C . SER A 1 389 ? 11.637 -1.796 -4.373 1.00 19.36 389 SER A C 1
ATOM 2855 O O . SER A 1 389 ? 11.276 -1.101 -3.425 1.00 20.58 389 SER A O 1
ATOM 2858 N N . TRP A 1 390 ? 10.788 -2.413 -5.203 1.00 24.22 390 TRP A N 1
ATOM 2859 C CA . TRP A 1 390 ? 9.347 -2.396 -4.977 1.00 23.59 390 TRP A CA 1
ATOM 2860 C C . TRP A 1 390 ? 8.981 -3.308 -3.805 1.00 23.10 390 TRP A C 1
ATOM 2861 O O . TRP A 1 390 ? 9.430 -4.452 -3.722 1.00 23.12 390 TRP A O 1
ATOM 2872 N N . CYS A 1 391 ? 8.131 -2.821 -2.928 1.00 25.77 391 CYS A N 1
ATOM 2873 C CA . CYS A 1 391 ? 7.670 -3.639 -1.803 1.00 24.10 391 CYS A CA 1
ATOM 2874 C C . CYS A 1 391 ? 6.690 -4.710 -2.291 1.00 26.31 391 CYS A C 1
ATOM 2875 O O . CYS A 1 391 ? 5.625 -4.367 -2.842 1.00 24.08 391 CYS A O 1
ATOM 2878 N N . PRO A 1 392 ? 7.003 -6.009 -2.136 1.00 22.30 392 PRO A N 1
ATOM 2879 C CA . PRO A 1 392 ? 6.114 -7.059 -2.677 1.00 24.93 392 PRO A CA 1
ATOM 2880 C C . PRO A 1 392 ? 4.863 -7.262 -1.848 1.00 28.73 392 PRO A C 1
ATOM 2881 O O . PRO A 1 392 ? 3.891 -7.821 -2.370 1.00 28.48 392 PRO A O 1
ATOM 2885 N N . ASN A 1 393 ? 4.847 -6.752 -0.607 1.00 27.77 393 ASN A N 1
ATOM 2886 C CA . ASN A 1 393 ? 3.786 -6.957 0.374 1.00 33.14 393 ASN A CA 1
ATOM 2887 C C . ASN A 1 393 ? 2.760 -5.828 0.402 1.00 34.87 393 ASN A C 1
ATOM 2888 O O . ASN A 1 393 ? 1.747 -5.939 1.105 1.00 31.47 393 ASN A O 1
ATOM 2893 N N . GLU A 1 394 ? 3.014 -4.726 -0.292 1.00 33.78 394 GLU A N 1
ATOM 2894 C CA . GLU A 1 394 ? 2.108 -3.589 -0.312 1.00 29.75 394 GLU A CA 1
ATOM 2895 C C . GLU A 1 394 ? 2.066 -3.036 -1.725 1.00 34.06 394 GLU A C 1
ATOM 2896 O O . GLU A 1 394 ? 3.068 -3.048 -2.438 1.00 37.92 394 GLU A O 1
ATOM 2902 N N . ARG A 1 395 ? 0.910 -2.539 -2.128 1.00 35.54 395 ARG A N 1
ATOM 2903 C CA . ARG A 1 395 ? 0.811 -1.918 -3.437 1.00 34.85 395 ARG A CA 1
ATOM 2904 C C . ARG A 1 395 ? 1.331 -0.489 -3.398 1.00 28.66 395 ARG A C 1
ATOM 2905 O O . ARG A 1 395 ? 1.086 0.256 -2.446 1.00 27.82 395 ARG A O 1
ATOM 2913 N N . TRP A 1 396 ? 2.087 -0.131 -4.430 1.00 27.28 396 TRP A N 1
ATOM 2914 C CA . TRP A 1 396 ? 2.572 1.232 -4.625 1.00 23.95 396 TRP A CA 1
ATOM 2915 C C . TRP A 1 396 ? 3.454 1.717 -3.470 1.00 23.19 396 TRP A C 1
ATOM 2916 O O . TRP A 1 396 ? 3.402 2.881 -3.082 1.00 23.56 396 TRP A O 1
ATOM 2927 N N . VAL A 1 397 ? 4.300 0.833 -2.940 1.00 24.25 397 VAL A N 1
ATOM 2928 C CA . VAL A 1 397 ? 5.311 1.198 -1.957 1.00 20.93 397 VAL A CA 1
ATOM 2929 C C . VAL A 1 397 ? 6.682 0.856 -2.525 1.00 20.07 397 VAL A C 1
ATOM 2930 O O . VAL A 1 397 ? 6.891 -0.267 -3.000 1.00 19.80 397 VAL A O 1
ATOM 2934 N N . VAL A 1 398 ? 7.608 1.823 -2.465 1.00 20.13 398 VAL A N 1
ATOM 2935 C CA . VAL A 1 398 ? 8.989 1.688 -2.929 1.00 19.26 398 VAL A CA 1
ATOM 2936 C C . VAL A 1 398 ? 9.947 1.994 -1.778 1.00 22.67 398 VAL A C 1
ATOM 2937 O O . VAL A 1 398 ? 9.759 2.960 -1.036 1.00 20.29 398 VAL A O 1
ATOM 2941 N N . GLY A 1 399 ? 11.003 1.190 -1.651 1.00 21.52 399 GLY A N 1
ATOM 2942 C CA . GLY A 1 399 ? 12.139 1.546 -0.823 1.00 18.13 399 GLY A CA 1
ATOM 2943 C C . GLY A 1 399 ? 13.299 1.943 -1.718 1.00 20.68 399 GLY A C 1
ATOM 2944 O O . GLY A 1 399 ? 13.645 1.216 -2.646 1.00 21.50 399 GLY A O 1
ATOM 2945 N N . SER A 1 400 ? 13.892 3.113 -1.439 1.00 23.73 400 SER A N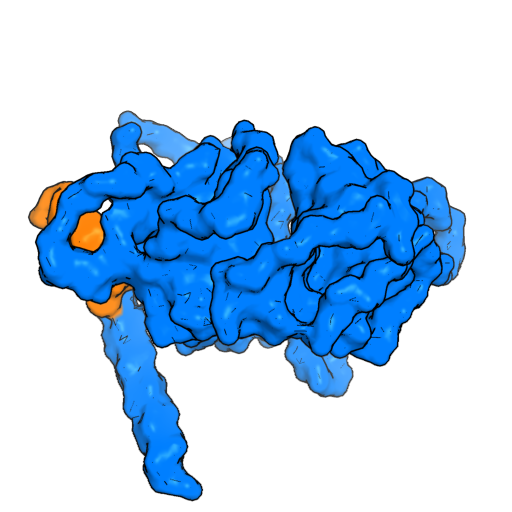 1
ATOM 2946 C CA . SER A 1 400 ? 14.995 3.639 -2.244 1.00 20.63 400 SER A CA 1
ATOM 2947 C C . SER A 1 400 ? 16.122 4.156 -1.356 1.00 19.96 400 SER A C 1
ATOM 2948 O O . SER A 1 400 ? 15.884 4.667 -0.255 1.00 21.96 400 SER A O 1
ATOM 2951 N N . LEU A 1 401 ? 17.362 4.043 -1.872 1.00 19.62 401 LEU A N 1
ATOM 2952 C CA . LEU A 1 401 ? 18.594 4.454 -1.207 1.00 26.52 401 LEU A CA 1
ATOM 2953 C C . LEU A 1 401 ? 19.367 5.419 -2.095 1.00 25.35 401 LEU A C 1
ATOM 2954 O O . LEU A 1 401 ? 19.444 5.222 -3.311 1.00 24.31 401 LEU A O 1
ATOM 2959 N N . ALA A 1 402 ? 19.977 6.425 -1.479 1.00 25.02 402 ALA A N 1
ATOM 2960 C CA . ALA A 1 402 ? 20.924 7.310 -2.140 1.00 26.59 402 ALA A CA 1
ATOM 2961 C C . ALA A 1 402 ? 22.276 7.224 -1.444 1.00 26.17 402 ALA A C 1
ATOM 2962 O O . ALA A 1 402 ? 22.403 6.716 -0.327 1.00 28.90 402 ALA A O 1
ATOM 2964 N N . ASP A 1 403 ? 23.290 7.774 -2.111 1.00 30.32 403 ASP A N 1
ATOM 2965 C CA . ASP A 1 403 ? 24.657 7.642 -1.623 1.00 34.44 403 ASP A CA 1
ATOM 2966 C C . ASP A 1 403 ? 24.937 8.420 -0.338 1.00 31.99 403 ASP A C 1
ATOM 2967 O O . ASP A 1 403 ? 25.992 8.203 0.265 1.00 35.80 403 ASP A O 1
ATOM 2972 N N . ASP A 1 404 ? 24.042 9.292 0.127 1.00 29.51 404 ASP A N 1
ATOM 2973 C CA . ASP A 1 404 ? 24.307 10.022 1.365 1.00 28.98 404 ASP A CA 1
ATOM 2974 C C . ASP A 1 404 ? 23.677 9.364 2.595 1.00 34.64 404 ASP A C 1
ATOM 2975 O O . ASP A 1 404 ? 23.272 10.072 3.524 1.00 32.18 404 ASP A O 1
ATOM 2980 N N . ASN A 1 405 ? 23.592 8.027 2.625 1.00 29.11 405 ASN A N 1
ATOM 2981 C CA . ASN A 1 405 ? 23.178 7.248 3.800 1.00 33.10 405 ASN A CA 1
ATOM 2982 C C . ASN A 1 405 ? 21.676 7.286 4.081 1.00 33.83 405 ASN A C 1
ATOM 2983 O O . ASN A 1 405 ? 21.251 6.903 5.174 1.00 34.03 405 ASN A O 1
ATOM 2988 N N . ILE A 1 406 ? 20.842 7.742 3.156 1.00 30.61 406 ILE A N 1
ATOM 2989 C CA . ILE A 1 406 ? 19.423 7.927 3.437 1.00 29.57 406 ILE A CA 1
ATOM 2990 C C . ILE A 1 406 ? 18.644 6.779 2.809 1.00 30.34 406 ILE A C 1
ATOM 2991 O O . ILE A 1 406 ? 18.829 6.468 1.625 1.00 30.92 406 ILE A O 1
ATOM 2996 N N . LEU A 1 407 ? 17.805 6.124 3.612 1.00 26.10 407 LEU A N 1
ATOM 2997 C CA . LEU A 1 407 ? 16.812 5.167 3.139 1.00 24.17 407 LEU A CA 1
ATOM 2998 C C . LEU A 1 407 ? 15.457 5.843 3.247 1.00 26.36 407 LEU A C 1
ATOM 2999 O O . LEU A 1 407 ? 15.162 6.481 4.264 1.00 26.21 407 LEU A O 1
ATOM 3004 N N . GLN A 1 408 ? 14.656 5.731 2.199 1.00 22.24 408 GLN A N 1
ATOM 3005 C CA . GLN A 1 408 ? 13.302 6.266 2.211 1.00 22.34 408 GLN A CA 1
ATOM 3006 C C . GLN A 1 408 ? 12.335 5.183 1.757 1.00 23.73 408 GLN A C 1
ATOM 3007 O O . GLN A 1 408 ? 12.618 4.433 0.823 1.00 23.56 408 GLN A O 1
ATOM 3013 N N . ILE A 1 409 ? 11.181 5.112 2.412 1.00 21.25 409 ILE A N 1
ATOM 3014 C CA . ILE A 1 409 ? 10.130 4.160 2.075 1.00 22.6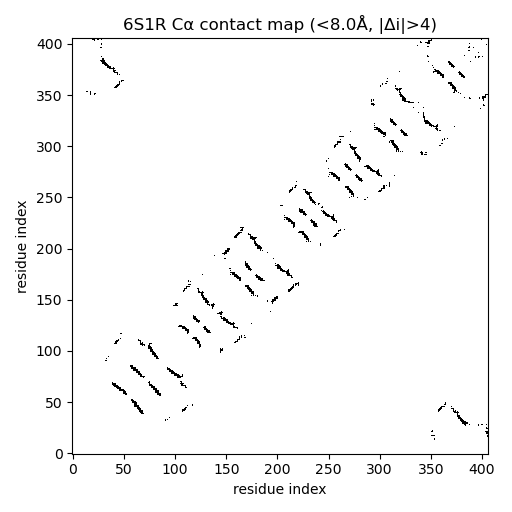3 409 ILE A CA 1
ATOM 3015 C C . ILE A 1 409 ? 8.886 4.999 1.834 1.00 21.16 409 ILE A C 1
ATOM 3016 O O . ILE A 1 409 ? 8.484 5.754 2.725 1.00 19.85 409 ILE A O 1
ATOM 3021 N N . TRP A 1 410 ? 8.300 4.896 0.638 1.00 19.07 410 TRP A N 1
ATOM 3022 C CA . TRP A 1 410 ? 7.328 5.898 0.221 1.00 19.64 410 TRP A CA 1
ATOM 3023 C C . TRP A 1 410 ? 6.277 5.306 -0.715 1.00 19.29 410 TRP A C 1
ATOM 3024 O O . TRP A 1 410 ? 6.468 4.262 -1.349 1.00 20.22 410 TRP A O 1
ATOM 3035 N N . SER A 1 411 ? 5.158 6.017 -0.801 1.00 24.74 411 SER A N 1
ATOM 3036 C CA . SER A 1 411 ? 4.020 5.599 -1.601 1.00 18.65 411 SER A CA 1
ATOM 3037 C C . SER A 1 411 ? 3.423 6.840 -2.248 1.00 21.60 411 SER A C 1
ATOM 3038 O O . SER A 1 411 ? 3.012 7.759 -1.534 1.00 20.16 411 SER A O 1
ATOM 3041 N N . PRO A 1 412 ? 3.364 6.930 -3.566 1.00 22.10 412 PRO A N 1
ATOM 3042 C CA . PRO A 1 412 ? 2.687 8.088 -4.168 1.00 24.73 412 PRO A CA 1
ATOM 3043 C C . PRO A 1 412 ? 1.207 8.097 -3.814 1.00 22.68 412 PRO A C 1
ATOM 3044 O O . PRO A 1 412 ? 0.614 7.076 -3.476 1.00 23.41 412 PRO A O 1
ATOM 3048 N N . SER A 1 413 ? 0.615 9.282 -3.869 1.00 25.38 413 SER A N 1
ATOM 3049 C CA . SER A 1 413 ? -0.774 9.429 -3.468 1.00 25.12 413 SER A CA 1
ATOM 3050 C C . SER A 1 413 ? -1.679 8.677 -4.431 1.00 30.01 413 SER A C 1
ATOM 3051 O O . SER A 1 413 ? -1.443 8.658 -5.640 1.00 27.39 413 SER A O 1
ATOM 3054 N N . ARG A 1 414 ? -2.716 8.035 -3.881 1.00 31.45 414 ARG A N 1
ATOM 3055 C CA . ARG A 1 414 ? -3.690 7.329 -4.709 1.00 31.93 414 ARG A CA 1
ATOM 3056 C C . ARG A 1 414 ? -4.426 8.261 -5.666 1.00 34.04 414 ARG A C 1
ATOM 3057 O O . ARG A 1 414 ? -5.021 7.790 -6.642 1.00 34.79 414 ARG A O 1
ATOM 3065 N N . VAL A 1 415 ? -4.404 9.570 -5.413 1.00 33.00 415 VAL A N 1
ATOM 3066 C CA . VAL A 1 415 ? -4.919 10.523 -6.392 1.00 34.44 415 VAL A CA 1
ATOM 3067 C C . VAL A 1 415 ? -4.214 10.355 -7.732 1.00 41.36 415 VAL A C 1
ATOM 3068 O O . VAL A 1 415 ? -4.836 10.493 -8.798 1.00 41.76 415 VAL A O 1
ATOM 3072 N N . ILE A 1 416 ? -2.925 10.018 -7.707 1.00 34.25 416 ILE A N 1
ATOM 3073 C CA . ILE A 1 416 ? -2.110 9.984 -8.916 1.00 35.85 416 ILE A CA 1
ATOM 3074 C C . ILE A 1 416 ? -2.232 8.657 -9.657 1.00 36.39 416 ILE A C 1
ATOM 3075 O O . ILE A 1 416 ? -2.330 8.641 -10.880 1.00 35.99 416 ILE A O 1
ATOM 3080 N N . TRP A 1 417 ? -2.221 7.521 -8.958 1.00 36.19 417 TRP A N 1
ATOM 3081 C CA . TRP A 1 417 ? -2.231 6.227 -9.632 1.00 36.79 417 TRP A CA 1
ATOM 3082 C C . TRP A 1 417 ? -3.599 5.553 -9.673 1.00 38.19 417 TRP A C 1
ATOM 3083 O O . TRP A 1 417 ? -3.779 4.617 -10.458 1.00 42.02 417 TRP A O 1
ATOM 3094 N N . GLY A 1 418 ? -4.560 6.008 -8.878 1.00 41.62 418 GLY A N 1
ATOM 3095 C CA . GLY A 1 418 ? -5.857 5.363 -8.797 1.00 49.71 418 GLY A CA 1
ATOM 3096 C C . GLY A 1 418 ? -6.686 5.468 -10.072 1.00 57.44 418 GLY A C 1
ATOM 3097 O O . GLY A 1 418 ? -6.332 6.134 -11.047 1.00 55.81 418 GLY A O 1
ATOM 3098 N N . ARG A 1 419 ? -7.843 4.803 -10.029 1.00 67.38 419 ARG A N 1
ATOM 3099 C CA . ARG A 1 419 ? -8.735 4.605 -11.182 1.00 69.29 419 ARG A CA 1
ATOM 3100 C C . ARG A 1 419 ? -7.999 3.925 -12.330 1.00 66.79 419 ARG A C 1
ATOM 3101 O O . ARG A 1 419 ? -8.195 2.738 -12.584 1.00 71.31 419 ARG A O 1
ATOM 3109 N N . ILE B 2 17 ? -6.986 22.916 -6.421 1.00 69.25 30 ILE B N 1
ATOM 3110 C CA . ILE B 2 17 ? -6.147 22.171 -7.355 1.00 68.87 30 ILE B CA 1
ATOM 3111 C C . ILE B 2 17 ? -6.554 20.699 -7.361 1.00 69.55 30 ILE B C 1
ATOM 3112 O O . ILE B 2 17 ? -6.179 19.936 -6.467 1.00 70.22 30 ILE B O 1
ATOM 3117 N N . THR B 2 18 ? -7.323 20.305 -8.370 1.00 69.91 31 THR B N 1
ATOM 3118 C CA . THR B 2 18 ? -7.866 18.956 -8.439 1.00 69.01 31 THR B CA 1
ATOM 3119 C C . THR B 2 18 ? -6.836 18.022 -9.087 1.00 64.95 31 THR B C 1
ATOM 3120 O O . THR B 2 18 ? -5.639 18.323 -9.116 1.00 61.95 31 THR B O 1
ATOM 3124 N N . LYS B 2 19 ? -7.295 16.884 -9.615 1.00 62.82 32 LYS B N 1
ATOM 3125 C CA . LYS B 2 19 ? -6.390 15.862 -10.140 1.00 61.81 32 LYS B CA 1
ATOM 3126 C C . LYS B 2 19 ? -5.414 16.356 -11.208 1.00 62.08 32 LYS B C 1
ATOM 3127 O O . LYS B 2 19 ? -4.231 15.981 -11.131 1.00 60.37 32 LYS B O 1
ATOM 3133 N N . PRO B 2 20 ? -5.806 17.164 -12.206 1.00 61.76 33 PRO B N 1
ATOM 3134 C CA . PRO B 2 20 ? -4.838 17.522 -13.260 1.00 56.63 33 PRO B CA 1
ATOM 3135 C C . PRO B 2 20 ? -3.686 18.386 -12.781 1.00 56.77 33 PRO B C 1
ATOM 3136 O O . PRO B 2 20 ? -2.575 18.259 -13.312 1.00 56.34 33 PRO B O 1
ATOM 3140 N N . ALA B 2 21 ? -3.909 19.283 -11.820 1.00 58.47 34 ALA B N 1
ATOM 3141 C CA . ALA B 2 21 ? -2.788 20.040 -11.276 1.00 50.42 34 ALA B CA 1
ATOM 3142 C C . ALA B 2 21 ? -1.842 19.121 -10.516 1.00 42.29 34 ALA B C 1
ATOM 3143 O O . ALA B 2 21 ? -0.617 19.220 -10.655 1.00 41.51 34 ALA B O 1
ATOM 3145 N N . ILE B 2 22 ? -2.404 18.213 -9.718 1.00 44.78 35 ILE B N 1
ATOM 3146 C CA . ILE B 2 22 ? -1.608 17.251 -8.968 1.00 48.94 35 ILE B CA 1
ATOM 3147 C C . ILE B 2 22 ? -0.806 16.364 -9.909 1.00 42.52 35 ILE B C 1
ATOM 3148 O O . ILE B 2 22 ? 0.313 15.966 -9.586 1.00 41.52 35 ILE B O 1
ATOM 3153 N N . ARG B 2 23 ? -1.333 16.075 -11.097 1.00 43.66 36 ARG B N 1
ATOM 3154 C CA . ARG B 2 23 ? -0.618 15.179 -11.996 1.00 43.94 36 ARG B CA 1
ATOM 3155 C C . ARG B 2 23 ? 0.569 15.859 -12.678 1.00 38.79 36 ARG B C 1
ATOM 3156 O O . ARG B 2 23 ? 1.579 15.198 -12.937 1.00 34.97 36 ARG B O 1
ATOM 3164 N N . ARG B 2 24 ? 0.500 17.167 -12.950 1.00 38.87 37 ARG B N 1
ATOM 3165 C CA . ARG B 2 24 ? 1.694 17.856 -13.436 1.00 35.52 37 ARG B CA 1
ATOM 3166 C C . ARG B 2 24 ? 2.708 18.027 -12.317 1.00 33.75 37 ARG B C 1
ATOM 3167 O O . ARG B 2 24 ? 3.917 17.883 -12.534 1.00 30.78 37 ARG B O 1
ATOM 3175 N N . LEU B 2 25 ? 2.228 18.353 -11.115 1.00 31.89 38 LEU B N 1
ATOM 3176 C CA . LEU B 2 25 ? 3.092 18.383 -9.946 1.00 32.15 38 LEU B CA 1
ATOM 3177 C C . LEU B 2 25 ? 3.837 17.056 -9.788 1.00 28.99 38 LEU B C 1
ATOM 3178 O O . LEU B 2 25 ? 5.060 17.036 -9.605 1.00 26.26 38 LEU B O 1
ATOM 3183 N N . ALA B 2 26 ? 3.123 15.932 -9.931 1.00 27.09 39 ALA B N 1
ATOM 3184 C CA . ALA B 2 26 ? 3.766 14.623 -9.769 1.00 28.94 39 ALA B CA 1
ATOM 3185 C C . ALA B 2 26 ? 4.843 14.383 -10.831 1.00 28.29 39 ALA B C 1
ATOM 3186 O O . ALA B 2 26 ? 5.942 13.897 -10.521 1.00 23.36 39 ALA B O 1
ATOM 3188 N N . ARG B 2 27 ? 4.553 14.711 -12.094 1.00 29.76 40 ARG B N 1
ATOM 3189 C CA . ARG B 2 27 ? 5.554 14.516 -13.143 1.00 26.19 40 ARG B CA 1
ATOM 3190 C C . ARG B 2 27 ? 6.780 15.384 -12.917 1.00 29.06 40 ARG B C 1
ATOM 3191 O O . ARG B 2 27 ? 7.898 14.989 -13.273 1.00 31.78 40 ARG B O 1
ATOM 3199 N N . ARG B 2 28 ? 6.600 16.550 -12.310 1.00 31.51 41 ARG B N 1
ATOM 3200 C CA . ARG B 2 28 ? 7.701 17.440 -11.971 1.00 31.74 41 ARG B CA 1
ATOM 3201 C C . ARG B 2 28 ? 8.321 17.125 -10.619 1.00 31.96 41 ARG B C 1
ATOM 3202 O O . ARG B 2 28 ? 9.281 17.795 -10.223 1.00 32.10 41 ARG B O 1
ATOM 3210 N N . GLY B 2 29 ? 7.786 16.153 -9.888 1.00 27.38 42 GLY B N 1
ATOM 3211 C CA . GLY B 2 29 ? 8.423 15.784 -8.636 1.00 30.04 42 GLY B CA 1
ATOM 3212 C C . GLY B 2 29 ? 8.254 16.786 -7.520 1.00 28.00 42 GLY B C 1
ATOM 3213 O O . GLY B 2 29 ? 8.981 16.720 -6.526 1.00 31.79 42 GLY B O 1
ATOM 3214 N N . GLY B 2 30 ? 7.301 17.709 -7.653 1.00 33.85 43 GLY B N 1
ATOM 3215 C CA . GLY B 2 30 ? 7.103 18.734 -6.647 1.00 31.89 43 GLY B CA 1
ATOM 3216 C C . GLY B 2 30 ? 8.296 19.628 -6.430 1.00 32.29 43 GLY B C 1
ATOM 3217 O O . GLY B 2 30 ? 8.400 20.254 -5.371 1.00 30.72 43 GLY B O 1
ATOM 3218 N N . VAL B 2 31 ? 9.221 19.688 -7.389 1.00 32.50 44 VAL B N 1
ATOM 3219 C CA . VAL B 2 31 ? 10.480 20.407 -7.165 1.00 32.29 44 VAL B CA 1
ATOM 3220 C C . VAL B 2 31 ? 10.434 21.702 -7.956 1.00 42.45 44 VAL B C 1
ATOM 3221 O O . VAL B 2 31 ? 9.515 21.914 -8.755 1.00 44.31 44 VAL B O 1
#